Protein AF-A0AAV2IHU5-F1 (afdb_monomer)

pLDDT: mean 71.8, std 13.58, range [30.34, 92.75]

Solvent-accessible surface area (backbone atoms only — not comparable to full-atom values): 35853 Å² total; per-residue (Å²): 136,86,81,76,79,75,80,70,82,70,55,59,44,69,72,64,67,28,34,84,88,22,47,63,43,73,45,102,93,44,61,45,36,54,47,46,91,61,32,28,58,76,35,22,78,41,70,38,83,65,72,84,49,105,61,49,50,63,76,51,52,35,34,32,33,36,74,33,95,89,41,98,88,34,68,42,80,42,71,57,55,65,10,46,96,41,25,48,61,42,66,45,77,90,44,35,66,48,42,52,46,44,91,30,36,34,66,81,34,19,52,37,69,42,70,54,43,78,78,60,68,32,31,78,78,19,46,59,40,67,38,78,67,37,64,46,41,49,44,33,93,62,32,29,65,78,38,18,77,38,46,56,23,49,47,102,86,75,48,79,42,49,58,60,53,43,78,78,56,62,28,32,80,75,18,47,64,42,67,40,88,87,39,64,47,38,52,47,37,96,67,30,24,32,77,32,16,79,37,65,87,54,44,56,55,98,69,52,18,31,86,78,18,50,59,42,65,66,87,92,50,64,49,38,51,44,42,93,60,27,34,66,81,32,17,76,39,65,65,68,59,51,47,78,74,59,66,29,32,82,81,18,42,63,42,71,55,84,92,38,61,47,42,48,49,43,87,35,34,35,70,81,32,17,75,40,73,48,69,50,40,70,88,60,74,32,31,78,78,18,46,65,40,68,42,83,44,35,58,45,31,51,45,33,86,29,35,29,43,67,35,14,71,34,68,38,62,59,45,77,76,57,68,36,38,93,90,30,51,62,41,66,42,79,63,42,62,47,46,49,51,53,93,56,35,35,67,81,34,30,76,39,66,53,82,80,76,82,52,87,32,33,14,81,57,96,93,41,78,41,55,58,73,40,69,49,80,56,99,66,20,59,28,33,17,55,73,32,38,76,49,58,37,57,48,60,73,68,68,54,68,19,67,68,60,97,87,62,93,69,85,90,40,79,54,58,101,65,31,43,68,47,65,66,78,76,79,47,54,66,27,75,75,53,74,60,44,14,37,34,38,61,78,84,66,80,90,77,65,90,90,67,89,84,52,57,55,57,94,55,96,62,62,37,88,59,20,37,36,40,37,40,34,42,43,70,91,62,37,60,75,39,40,36,48,64,59,53,41,53,59,52,51,65,71,56,84,56,53,48,44,37,69,46,63,36,67,38,88,98,35,82,52,28,38,28,33,20,42,31,63,54,93,59,95,83,68,91,62,59,66,65,50,52,50,52,52,51,52,50,42,63,71,68,63,69,52,94,40,69,60,66,63,20,54,75,47,80,46,80,49,67,41,85,71,90,78,82,63,90,72,79,68,70,75,53,55,61,58,48,49,51,48,49,51,47,50,51,48,51,50,51,50,50,49,51,50,51,48,49,52,50,51,50,51,49,51,47,52,53,48,52,50,50,52,52,52,54,57,59,59,69,68,69,76,84,118

Secondary structure (DSSP, 8-state):
-----------TTSS---STTPEEEEETTEEEEEPPTTEESTTS-EE---TTSTT--EEETTEEEEE-TTSTT-EEEEE--TTGGGEEEEE-GGG-EEEEEPTTEESTTS-EEP-TTTT----TTPEEEE-SS-EEEEPPTTEESTTS-EESS--TTS------TTTT----TTPEEEEETTEEEEE-STT-BSTTS-BSS-S--TTTS-TTPEEEE-SSSEEEE--TTEESTTS-EESS-GGGG----TTPEEEEETTEEEEEPPTTEESTTS-EE--TTTT----TTPEEEEETTEEEEEPPTTEESSSS-EEP-GGGG--S-TTPEEEE-SS-EEEEPPTTEESTTS-EES--S--TT-EEETTEEE-TT-EEEETTEEEEEETTEEEE------SPEEE--TT--S-SSPPPTTEEEEE--SSSBSSSPPP-EEEEEESS-----SS------TT-S---TTEEEEEEEE-GGGSPTT-BHHHHHHHHHTT---TTEEEEEEEETTEEEEEEEEEEE-S-TT-SSHHHHHHHHHHHHHHTT--S-TTGGGEEEEEEEE---TTS-SS---TTHHHHHHHHHHHHHHHHHHHHHHHHHHHHHHHHHHHHHHHHHHHHHTTSS--

InterPro domains:
  IPR000152 EGF-type aspartate/asparagine hydroxylation site [PS00010] (24-35)
  IPR000152 EGF-type aspartate/asparagine hydroxylation site [PS00010] (128-139)
  IPR000152 EGF-type aspartate/asparagine hydroxylation site [PS00010] (177-188)
  IPR000152 EGF-type aspartate/asparagine hydroxylation site [PS00010] (215-226)
  IPR000152 EGF-type aspartate/asparagine hydroxylation site [PS00010] (254-265)
  IPR000152 EGF-type aspartate/asparagine hydroxylation site [PS00010] (292-303)
  IPR000152 EGF-type aspartate/asparagine hydroxylation site [PS00010] (330-341)
  IPR000742 EGF-like domain [PF00008] (13-42)
  IPR000742 EGF-like domain [PF00008] (117-146)
  IPR000742 EGF-like domain [PF00008] (166-196)
  IPR000742 EGF-like domain [PF00008] (204-232)
  IPR000742 EGF-like domain [PF00008] (243-273)
  IPR000742 EGF-like domain [PF00008] (281-310)
  IPR000742 EGF-like domain [PF00008] (319-348)
  IPR000742 EGF-like domain [PS00022] (33-44)
  IPR000742 EGF-like domain [PS00022] (99-110)
  IPR000742 EGF-like domain [PS00022] (137-148)
  IPR000742 EGF-like domain [PS00022] (186-197)
  IPR000742 EGF-like domain [PS00022] (224-235)
  IPR000742 EGF-like domain [PS00022] (263-274)

Structure (mmCIF, N/CA/C/O backbone):
data_AF-A0AAV2IHU5-F1
#
_entry.id   AF-A0AAV2IHU5-F1
#
loop_
_atom_site.group_PDB
_atom_site.id
_atom_site.type_symbol
_atom_site.label_atom_id
_atom_site.label_alt_id
_atom_site.label_comp_id
_atom_site.label_asym_id
_atom_site.label_entity_id
_atom_site.label_seq_id
_atom_site.pdbx_PDB_ins_code
_atom_site.Cartn_x
_atom_site.Cartn_y
_atom_site.Cartn_z
_atom_site.occupancy
_atom_site.B_iso_or_equiv
_atom_site.auth_seq_id
_atom_site.auth_comp_id
_atom_site.auth_asym_id
_atom_site.auth_atom_id
_atom_site.pdbx_PDB_model_num
ATOM 1 N N . MET A 1 1 ? 43.128 -29.577 -29.728 1.00 33.88 1 MET A N 1
ATOM 2 C CA . MET A 1 1 ? 43.084 -29.373 -28.267 1.00 33.88 1 MET A CA 1
ATOM 3 C C . MET A 1 1 ? 41.902 -28.456 -28.000 1.00 33.88 1 MET A C 1
ATOM 5 O O . MET A 1 1 ? 42.020 -27.255 -28.179 1.00 33.88 1 MET A O 1
ATOM 9 N N . PHE A 1 2 ? 40.724 -29.045 -27.778 1.00 30.34 2 PHE A N 1
ATOM 10 C CA . PHE A 1 2 ? 39.475 -28.311 -27.569 1.00 30.34 2 PHE A CA 1
ATOM 11 C C . PHE A 1 2 ? 39.447 -27.800 -26.126 1.00 30.34 2 PHE A C 1
ATOM 13 O O . PHE A 1 2 ? 39.397 -28.599 -25.195 1.00 30.34 2 PHE A O 1
ATOM 20 N N . LEU A 1 3 ? 39.514 -26.481 -25.952 1.00 31.38 3 LEU A N 1
ATOM 21 C CA . LEU A 1 3 ? 39.192 -25.818 -24.693 1.00 31.38 3 LEU A CA 1
ATOM 22 C C . LEU A 1 3 ? 37.666 -25.736 -24.600 1.00 31.38 3 LEU A C 1
ATOM 24 O O . LEU A 1 3 ? 37.043 -24.864 -25.198 1.00 31.38 3 LEU A O 1
ATOM 28 N N . PHE A 1 4 ? 37.071 -26.690 -23.886 1.00 32.69 4 PHE A N 1
ATOM 29 C CA . PHE A 1 4 ? 35.727 -26.536 -23.346 1.00 32.69 4 PHE A CA 1
ATOM 30 C C . PHE A 1 4 ? 35.779 -25.418 -22.301 1.00 32.69 4 PHE A C 1
ATOM 32 O O . PHE A 1 4 ? 36.359 -25.595 -21.231 1.00 32.69 4 PHE A O 1
ATOM 39 N N . VAL A 1 5 ? 35.200 -24.260 -22.616 1.00 34.12 5 VAL A N 1
ATOM 40 C CA . VAL A 1 5 ? 34.834 -23.279 -21.593 1.00 34.12 5 VAL A CA 1
ATOM 41 C C . VAL A 1 5 ? 33.613 -23.859 -20.889 1.00 34.12 5 VAL A C 1
ATOM 43 O O . VAL A 1 5 ? 32.507 -23.833 -21.422 1.00 34.12 5 VAL A O 1
ATOM 46 N N . PHE A 1 6 ? 33.836 -24.460 -19.723 1.00 34.81 6 PHE A N 1
ATOM 47 C CA . PHE A 1 6 ? 32.766 -24.724 -18.773 1.00 34.81 6 PHE A CA 1
ATOM 48 C C . PHE A 1 6 ? 32.188 -23.370 -18.365 1.00 34.81 6 PHE A C 1
ATOM 50 O O . PHE A 1 6 ? 32.863 -22.572 -17.717 1.00 34.81 6 PHE A O 1
ATOM 57 N N . GLN A 1 7 ? 30.955 -23.101 -18.781 1.00 40.31 7 GLN A N 1
ATOM 58 C CA . GLN A 1 7 ? 30.126 -22.071 -18.180 1.00 40.31 7 GLN A CA 1
ATOM 59 C C . GLN A 1 7 ? 29.833 -22.574 -16.765 1.00 40.31 7 GLN A C 1
ATOM 61 O O . GLN A 1 7 ? 29.014 -23.465 -16.564 1.00 40.31 7 GLN A O 1
ATOM 66 N N . THR A 1 8 ? 30.634 -22.136 -15.797 1.00 43.31 8 THR A N 1
ATOM 67 C CA . THR A 1 8 ? 30.359 -22.408 -14.392 1.00 43.31 8 THR A CA 1
ATOM 68 C C . THR A 1 8 ? 29.086 -21.648 -14.052 1.00 43.31 8 THR A C 1
ATOM 70 O O . THR A 1 8 ? 29.121 -20.417 -14.016 1.00 43.31 8 THR A O 1
ATOM 73 N N . ASP A 1 9 ? 27.981 -22.362 -13.832 1.00 51.44 9 ASP A N 1
ATOM 74 C CA . ASP A 1 9 ? 26.864 -21.871 -13.027 1.00 51.44 9 ASP A CA 1
ATOM 75 C C . ASP A 1 9 ? 27.456 -21.505 -11.661 1.00 51.44 9 ASP A C 1
ATOM 77 O O . ASP A 1 9 ? 27.651 -22.357 -10.793 1.00 51.44 9 ASP A O 1
ATOM 81 N N . ALA A 1 10 ? 27.898 -20.255 -11.520 1.00 63.47 10 ALA A N 1
ATOM 82 C CA . ALA A 1 10 ? 28.375 -19.739 -10.255 1.00 63.47 10 ALA A CA 1
ATOM 83 C C . ALA A 1 10 ? 27.158 -19.714 -9.338 1.00 63.47 10 ALA A C 1
ATOM 85 O O . ALA A 1 10 ? 26.236 -18.946 -9.590 1.00 63.47 10 ALA A O 1
ATOM 86 N N . ASP A 1 11 ? 27.134 -20.594 -8.338 1.00 73.19 11 ASP A N 1
ATOM 87 C CA . ASP A 1 11 ? 26.062 -20.635 -7.352 1.00 73.19 11 ASP A CA 1
ATOM 88 C C . ASP A 1 11 ? 25.998 -19.272 -6.643 1.00 73.19 11 ASP A C 1
ATOM 90 O O . ASP A 1 11 ? 26.918 -18.945 -5.884 1.00 73.19 11 ASP A O 1
ATOM 94 N N . PRO A 1 12 ? 24.952 -18.459 -6.880 1.00 72.50 12 PRO A N 1
ATOM 95 C CA . PRO A 1 12 ? 24.834 -17.139 -6.283 1.00 72.50 12 PRO A CA 1
ATOM 96 C C . PRO A 1 12 ? 24.686 -17.203 -4.754 1.00 72.50 12 PRO A C 1
ATOM 98 O O . PRO A 1 12 ? 24.865 -16.184 -4.095 1.00 72.50 12 PRO A O 1
ATOM 101 N N . CYS A 1 13 ? 24.446 -18.387 -4.172 1.00 82.62 13 CYS A N 1
ATOM 102 C CA . CYS A 1 13 ? 24.477 -18.618 -2.728 1.00 82.62 13 CYS A CA 1
ATOM 103 C C . CYS A 1 13 ? 25.869 -18.970 -2.165 1.00 82.62 13 CYS A C 1
ATOM 105 O O . CYS A 1 13 ? 25.979 -19.280 -0.975 1.00 82.62 13 CYS A O 1
ATOM 107 N N . SER A 1 14 ? 26.939 -18.922 -2.968 1.00 83.38 14 SER A N 1
ATOM 108 C CA . SER A 1 14 ? 28.298 -19.259 -2.532 1.00 83.38 14 SER A CA 1
ATOM 109 C C . SER A 1 14 ? 29.327 -18.182 -2.925 1.00 83.38 14 SER A C 1
ATOM 111 O O . SER A 1 14 ? 29.823 -18.190 -4.054 1.00 83.38 14 SER A O 1
ATOM 113 N N . PRO A 1 15 ? 29.752 -17.305 -1.990 1.00 84.12 15 PRO A N 1
ATOM 114 C CA . PRO A 1 15 ? 29.400 -17.286 -0.565 1.00 84.12 15 PRO A CA 1
ATOM 115 C C . PRO A 1 15 ? 27.978 -16.763 -0.319 1.00 84.12 15 PRO A C 1
ATOM 117 O O . PRO A 1 15 ? 27.500 -15.943 -1.093 1.00 84.12 15 PRO A O 1
ATOM 120 N N . ASN A 1 16 ? 27.337 -17.205 0.774 1.00 85.81 16 ASN A N 1
ATOM 121 C CA . ASN A 1 16 ? 25.959 -16.823 1.105 1.00 85.81 16 ASN A CA 1
ATOM 122 C C . ASN A 1 16 ? 25.827 -15.282 1.150 1.00 85.81 16 ASN A C 1
ATOM 124 O O . ASN A 1 16 ? 26.427 -14.654 2.031 1.00 85.81 16 ASN A O 1
ATOM 128 N N . PRO A 1 17 ? 25.071 -14.671 0.219 1.00 84.31 17 PRO A N 1
ATOM 129 C CA . PRO A 1 17 ? 24.900 -13.224 0.156 1.00 84.31 17 PRO A CA 1
ATOM 130 C C . PRO A 1 17 ? 23.973 -12.690 1.259 1.00 84.31 17 PRO A C 1
ATOM 132 O O . PRO A 1 17 ? 24.050 -11.507 1.589 1.00 84.31 17 PRO A O 1
ATOM 135 N N . CYS A 1 18 ? 23.143 -13.544 1.867 1.00 84.69 18 CYS A N 1
ATOM 136 C CA . CYS A 1 18 ? 22.164 -13.175 2.882 1.00 84.69 18 CYS A CA 1
ATOM 137 C C . CYS A 1 18 ? 22.820 -12.804 4.222 1.00 84.69 18 CYS A C 1
ATOM 139 O O . CYS A 1 18 ? 23.686 -13.509 4.747 1.00 84.69 18 CYS A O 1
ATOM 141 N N . LYS A 1 19 ? 22.382 -11.690 4.808 1.00 86.12 19 LYS A N 1
ATOM 142 C CA . LYS A 1 19 ? 22.840 -11.166 6.101 1.00 86.12 19 LYS A CA 1
ATOM 143 C C . LYS A 1 19 ? 22.041 -11.754 7.265 1.00 86.12 19 LYS A C 1
ATOM 145 O O . LYS A 1 19 ? 21.018 -12.408 7.078 1.00 86.12 19 LYS A O 1
ATOM 150 N N . HIS A 1 20 ? 22.521 -11.517 8.485 1.00 86.94 20 HIS A N 1
ATOM 151 C CA . HIS A 1 20 ? 21.832 -11.891 9.731 1.00 86.94 20 HIS A CA 1
ATOM 152 C C . HIS A 1 20 ? 21.488 -13.386 9.837 1.00 86.94 20 HIS A C 1
ATOM 154 O O . HIS A 1 20 ? 20.414 -13.746 10.309 1.00 86.94 20 HIS A O 1
ATOM 160 N N . GLU A 1 21 ? 22.403 -14.246 9.370 1.00 85.69 21 GLU A N 1
ATOM 161 C CA . GLU A 1 21 ? 22.248 -15.713 9.373 1.00 85.69 21 GLU A CA 1
ATOM 162 C C . GLU A 1 21 ? 21.003 -16.200 8.607 1.00 85.69 21 GLU A C 1
ATOM 164 O O . GLU A 1 21 ? 20.460 -17.271 8.875 1.00 85.69 21 GLU A O 1
ATOM 169 N N . SER A 1 22 ? 20.550 -15.404 7.636 1.00 82.38 22 SER A N 1
ATOM 170 C CA . SER A 1 22 ? 19.395 -15.714 6.796 1.00 82.38 22 SER A CA 1
ATOM 171 C C . SER A 1 22 ? 19.738 -16.772 5.741 1.00 82.38 22 SER A C 1
ATOM 173 O O . SER A 1 22 ? 20.886 -16.909 5.298 1.00 82.38 22 SER A O 1
ATOM 175 N N . THR A 1 23 ? 18.736 -17.555 5.344 1.00 86.62 23 THR A N 1
ATOM 176 C CA . THR A 1 23 ? 18.930 -18.723 4.471 1.00 86.62 23 THR A CA 1
ATOM 177 C C . THR A 1 23 ? 18.892 -18.317 2.999 1.00 86.62 23 THR A C 1
ATOM 179 O O . THR A 1 23 ? 17.967 -17.623 2.593 1.00 86.62 23 THR A O 1
ATOM 182 N N . CYS A 1 24 ? 19.858 -18.760 2.191 1.00 83.00 24 CYS A N 1
ATOM 183 C CA . CYS A 1 24 ? 19.897 -18.483 0.750 1.00 83.00 24 CYS A CA 1
ATOM 184 C C . CYS A 1 24 ? 19.328 -19.642 -0.068 1.00 83.00 24 CYS A C 1
ATOM 186 O O . CYS A 1 24 ? 19.671 -20.801 0.172 1.00 83.00 24 CYS A O 1
ATOM 188 N N . PHE A 1 25 ? 18.513 -19.316 -1.064 1.00 77.00 25 PHE A N 1
ATOM 189 C CA . PHE A 1 25 ? 17.961 -20.232 -2.051 1.00 77.00 25 PHE A CA 1
ATOM 190 C C . PHE A 1 25 ? 18.392 -19.786 -3.447 1.00 77.00 25 PHE A C 1
ATOM 192 O O . PHE A 1 25 ? 18.123 -18.661 -3.859 1.00 77.00 25 PHE A O 1
ATOM 199 N N . ASN A 1 26 ? 19.054 -20.675 -4.180 1.00 72.62 26 ASN A N 1
ATOM 200 C CA . ASN A 1 26 ? 19.458 -20.433 -5.560 1.00 72.62 26 ASN A CA 1
ATOM 201 C C . ASN A 1 26 ? 18.234 -20.547 -6.484 1.00 72.62 26 ASN A C 1
ATOM 203 O O . ASN A 1 26 ? 17.509 -21.545 -6.449 1.00 72.62 26 ASN A O 1
ATOM 207 N N . ILE A 1 27 ? 18.012 -19.521 -7.299 1.00 62.59 27 ILE A N 1
ATOM 208 C CA . ILE A 1 27 ? 17.019 -19.480 -8.376 1.00 62.59 27 ILE A CA 1
ATOM 209 C C . ILE A 1 27 ? 17.782 -19.272 -9.689 1.00 62.59 27 ILE A C 1
ATOM 211 O O . ILE A 1 27 ? 18.817 -18.627 -9.684 1.00 62.59 27 ILE A O 1
ATOM 215 N N . GLN A 1 28 ? 17.344 -19.845 -10.816 1.00 53.91 28 GLN A N 1
ATOM 216 C CA . GLN A 1 28 ? 18.117 -19.848 -12.076 1.00 53.91 28 GLN A CA 1
ATOM 217 C C . GLN A 1 28 ? 18.643 -18.450 -12.479 1.00 53.91 28 GLN A C 1
ATOM 219 O O . GLN A 1 28 ? 17.940 -17.686 -13.135 1.00 53.91 28 GLN A O 1
ATOM 224 N N . GLY A 1 29 ? 19.900 -18.152 -12.123 1.00 58.22 29 GLY A N 1
ATOM 225 C CA . GLY A 1 29 ? 20.583 -16.884 -12.404 1.00 58.22 29 GLY A CA 1
ATOM 226 C C . GLY A 1 29 ? 20.577 -15.827 -11.286 1.00 58.22 29 GLY A C 1
ATOM 227 O O . GLY A 1 29 ? 21.232 -14.804 -11.466 1.00 58.22 29 GLY A O 1
ATOM 228 N N . ASP A 1 30 ? 19.907 -16.054 -10.151 1.00 59.69 30 ASP A N 1
ATOM 229 C CA . ASP A 1 30 ? 19.819 -15.117 -9.016 1.00 59.69 30 ASP A CA 1
ATOM 230 C C . ASP A 1 30 ? 19.672 -15.866 -7.666 1.00 59.69 30 ASP A C 1
ATOM 232 O O . ASP A 1 30 ? 19.736 -17.095 -7.597 1.00 59.69 30 ASP A O 1
ATOM 236 N N . PHE A 1 31 ? 19.494 -15.156 -6.554 1.00 70.88 31 PHE A N 1
ATOM 237 C CA . PHE A 1 31 ? 19.290 -15.759 -5.237 1.00 70.88 31 PHE A CA 1
ATOM 238 C C . PHE A 1 31 ? 18.117 -15.131 -4.479 1.00 70.88 31 PHE A C 1
ATOM 240 O O . PHE A 1 31 ? 17.839 -13.939 -4.582 1.00 70.88 31 PHE A O 1
ATOM 247 N N . TYR A 1 32 ? 17.453 -15.943 -3.661 1.00 71.44 32 TYR A N 1
ATOM 248 C CA . TYR A 1 32 ? 16.435 -15.520 -2.707 1.00 71.44 32 TYR A CA 1
ATOM 249 C C . TYR A 1 32 ? 16.941 -15.724 -1.281 1.00 71.44 32 TYR A C 1
ATOM 251 O O . TYR A 1 32 ? 17.344 -16.826 -0.914 1.00 71.44 32 TYR A O 1
ATOM 259 N N . CYS A 1 33 ? 16.874 -14.679 -0.461 1.00 76.19 33 CYS A N 1
ATOM 260 C CA . CYS A 1 33 ? 17.147 -14.779 0.964 1.00 76.19 33 CYS A CA 1
ATOM 261 C C . CYS A 1 33 ? 15.847 -14.904 1.761 1.00 76.19 33 CYS A C 1
ATOM 263 O O . CYS A 1 33 ? 15.011 -14.002 1.763 1.00 76.19 33 CYS A O 1
ATOM 265 N N . HIS A 1 34 ? 15.694 -16.004 2.492 1.00 73.75 34 HIS A N 1
ATOM 266 C CA . HIS A 1 34 ? 14.669 -16.127 3.517 1.00 73.75 34 HIS A CA 1
ATOM 267 C C . HIS A 1 34 ? 15.146 -15.425 4.785 1.00 73.75 34 HIS A C 1
ATOM 269 O O . HIS A 1 34 ? 15.960 -15.965 5.541 1.00 73.75 34 HIS A O 1
ATOM 275 N N . CYS A 1 35 ? 14.682 -14.189 4.965 1.00 74.00 35 CYS A N 1
ATOM 276 C CA . CYS A 1 35 ? 15.092 -13.341 6.072 1.00 74.00 35 CYS A CA 1
ATOM 277 C C . CYS A 1 35 ? 14.513 -13.810 7.403 1.00 74.00 35 CYS A C 1
ATOM 279 O O . CYS A 1 35 ? 13.318 -14.086 7.514 1.00 74.00 35 CYS A O 1
ATOM 281 N N . ASN A 1 36 ? 15.372 -13.840 8.421 1.00 76.44 36 ASN A N 1
ATOM 282 C CA . ASN A 1 36 ? 14.959 -14.050 9.804 1.00 76.44 36 ASN A CA 1
ATOM 283 C C . ASN A 1 36 ? 14.046 -12.905 10.292 1.00 76.44 36 ASN A C 1
ATOM 285 O O . ASN A 1 36 ? 14.061 -11.797 9.747 1.00 76.44 36 ASN A O 1
ATOM 289 N N . GLU A 1 37 ? 13.253 -13.177 11.334 1.00 67.81 37 GLU A N 1
ATOM 290 C CA . GLU A 1 37 ? 12.282 -12.233 11.903 1.00 67.81 37 GLU A CA 1
ATOM 291 C C . GLU A 1 37 ? 12.920 -10.855 12.181 1.00 67.81 37 GLU A C 1
ATOM 293 O O . GLU A 1 37 ? 14.021 -10.758 12.730 1.00 67.81 37 GLU A O 1
ATOM 298 N N . GLY A 1 38 ? 12.246 -9.776 11.771 1.00 59.81 38 GLY A N 1
ATOM 299 C CA . GLY A 1 38 ? 12.768 -8.410 11.904 1.00 59.81 38 GLY A CA 1
ATOM 300 C C . GLY A 1 38 ? 13.708 -7.920 10.792 1.00 59.81 38 GLY A C 1
ATOM 301 O O . GLY A 1 38 ? 14.178 -6.789 10.898 1.00 59.81 38 GLY A O 1
ATOM 302 N N . TRP A 1 39 ? 13.947 -8.686 9.719 1.00 70.44 39 TRP A N 1
ATOM 303 C CA . TRP A 1 39 ? 14.792 -8.285 8.577 1.00 70.44 39 TRP A CA 1
ATOM 304 C C . TRP A 1 39 ? 14.091 -8.471 7.219 1.00 70.44 39 TRP A C 1
ATOM 306 O O . TRP A 1 39 ? 13.234 -9.338 7.061 1.00 70.44 39 TRP A O 1
ATOM 316 N N . GLU A 1 40 ? 14.409 -7.614 6.251 1.00 66.31 40 GLU A N 1
ATOM 317 C CA . GLU A 1 40 ? 13.847 -7.565 4.898 1.00 66.31 40 GLU A CA 1
ATOM 318 C C . GLU A 1 40 ? 14.893 -7.114 3.861 1.00 66.31 40 GLU A C 1
ATOM 320 O O . GLU A 1 40 ? 16.038 -6.781 4.184 1.00 66.31 40 GLU A O 1
ATOM 325 N N . GLY A 1 41 ? 14.483 -7.091 2.592 1.00 59.06 41 GLY A N 1
ATOM 326 C CA . GLY A 1 41 ? 15.335 -6.767 1.450 1.00 59.06 41 GLY A CA 1
ATOM 327 C C . GLY A 1 41 ? 15.980 -8.000 0.812 1.00 59.06 41 GLY A C 1
ATOM 328 O O . GLY A 1 41 ? 15.973 -9.089 1.383 1.00 59.06 41 GLY A O 1
ATOM 329 N N . LYS A 1 42 ? 16.546 -7.818 -0.389 1.00 59.88 42 LYS A N 1
ATOM 330 C CA . LYS A 1 42 ? 17.077 -8.908 -1.233 1.00 59.88 42 LYS A CA 1
ATOM 331 C C . LYS A 1 42 ? 18.149 -9.753 -0.534 1.00 59.88 42 LYS A C 1
ATOM 333 O O . LYS A 1 42 ? 18.211 -10.956 -0.749 1.00 59.88 42 LYS A O 1
ATOM 338 N N . ASP A 1 43 ? 18.961 -9.136 0.319 1.00 75.88 43 ASP A N 1
ATOM 339 C CA . ASP A 1 43 ? 20.021 -9.780 1.100 1.00 75.88 43 ASP A CA 1
ATOM 340 C C . ASP A 1 43 ? 19.763 -9.743 2.619 1.00 75.88 43 ASP A C 1
ATOM 342 O O . ASP A 1 43 ? 20.670 -10.023 3.400 1.00 75.88 43 ASP A O 1
ATOM 346 N N . CYS A 1 44 ? 18.551 -9.398 3.066 1.00 76.38 44 CYS A N 1
ATOM 347 C CA . CYS A 1 44 ? 18.199 -9.252 4.487 1.00 76.38 44 CYS A CA 1
ATOM 348 C C . CYS A 1 44 ? 19.036 -8.210 5.250 1.00 76.38 44 CYS A C 1
ATOM 350 O O . CYS A 1 44 ? 19.250 -8.340 6.460 1.00 76.38 44 CYS A O 1
ATOM 352 N N . SER A 1 45 ? 19.562 -7.196 4.558 1.00 75.56 45 SER A N 1
ATOM 353 C CA . SER A 1 45 ? 20.343 -6.112 5.166 1.00 75.56 45 SER A CA 1
ATOM 354 C C . SER A 1 45 ? 19.485 -5.027 5.821 1.00 75.56 45 SER A C 1
ATOM 356 O O . SER A 1 45 ? 19.984 -4.299 6.682 1.00 75.56 45 SER A O 1
ATOM 358 N N . HIS A 1 46 ? 18.206 -4.927 5.456 1.00 58.72 46 HIS A N 1
ATOM 359 C CA . HIS A 1 46 ? 17.296 -3.919 5.988 1.00 58.72 46 HIS A CA 1
ATOM 360 C C . HIS A 1 46 ? 16.527 -4.477 7.177 1.00 58.72 46 HIS A C 1
ATOM 362 O O . HIS A 1 46 ? 16.036 -5.599 7.138 1.00 58.72 46 HIS A O 1
ATOM 368 N N . GLN A 1 47 ? 16.413 -3.705 8.253 1.00 56.78 47 GLN A N 1
ATOM 369 C CA . GLN A 1 47 ? 15.567 -4.094 9.371 1.00 56.78 47 GLN A CA 1
ATOM 370 C C . GLN A 1 47 ? 14.111 -3.955 8.922 1.00 56.78 47 GLN A C 1
ATOM 372 O O . GLN A 1 47 ? 13.682 -2.855 8.578 1.00 56.78 47 GLN A O 1
ATOM 377 N N . ARG A 1 48 ? 13.357 -5.056 8.916 1.00 54.38 48 ARG A N 1
ATOM 378 C CA . ARG A 1 48 ? 11.938 -5.056 8.571 1.00 54.38 48 ARG A CA 1
ATOM 379 C C . ARG A 1 48 ? 11.238 -4.180 9.583 1.00 54.38 48 ARG A C 1
ATOM 381 O O . ARG A 1 48 ? 11.148 -4.552 10.757 1.00 54.38 48 ARG A O 1
ATOM 388 N N . HIS A 1 49 ? 10.769 -3.019 9.135 1.00 54.19 49 HIS A N 1
ATOM 389 C CA . HIS A 1 49 ? 9.960 -2.114 9.939 1.00 54.19 49 HIS A CA 1
ATOM 390 C C . HIS A 1 49 ? 8.610 -2.790 10.203 1.00 54.19 49 HIS A C 1
ATOM 392 O O . HIS A 1 49 ? 7.607 -2.555 9.531 1.00 54.19 49 HIS A O 1
ATOM 398 N N . HIS A 1 50 ? 8.624 -3.703 11.173 1.00 47.56 50 HIS A N 1
ATOM 399 C CA . HIS A 1 50 ? 7.458 -4.409 11.650 1.00 47.56 50 HIS A CA 1
ATOM 400 C C . HIS A 1 50 ? 6.529 -3.368 12.265 1.00 47.56 50 HIS A C 1
ATOM 402 O O . HIS A 1 50 ? 6.781 -2.839 13.349 1.00 47.56 50 HIS A O 1
ATOM 408 N N . CYS A 1 51 ? 5.405 -3.132 11.598 1.00 50.66 51 CYS A N 1
ATOM 409 C CA . CYS A 1 51 ? 4.199 -2.669 12.271 1.00 50.66 51 CYS A CA 1
ATOM 410 C C . CYS A 1 51 ? 3.549 -3.821 13.068 1.00 50.66 51 CYS A C 1
ATOM 412 O O . CYS A 1 51 ? 2.334 -3.870 13.170 1.00 50.66 51 CYS A O 1
ATOM 414 N N . ASP A 1 52 ? 4.341 -4.737 13.642 1.00 44.12 52 ASP A N 1
ATOM 415 C CA . ASP A 1 52 ? 3.845 -5.863 14.452 1.00 44.12 52 ASP A CA 1
ATOM 416 C C . ASP A 1 52 ? 3.785 -5.512 15.944 1.00 44.12 52 ASP A C 1
ATOM 418 O O . ASP A 1 52 ? 3.307 -6.296 16.760 1.00 44.12 52 ASP A O 1
ATOM 422 N N . SER A 1 53 ? 4.235 -4.312 16.325 1.00 39.69 53 SER A N 1
ATOM 423 C CA . SER A 1 53 ? 3.905 -3.743 17.630 1.00 39.69 53 SER A CA 1
ATOM 424 C C . SER A 1 53 ? 2.810 -2.693 17.474 1.00 39.69 53 SER A C 1
ATOM 426 O O . SER A 1 53 ? 2.771 -1.961 16.486 1.00 39.69 53 SER A O 1
ATOM 428 N N . THR A 1 54 ? 1.964 -2.579 18.495 1.00 46.19 54 THR A N 1
ATOM 429 C CA . THR A 1 54 ? 0.850 -1.628 18.653 1.00 46.19 54 THR A CA 1
ATOM 430 C C . THR A 1 54 ? 1.273 -0.145 18.681 1.00 46.19 54 THR A C 1
ATOM 432 O O . THR A 1 54 ? 0.619 0.664 19.332 1.00 46.19 54 THR A O 1
ATOM 435 N N . SER A 1 55 ? 2.405 0.222 18.074 1.00 50.53 55 SER A N 1
ATOM 436 C CA . SER A 1 55 ? 3.045 1.536 18.200 1.00 50.53 55 SER A CA 1
ATOM 437 C C . SER A 1 55 ? 3.445 2.199 16.875 1.00 50.53 55 SER A C 1
ATOM 439 O O . SER A 1 55 ? 3.984 3.303 16.898 1.00 50.53 55 SER A O 1
ATOM 441 N N . CYS A 1 56 ? 3.153 1.574 15.730 1.00 49.94 56 CYS A N 1
ATOM 442 C CA . CYS A 1 56 ? 3.170 2.259 14.438 1.00 49.94 56 CYS A CA 1
ATOM 443 C C . CYS A 1 56 ? 1.747 2.720 14.105 1.00 49.94 56 CYS A C 1
ATOM 445 O O . CYS A 1 56 ? 0.880 1.891 13.840 1.00 49.94 56 CYS A O 1
ATOM 447 N N . G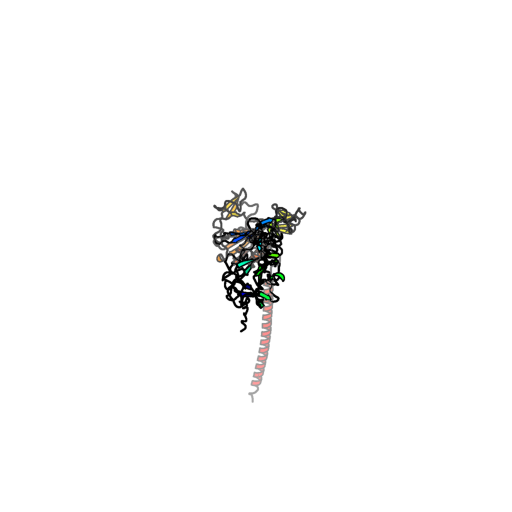LU A 1 57 ? 1.503 4.028 14.134 1.00 59.31 57 GLU A N 1
ATOM 448 C CA . GLU A 1 57 ? 0.215 4.617 13.760 1.00 59.31 57 GLU A CA 1
ATOM 449 C C . GLU A 1 57 ? 0.327 5.166 12.337 1.00 59.31 57 GLU A C 1
ATOM 451 O O . GLU A 1 57 ? 1.159 6.039 12.058 1.00 59.31 57 GLU A O 1
ATOM 456 N N . VAL A 1 58 ? -0.475 4.625 11.421 1.00 62.50 58 VAL A N 1
ATOM 457 C CA . VAL A 1 58 ? -0.598 5.167 10.067 1.00 62.50 58 VAL A CA 1
ATOM 458 C C . VAL A 1 58 ? -1.444 6.427 10.158 1.00 62.50 58 VAL A C 1
ATOM 460 O O . VAL A 1 58 ? -2.612 6.362 10.528 1.00 62.50 58 VAL A O 1
ATOM 463 N N . ILE A 1 59 ? -0.830 7.575 9.874 1.00 67.25 59 ILE A N 1
ATOM 464 C CA . ILE A 1 59 ? -1.483 8.879 10.029 1.00 67.25 59 ILE A CA 1
ATOM 465 C C . ILE A 1 59 ? -2.365 9.163 8.818 1.00 67.25 59 ILE A C 1
ATOM 467 O O . ILE A 1 59 ? -3.498 9.617 8.957 1.00 67.25 59 ILE A O 1
ATOM 471 N N . ASP A 1 60 ? -1.830 8.904 7.627 1.00 68.81 60 ASP A N 1
ATOM 472 C CA . ASP A 1 60 ? -2.540 9.013 6.361 1.00 68.81 60 ASP A CA 1
ATOM 473 C C . ASP A 1 60 ? -1.861 8.160 5.279 1.00 68.81 60 ASP A C 1
ATOM 475 O O . ASP A 1 60 ? -0.893 7.443 5.540 1.00 68.81 60 ASP A O 1
ATOM 479 N N . SER A 1 61 ? -2.344 8.251 4.040 1.00 73.25 61 SER A N 1
ATOM 480 C CA . SER A 1 61 ? -1.825 7.464 2.917 1.00 73.25 61 SER A CA 1
ATOM 481 C C . SER A 1 61 ? -0.378 7.759 2.523 1.00 73.25 61 SER A C 1
ATOM 483 O O . SER A 1 61 ? 0.246 6.963 1.817 1.00 73.25 61 SER A O 1
ATOM 485 N N . CYS A 1 62 ? 0.176 8.882 2.975 1.00 75.69 62 CYS A N 1
ATOM 486 C CA . CYS A 1 62 ? 1.539 9.300 2.676 1.00 75.69 62 CYS A CA 1
ATOM 487 C C . CYS A 1 62 ? 2.485 9.184 3.874 1.00 75.69 62 CYS A C 1
ATOM 489 O O . CYS A 1 62 ? 3.698 9.267 3.678 1.00 75.69 62 CYS A O 1
ATOM 491 N N . THR A 1 63 ? 1.964 9.006 5.090 1.00 73.00 63 THR A N 1
ATOM 492 C CA . THR A 1 63 ? 2.718 9.222 6.327 1.00 73.00 63 THR A CA 1
ATOM 493 C C . THR A 1 63 ? 2.487 8.105 7.333 1.00 73.00 63 THR A C 1
ATOM 495 O O . THR A 1 63 ? 1.371 7.864 7.794 1.00 73.00 63 THR A O 1
ATOM 498 N N . VAL A 1 64 ? 3.582 7.484 7.760 1.00 71.75 64 VAL A N 1
ATOM 499 C CA . VAL A 1 64 ? 3.592 6.467 8.814 1.00 71.75 64 VAL A CA 1
ATOM 500 C C . VAL A 1 64 ? 4.363 7.011 10.010 1.00 71.75 64 VAL A C 1
ATOM 502 O O . VAL A 1 64 ? 5.464 7.546 9.853 1.00 71.75 64 VAL A O 1
ATOM 505 N N . SER A 1 65 ? 3.807 6.889 11.215 1.00 68.62 65 SER A N 1
ATOM 506 C CA . SER A 1 65 ? 4.560 7.137 12.442 1.00 68.62 65 SER A CA 1
ATOM 507 C C . SER A 1 65 ? 5.260 5.859 12.899 1.00 68.62 65 SER A C 1
ATOM 509 O O . SER A 1 65 ? 4.680 4.774 12.891 1.00 68.62 65 SER A O 1
ATOM 511 N N . ILE A 1 66 ? 6.529 5.985 13.281 1.00 65.25 66 ILE A N 1
ATOM 512 C CA . ILE A 1 66 ? 7.336 4.894 13.823 1.00 65.25 66 ILE A CA 1
ATOM 513 C C . ILE A 1 66 ? 7.917 5.285 15.188 1.00 65.25 66 ILE A C 1
ATOM 515 O O . ILE A 1 66 ? 8.287 6.450 15.380 1.00 65.25 66 ILE A O 1
ATOM 519 N N . PRO A 1 67 ? 8.054 4.346 16.138 1.00 61.53 67 PRO A N 1
ATOM 520 C CA . PRO A 1 67 ? 8.677 4.619 17.430 1.00 61.53 67 PRO A CA 1
ATOM 521 C C . PRO A 1 67 ? 10.132 5.062 17.254 1.00 61.53 67 PRO A C 1
ATOM 523 O O . PRO A 1 67 ? 10.891 4.470 16.486 1.00 61.53 67 PRO A O 1
ATOM 526 N N . SER A 1 68 ? 10.538 6.107 17.970 1.00 63.34 68 SER A N 1
ATOM 527 C CA . SER A 1 68 ? 11.895 6.647 17.934 1.00 63.34 68 SER A CA 1
ATOM 528 C C . SER A 1 68 ? 12.571 6.482 19.290 1.00 63.34 68 SER A C 1
ATOM 530 O O . SER A 1 68 ? 12.061 6.929 20.313 1.00 63.34 68 SER A O 1
ATOM 532 N N . ASN A 1 69 ? 13.783 5.922 19.291 1.00 58.69 69 ASN A N 1
ATOM 533 C CA . ASN A 1 69 ? 14.612 5.754 20.493 1.00 58.69 69 ASN A CA 1
ATOM 534 C C . ASN A 1 69 ? 15.148 7.077 21.079 1.00 58.69 69 ASN A C 1
ATOM 536 O O . ASN A 1 69 ? 15.906 7.061 22.046 1.00 58.69 69 ASN A O 1
ATOM 540 N N . ILE A 1 70 ? 14.795 8.225 20.495 1.00 57.81 70 ILE A N 1
ATOM 541 C CA . ILE A 1 70 ? 15.341 9.536 20.868 1.00 57.81 70 ILE A CA 1
ATOM 542 C C . ILE A 1 70 ? 14.637 10.119 22.115 1.00 57.81 70 ILE A C 1
ATOM 544 O O . ILE A 1 70 ? 15.199 10.992 22.775 1.00 57.81 70 ILE A O 1
ATOM 548 N N . SER A 1 71 ? 13.465 9.608 22.516 1.00 43.88 71 SER A N 1
ATOM 549 C CA . SER A 1 71 ? 12.812 9.990 23.779 1.00 43.88 71 SER A CA 1
ATOM 550 C C . SER A 1 71 ? 11.775 8.965 24.255 1.00 43.88 71 SER A C 1
ATOM 552 O O . SER A 1 71 ? 11.173 8.247 23.461 1.00 43.88 71 SER A O 1
ATOM 554 N N . VAL A 1 72 ? 11.534 8.912 25.572 1.00 42.41 72 VAL A N 1
ATOM 555 C CA . VAL A 1 72 ? 10.432 8.139 26.173 1.00 42.41 72 VAL A CA 1
ATOM 556 C C . VAL A 1 72 ? 9.108 8.673 25.606 1.00 42.41 72 VAL A C 1
ATOM 558 O O . VAL A 1 72 ? 8.698 9.779 25.950 1.00 42.41 72 VAL A O 1
ATOM 561 N N . GLY A 1 73 ? 8.483 7.916 24.698 1.00 54.34 73 GLY A N 1
ATOM 562 C CA . GLY A 1 73 ? 7.263 8.310 23.978 1.00 54.34 73 GLY A CA 1
ATOM 563 C C . GLY A 1 73 ? 7.474 9.084 22.665 1.00 54.34 73 GLY A C 1
ATOM 564 O O . GLY A 1 73 ? 6.516 9.648 22.145 1.00 54.34 73 GLY A O 1
ATOM 565 N N . GLY A 1 74 ? 8.696 9.151 22.124 1.00 55.72 74 GLY A N 1
ATOM 566 C CA . GLY A 1 74 ? 8.973 9.828 20.853 1.00 55.72 74 GLY A CA 1
ATOM 567 C C . GLY A 1 74 ? 8.582 8.997 19.628 1.00 55.72 74 GLY A C 1
ATOM 568 O O . GLY A 1 74 ? 8.922 7.820 19.539 1.00 55.72 74 GLY A O 1
ATOM 569 N N . PHE A 1 75 ? 7.930 9.622 18.646 1.00 61.59 75 PHE A N 1
ATOM 570 C CA . PHE A 1 75 ? 7.631 9.043 17.331 1.00 61.59 75 PHE A CA 1
ATOM 571 C C . PHE A 1 75 ? 8.309 9.854 16.214 1.00 61.59 75 PHE A C 1
ATOM 573 O O . PHE A 1 75 ? 8.497 11.066 16.331 1.00 61.59 75 PHE A O 1
ATOM 580 N N . ARG A 1 76 ? 8.713 9.185 15.129 1.00 68.25 76 ARG A N 1
ATOM 581 C CA . ARG A 1 76 ? 9.230 9.784 13.888 1.00 68.25 76 ARG A CA 1
ATOM 582 C C . ARG A 1 76 ? 8.231 9.541 12.766 1.00 68.25 76 ARG A C 1
ATOM 584 O O . ARG A 1 76 ? 7.747 8.428 12.618 1.00 68.25 76 ARG A O 1
ATOM 591 N N . LEU A 1 77 ? 7.988 10.556 11.942 1.00 67.62 77 LEU A N 1
ATOM 592 C CA . LEU A 1 77 ? 7.198 10.415 10.721 1.00 67.62 77 LEU A CA 1
ATOM 593 C C . LEU A 1 77 ? 8.097 10.010 9.556 1.00 67.62 77 LEU A C 1
ATOM 595 O O . LEU A 1 77 ? 9.163 10.599 9.357 1.00 67.62 77 LEU A O 1
ATOM 599 N N . ILE A 1 78 ? 7.671 9.009 8.800 1.00 67.19 78 ILE A N 1
ATOM 600 C CA . ILE A 1 78 ? 8.311 8.573 7.563 1.00 67.19 78 ILE A CA 1
ATOM 601 C C . ILE A 1 78 ? 7.290 8.582 6.427 1.00 67.19 78 ILE A C 1
ATOM 603 O O . ILE A 1 78 ? 6.091 8.426 6.656 1.00 67.19 78 ILE A O 1
ATOM 607 N N . SER A 1 79 ? 7.777 8.772 5.200 1.00 73.06 79 SER A N 1
ATOM 608 C CA . SER A 1 79 ? 6.957 8.579 4.003 1.00 73.06 79 SER A CA 1
ATOM 609 C C . SER A 1 79 ? 6.523 7.117 3.912 1.00 73.06 79 SER A C 1
ATOM 611 O O . SER A 1 79 ? 7.339 6.230 4.170 1.00 73.06 79 SER A O 1
ATOM 613 N N . SER A 1 80 ? 5.281 6.869 3.494 1.00 70.62 80 SER A N 1
ATOM 614 C CA . SER A 1 80 ? 4.793 5.524 3.156 1.00 70.62 80 SER A CA 1
ATOM 615 C C . SER A 1 80 ? 5.558 4.898 1.983 1.00 70.62 80 SER A C 1
ATOM 617 O O . SER A 1 80 ? 5.486 3.694 1.773 1.00 70.62 80 SER A O 1
ATOM 619 N N . GLY A 1 81 ? 6.305 5.699 1.209 1.00 72.62 81 GLY A N 1
ATOM 620 C CA . GLY A 1 81 ? 7.082 5.219 0.062 1.00 72.62 81 GLY A CA 1
ATOM 621 C C . GLY A 1 81 ? 6.231 4.877 -1.164 1.00 72.62 81 GLY A C 1
ATOM 622 O O . GLY A 1 81 ? 6.753 4.342 -2.139 1.00 72.62 81 GLY A O 1
ATOM 623 N N . VAL A 1 82 ? 4.940 5.221 -1.145 1.00 75.81 82 VAL A N 1
ATOM 624 C CA . VAL A 1 82 ? 3.963 4.794 -2.155 1.00 75.81 82 VAL A CA 1
ATOM 625 C C . VAL A 1 82 ? 4.260 5.233 -3.582 1.00 75.81 82 VAL A C 1
ATOM 627 O O . VAL A 1 82 ? 3.952 4.519 -4.525 1.00 75.81 82 VAL A O 1
ATOM 630 N N . CYS A 1 83 ? 4.862 6.404 -3.758 1.00 79.81 83 CYS A N 1
ATOM 631 C CA . CYS A 1 83 ? 5.199 6.931 -5.080 1.00 79.81 83 CYS A CA 1
ATOM 632 C C . CYS A 1 83 ? 6.597 6.497 -5.543 1.00 79.81 83 CYS A C 1
ATOM 634 O O . CYS A 1 83 ? 7.207 7.146 -6.397 1.00 79.81 83 CYS A O 1
ATOM 636 N N . GLY A 1 84 ? 7.141 5.453 -4.912 1.00 76.50 84 GLY A N 1
ATOM 637 C CA . GLY A 1 84 ? 8.503 4.996 -5.115 1.00 76.50 84 GLY A CA 1
ATOM 638 C C . GLY A 1 84 ? 9.536 6.083 -4.819 1.00 76.50 84 GLY A C 1
ATOM 639 O O . GLY A 1 84 ? 9.294 7.055 -4.103 1.00 76.50 84 GLY A O 1
ATOM 640 N N . LYS A 1 85 ? 10.725 5.919 -5.400 1.00 82.06 85 LYS A N 1
ATOM 641 C CA . LYS A 1 85 ? 11.836 6.874 -5.266 1.00 82.06 85 LYS A CA 1
ATOM 642 C C . LYS A 1 85 ? 11.711 8.101 -6.187 1.00 82.06 85 LYS A C 1
ATOM 644 O O . LYS A 1 85 ? 12.492 9.038 -6.047 1.00 82.06 85 LYS A O 1
ATOM 649 N N . HIS A 1 86 ? 10.757 8.093 -7.123 1.00 86.12 86 HIS A N 1
ATOM 650 C CA . HIS A 1 86 ? 10.621 9.094 -8.192 1.00 86.12 86 HIS A CA 1
ATOM 651 C C . HIS A 1 86 ? 9.338 9.926 -8.107 1.00 86.12 86 HIS A C 1
ATOM 653 O O . HIS A 1 86 ? 9.010 10.662 -9.038 1.00 86.12 86 HIS A O 1
ATOM 659 N N . GLY A 1 87 ? 8.596 9.828 -7.010 1.00 86.06 87 GLY A N 1
ATOM 660 C CA . GLY A 1 87 ? 7.384 10.606 -6.827 1.00 86.06 87 GLY A CA 1
ATOM 661 C C . GLY A 1 87 ? 7.223 11.110 -5.406 1.00 86.06 87 GLY A C 1
ATOM 662 O O . GLY A 1 87 ? 7.742 10.543 -4.445 1.00 86.06 87 GLY A O 1
ATOM 663 N N . VAL A 1 88 ? 6.475 12.201 -5.285 1.00 86.38 88 VAL A N 1
ATOM 664 C CA . VAL A 1 88 ? 6.054 12.761 -4.002 1.00 86.38 88 VAL A CA 1
ATOM 665 C C . VAL A 1 88 ? 4.588 12.411 -3.783 1.00 86.38 88 VAL A C 1
ATOM 667 O O . VAL A 1 88 ? 3.748 12.663 -4.649 1.00 86.38 88 VAL A O 1
ATOM 670 N N . CYS A 1 89 ? 4.291 11.823 -2.626 1.00 83.56 89 CYS A N 1
ATOM 671 C CA . CYS A 1 89 ? 2.935 11.440 -2.253 1.00 83.56 89 CYS A CA 1
ATOM 672 C C . CYS A 1 89 ? 2.102 12.649 -1.834 1.00 83.56 89 CYS A C 1
ATOM 674 O O . CYS A 1 89 ? 2.561 13.502 -1.073 1.00 83.56 89 CYS A O 1
ATOM 676 N N . ILE A 1 90 ? 0.862 12.690 -2.316 1.00 83.88 90 ILE A N 1
ATOM 677 C CA . ILE A 1 90 ? -0.153 13.678 -1.964 1.00 83.88 90 ILE A CA 1
ATOM 678 C C . ILE A 1 90 ? -1.357 12.931 -1.388 1.00 83.88 90 ILE A C 1
ATOM 680 O O . ILE A 1 90 ? -2.039 12.194 -2.106 1.00 83.88 90 ILE A O 1
ATOM 684 N N . SER A 1 91 ? -1.600 13.135 -0.094 1.00 78.12 91 SER A N 1
ATOM 685 C CA . SER A 1 91 ? -2.664 12.488 0.680 1.00 78.12 91 SER A CA 1
ATOM 686 C C . SER A 1 91 ? -4.040 13.016 0.265 1.00 78.12 91 SER A C 1
ATOM 688 O O . SER A 1 91 ? -4.196 14.213 0.004 1.00 78.12 91 SER A O 1
ATOM 690 N N . GLN A 1 92 ? -5.036 12.133 0.174 1.00 74.94 92 GLN A N 1
ATOM 691 C CA . GLN A 1 92 ? -6.418 12.459 -0.185 1.00 74.94 92 GLN A CA 1
ATOM 692 C C . GLN A 1 92 ? -7.407 11.866 0.845 1.00 74.94 92 GLN A C 1
ATOM 694 O O . GLN A 1 92 ? -7.039 11.005 1.645 1.00 74.94 92 GLN A O 1
ATOM 699 N N . PRO A 1 93 ? -8.677 12.318 0.868 1.00 68.25 93 PRO A N 1
ATOM 700 C CA . PRO A 1 93 ? -9.684 11.786 1.789 1.00 68.25 93 PRO A CA 1
ATOM 701 C C . PRO A 1 93 ? -9.912 10.272 1.638 1.00 68.25 93 PRO A C 1
ATOM 703 O O . PRO A 1 93 ? -9.718 9.712 0.560 1.00 68.25 93 PRO A O 1
ATOM 706 N N . ASN A 1 94 ? -10.398 9.627 2.705 1.00 63.97 94 ASN A N 1
ATOM 707 C CA . ASN A 1 94 ? -10.764 8.200 2.746 1.00 63.97 94 ASN A CA 1
ATOM 708 C C . ASN A 1 94 ? -9.615 7.226 2.420 1.00 63.97 94 ASN A C 1
ATOM 710 O O . ASN A 1 94 ? -9.850 6.166 1.847 1.00 63.97 94 ASN A O 1
ATOM 714 N N . GLY A 1 95 ? -8.372 7.587 2.745 1.00 65.75 95 GLY A N 1
ATOM 715 C CA . GLY A 1 95 ? -7.213 6.724 2.494 1.00 65.75 95 GLY A CA 1
ATOM 716 C C . GLY A 1 95 ? -6.738 6.718 1.034 1.00 65.75 95 GLY A C 1
ATOM 717 O O . GLY A 1 95 ? -5.807 5.981 0.698 1.00 65.75 95 GLY A O 1
ATOM 718 N N . ALA A 1 96 ? -7.304 7.563 0.167 1.00 73.44 96 ALA A N 1
ATOM 719 C CA . ALA A 1 96 ? -6.815 7.747 -1.196 1.00 73.44 96 ALA A CA 1
ATOM 720 C C . ALA A 1 96 ? -5.508 8.564 -1.237 1.00 73.44 96 ALA A C 1
ATOM 722 O O . ALA A 1 96 ? -5.170 9.300 -0.310 1.00 73.44 96 ALA A O 1
ATOM 723 N N . PHE A 1 97 ? -4.768 8.466 -2.341 1.00 82.75 97 PHE A N 1
ATOM 724 C CA . PHE A 1 97 ? -3.567 9.266 -2.580 1.00 82.75 97 PHE A CA 1
ATOM 725 C C . PHE A 1 97 ? -3.360 9.504 -4.077 1.00 82.75 97 PHE A C 1
ATOM 727 O O . PHE A 1 97 ? -3.940 8.834 -4.930 1.00 82.75 97 PHE A O 1
ATOM 734 N N . SER A 1 98 ? -2.491 10.458 -4.395 1.00 87.06 98 SER A N 1
ATOM 735 C CA . SER A 1 98 ? -1.970 10.667 -5.747 1.00 87.06 98 SER A CA 1
ATOM 736 C C . SER A 1 98 ? -0.470 10.919 -5.701 1.00 87.06 98 SER A C 1
ATOM 738 O O . SER A 1 98 ? 0.042 11.428 -4.704 1.00 87.06 98 SER A O 1
ATOM 740 N N . CYS A 1 99 ? 0.228 10.577 -6.779 1.00 88.25 99 CYS A N 1
ATOM 741 C CA . CYS A 1 99 ? 1.666 10.763 -6.885 1.00 88.25 99 CYS A CA 1
ATOM 742 C C . CYS A 1 99 ? 2.003 11.878 -7.873 1.00 88.25 99 CYS A C 1
ATOM 744 O O . CYS A 1 99 ? 1.595 11.839 -9.033 1.00 88.25 99 CYS A O 1
ATOM 746 N N . ALA A 1 100 ? 2.772 12.863 -7.414 1.00 89.81 100 ALA A N 1
ATOM 747 C CA . ALA A 1 100 ? 3.400 13.844 -8.286 1.00 89.81 100 ALA A CA 1
ATOM 748 C C . ALA A 1 100 ? 4.779 13.325 -8.706 1.00 89.81 100 ALA A C 1
ATOM 750 O O . ALA A 1 100 ? 5.695 13.259 -7.883 1.00 89.81 100 ALA A O 1
ATOM 751 N N . CYS A 1 101 ? 4.911 12.936 -9.973 1.00 89.94 101 CYS A N 1
ATOM 752 C CA . CYS A 1 101 ? 6.141 12.353 -10.499 1.00 89.94 101 CYS A CA 1
ATOM 753 C C . CYS A 1 101 ? 7.189 13.416 -10.823 1.00 89.94 101 CYS A C 1
ATOM 755 O O . CYS A 1 101 ? 6.869 14.503 -11.313 1.00 89.94 101 CYS A O 1
ATOM 757 N N . VAL A 1 102 ? 8.454 13.085 -10.566 1.00 91.31 102 VAL A N 1
ATOM 758 C CA . VAL A 1 102 ? 9.587 13.864 -11.075 1.00 91.31 102 VAL A CA 1
ATOM 759 C C . VAL A 1 102 ? 9.652 13.762 -12.611 1.00 91.31 102 VAL A C 1
ATOM 761 O O . VAL A 1 102 ? 9.167 12.776 -13.174 1.00 91.31 102 VAL A O 1
ATOM 764 N N . PRO A 1 103 ? 10.231 14.758 -13.313 1.00 91.81 103 PRO A N 1
ATOM 765 C CA . PRO A 1 103 ? 10.357 14.720 -14.771 1.00 91.81 103 PRO A CA 1
ATOM 766 C C . PRO A 1 103 ? 11.031 13.433 -15.263 1.00 91.81 103 PRO A C 1
ATOM 768 O O . PRO A 1 103 ? 12.023 13.000 -14.679 1.00 91.81 103 PRO A O 1
ATOM 771 N N . GLY A 1 104 ? 10.495 12.840 -16.332 1.00 90.19 104 GLY A N 1
ATOM 772 C CA . GLY A 1 104 ? 10.949 11.553 -16.876 1.00 90.19 104 GLY A CA 1
ATOM 773 C C . GLY A 1 104 ? 10.212 10.326 -16.347 1.00 90.19 104 GLY A C 1
ATOM 774 O O . GLY A 1 104 ? 10.414 9.248 -16.885 1.00 90.19 104 GLY A O 1
ATOM 775 N N . TYR A 1 105 ? 9.327 10.463 -15.352 1.00 91.25 105 TYR A N 1
ATOM 776 C CA . TYR A 1 105 ? 8.550 9.339 -14.819 1.00 91.25 105 TYR A CA 1
ATOM 777 C C . TYR A 1 105 ? 7.045 9.532 -14.970 1.00 91.25 105 TYR A C 1
ATOM 779 O O . TYR A 1 105 ? 6.520 10.645 -14.911 1.00 91.25 105 TYR A O 1
ATOM 787 N N . MET A 1 106 ? 6.342 8.413 -15.131 1.00 89.56 106 MET A N 1
ATOM 788 C CA . MET A 1 106 ? 4.890 8.344 -15.223 1.00 89.56 106 MET A CA 1
ATOM 789 C C . MET A 1 106 ? 4.325 7.119 -14.485 1.00 89.56 106 MET A C 1
ATOM 791 O O . MET A 1 106 ? 5.034 6.365 -13.813 1.00 89.56 106 MET A O 1
ATOM 795 N N . GLY A 1 107 ? 3.013 6.927 -14.614 1.00 86.06 107 GLY A N 1
ATOM 796 C CA . GLY A 1 107 ? 2.266 5.879 -13.926 1.00 86.06 107 GLY A CA 1
ATOM 797 C C . GLY A 1 107 ? 1.694 6.356 -12.593 1.00 86.06 107 GLY A C 1
ATOM 798 O O . GLY A 1 107 ? 2.105 7.373 -12.038 1.00 86.06 107 GLY A O 1
ATOM 799 N N . THR A 1 108 ? 0.733 5.601 -12.065 1.00 83.56 108 THR A N 1
ATOM 800 C CA . THR A 1 108 ? 0.024 5.914 -10.810 1.00 83.56 108 THR A CA 1
ATOM 801 C C . THR A 1 108 ? 0.953 6.032 -9.603 1.00 83.56 108 THR A C 1
ATOM 803 O O . THR A 1 108 ? 0.663 6.796 -8.688 1.00 83.56 108 THR A O 1
ATOM 806 N N . TYR A 1 109 ? 2.081 5.317 -9.632 1.00 84.88 109 TYR A N 1
ATOM 807 C CA . TYR A 1 109 ? 3.091 5.290 -8.569 1.00 84.88 109 TYR A CA 1
ATOM 808 C C . TYR A 1 109 ? 4.449 5.864 -9.003 1.00 84.88 109 TYR A C 1
ATOM 810 O O . TYR A 1 109 ? 5.445 5.625 -8.334 1.00 84.88 109 TYR A O 1
ATOM 818 N N . CYS A 1 110 ? 4.522 6.579 -10.135 1.00 88.50 110 CYS A N 1
ATOM 819 C CA . CYS A 1 110 ? 5.784 7.107 -10.685 1.00 88.50 110 CYS A CA 1
ATOM 820 C C . CYS A 1 110 ? 6.872 6.036 -10.903 1.00 88.50 110 CYS A C 1
ATOM 822 O O . CYS A 1 110 ? 8.065 6.289 -10.732 1.00 88.50 110 CYS A O 1
ATOM 824 N N . HIS A 1 111 ? 6.448 4.822 -11.250 1.00 84.69 111 HIS A N 1
ATOM 825 C CA . HIS A 1 111 ? 7.305 3.645 -11.385 1.00 84.69 111 HIS A CA 1
ATOM 826 C C . HIS A 1 111 ? 7.752 3.379 -12.826 1.00 84.69 111 HIS A C 1
ATOM 828 O O . HIS A 1 111 ? 8.684 2.609 -13.049 1.00 84.69 111 HIS A O 1
ATOM 834 N N . LEU A 1 112 ? 7.108 4.021 -13.804 1.00 86.62 112 LEU A N 1
ATOM 835 C CA . LEU A 1 112 ? 7.423 3.840 -15.215 1.00 86.62 112 LEU A CA 1
ATOM 836 C C . LEU A 1 112 ? 8.321 4.975 -15.686 1.00 86.62 112 LEU A C 1
ATOM 838 O O . LEU A 1 112 ? 7.945 6.143 -15.572 1.00 86.62 112 LEU A O 1
ATOM 842 N N . ASN A 1 113 ? 9.475 4.629 -16.249 1.00 88.50 113 ASN A N 1
ATOM 843 C CA . ASN A 1 113 ? 10.256 5.571 -17.037 1.00 88.50 113 ASN A CA 1
ATOM 844 C C . ASN A 1 113 ? 9.482 5.932 -18.315 1.00 88.50 113 ASN A C 1
ATOM 846 O O . ASN A 1 113 ? 8.890 5.058 -18.961 1.00 88.50 113 ASN A O 1
ATOM 850 N N . ILE A 1 114 ? 9.446 7.217 -18.654 1.00 91.31 114 ILE A N 1
ATOM 851 C CA . ILE A 1 114 ? 8.857 7.689 -19.907 1.00 91.31 114 ILE A CA 1
ATOM 852 C C . ILE A 1 114 ? 9.776 7.250 -21.045 1.00 91.31 114 ILE A C 1
ATOM 854 O O . ILE A 1 114 ? 10.963 7.524 -20.996 1.00 91.31 114 ILE A O 1
ATOM 858 N N . ASP A 1 115 ? 9.214 6.599 -22.066 1.00 88.81 115 ASP A N 1
ATOM 859 C CA . ASP A 1 115 ? 9.979 6.179 -23.242 1.00 88.81 115 ASP A CA 1
ATOM 860 C C . ASP A 1 115 ? 10.340 7.398 -24.105 1.00 88.81 115 ASP A C 1
ATOM 862 O O . ASP A 1 115 ? 9.555 7.857 -24.945 1.00 88.81 115 ASP A O 1
ATOM 866 N N . ASP A 1 116 ? 11.541 7.925 -23.888 1.00 92.31 116 ASP A N 1
ATOM 867 C CA . ASP A 1 116 ? 12.089 9.069 -24.612 1.00 92.31 116 ASP A CA 1
ATOM 868 C C . ASP A 1 116 ? 12.448 8.703 -26.072 1.00 92.31 116 ASP A C 1
ATOM 870 O O . ASP A 1 116 ? 12.567 9.571 -26.949 1.00 92.31 116 ASP A O 1
ATOM 874 N N . CYS A 1 117 ? 12.542 7.403 -26.371 1.00 91.62 117 CYS A N 1
ATOM 875 C CA . CYS A 1 117 ? 12.791 6.860 -27.701 1.00 91.62 117 CYS A CA 1
ATOM 876 C C . CYS A 1 117 ? 11.523 6.705 -28.556 1.00 91.62 117 CYS A C 1
ATOM 878 O O . CYS A 1 117 ? 11.644 6.533 -29.772 1.00 91.62 117 CYS A O 1
ATOM 880 N N . ALA A 1 118 ? 10.318 6.844 -27.988 1.00 91.06 118 ALA A N 1
ATOM 881 C CA . ALA A 1 118 ? 9.045 6.678 -28.702 1.00 91.06 118 ALA A CA 1
ATOM 882 C C . ALA A 1 118 ? 8.889 7.605 -29.926 1.00 91.06 118 ALA A C 1
ATOM 884 O O . ALA A 1 118 ? 8.204 7.277 -30.897 1.00 91.06 118 ALA A O 1
ATOM 885 N N . SER A 1 119 ? 9.554 8.764 -29.906 1.00 90.12 119 SER A N 1
ATOM 886 C CA . SER A 1 119 ? 9.572 9.724 -31.019 1.00 90.12 119 SER A CA 1
ATOM 887 C C . SER A 1 119 ? 10.556 9.368 -32.145 1.00 90.12 119 SER A C 1
ATOM 889 O O . SER A 1 119 ? 10.599 10.065 -33.157 1.00 90.12 119 SER A O 1
ATOM 891 N N . ASN A 1 120 ? 11.310 8.273 -32.002 1.00 88.69 120 ASN A N 1
ATOM 892 C CA . ASN A 1 120 ? 12.412 7.858 -32.874 1.00 88.69 120 ASN A CA 1
ATOM 893 C C . ASN A 1 120 ? 13.443 8.981 -33.115 1.00 88.69 120 ASN A C 1
ATOM 895 O O . ASN A 1 120 ? 13.669 9.382 -34.260 1.00 88.69 120 ASN A O 1
ATOM 899 N N . PRO A 1 121 ? 14.088 9.509 -32.057 1.00 91.88 121 PRO A N 1
ATOM 900 C CA . PRO A 1 121 ? 14.961 10.675 -32.181 1.00 91.88 121 PRO A CA 1
ATOM 901 C C . PRO A 1 121 ? 16.297 10.385 -32.892 1.00 91.88 121 PRO A C 1
ATOM 903 O O . PRO A 1 121 ? 16.918 11.302 -33.435 1.00 91.88 121 PRO A O 1
ATOM 906 N N . CYS A 1 122 ? 16.749 9.126 -32.911 1.00 92.75 122 CYS A N 1
ATOM 907 C CA . CYS A 1 122 ? 18.011 8.730 -33.535 1.00 92.75 122 CYS A CA 1
ATOM 908 C C . CYS A 1 122 ? 17.860 8.540 -35.048 1.00 92.75 122 CYS A C 1
ATOM 910 O O . CYS A 1 122 ? 17.083 7.708 -35.516 1.00 92.75 122 CYS A O 1
ATOM 912 N N . GLN A 1 123 ? 18.641 9.288 -35.825 1.00 88.69 123 GLN A N 1
ATOM 913 C CA . GLN A 1 123 ? 18.606 9.252 -37.286 1.00 88.69 123 GLN A CA 1
ATOM 914 C C . GLN A 1 123 ? 19.554 8.186 -37.856 1.00 88.69 123 GLN A C 1
ATOM 916 O O . GLN A 1 123 ? 20.352 7.583 -37.140 1.00 88.69 123 GLN A O 1
ATOM 921 N N . ASN A 1 124 ? 19.464 7.948 -39.169 1.00 80.75 124 ASN A N 1
ATOM 922 C CA . ASN A 1 124 ? 20.413 7.136 -39.943 1.00 80.75 124 ASN A CA 1
ATOM 923 C C . ASN A 1 124 ? 20.683 5.732 -39.373 1.00 80.75 124 ASN A C 1
ATOM 925 O O . ASN A 1 124 ? 21.826 5.284 -39.283 1.00 80.75 124 ASN A O 1
ATOM 929 N N . ALA A 1 125 ? 19.606 5.036 -38.996 1.00 80.56 125 ALA A N 1
ATOM 930 C CA . ALA A 1 125 ? 19.653 3.710 -38.375 1.00 80.56 125 ALA A CA 1
ATOM 931 C C . ALA A 1 125 ? 20.443 3.662 -37.048 1.00 80.56 125 ALA A C 1
ATOM 933 O O . ALA A 1 125 ? 20.955 2.610 -36.662 1.00 80.56 125 ALA A O 1
ATOM 934 N N . GLY A 1 126 ? 20.538 4.793 -36.342 1.00 84.56 126 GLY A N 1
ATOM 935 C CA . GLY A 1 126 ? 21.007 4.838 -34.964 1.00 84.56 126 GLY A CA 1
ATOM 936 C C . GLY A 1 126 ? 20.071 4.071 -34.029 1.00 84.56 126 GLY A C 1
ATOM 937 O O . GLY A 1 126 ? 18.852 4.105 -34.176 1.00 84.56 126 GLY A O 1
ATOM 938 N N . THR A 1 127 ? 20.651 3.367 -33.061 1.00 88.56 127 THR A N 1
ATOM 939 C CA . THR A 1 127 ? 19.905 2.675 -32.003 1.00 88.56 127 THR A CA 1
ATOM 940 C C . THR A 1 127 ? 19.653 3.649 -30.859 1.00 88.56 127 THR A C 1
ATOM 942 O O . THR A 1 127 ? 20.605 4.221 -30.332 1.00 88.56 127 THR A O 1
ATOM 945 N N . CYS A 1 128 ? 18.390 3.850 -30.491 1.00 91.50 128 CYS A N 1
ATOM 946 C CA . CYS A 1 128 ? 18.017 4.687 -29.355 1.00 91.50 128 CYS A CA 1
ATOM 947 C C . CYS A 1 128 ? 18.059 3.874 -28.063 1.00 91.50 128 CYS A C 1
ATOM 949 O O . CYS A 1 128 ? 17.520 2.771 -28.019 1.00 91.50 128 CYS A O 1
ATOM 951 N N . ILE A 1 129 ? 18.710 4.416 -27.040 1.00 90.88 129 ILE A N 1
ATOM 952 C CA . ILE A 1 129 ? 18.693 3.909 -25.673 1.00 90.88 129 ILE A CA 1
ATOM 953 C C . ILE A 1 129 ? 17.867 4.881 -24.845 1.00 90.88 129 ILE A C 1
ATOM 955 O O . ILE A 1 129 ? 18.212 6.063 -24.749 1.00 90.88 129 ILE A O 1
ATOM 959 N N . ASP A 1 130 ? 16.794 4.353 -24.271 1.00 88.75 130 ASP A N 1
ATOM 960 C CA . ASP A 1 130 ? 15.929 5.069 -23.344 1.00 88.75 130 ASP A CA 1
ATOM 961 C C . ASP A 1 130 ? 16.685 5.392 -22.049 1.00 88.75 130 ASP A C 1
ATOM 963 O O . ASP A 1 130 ? 17.483 4.589 -21.554 1.00 88.75 130 ASP A O 1
ATOM 967 N N . GLY A 1 131 ? 16.459 6.585 -21.520 1.00 88.25 131 GLY A N 1
ATOM 968 C CA . GLY A 1 131 ? 17.069 7.083 -20.296 1.00 88.25 131 GLY A CA 1
ATOM 969 C C . GLY A 1 131 ? 16.043 7.859 -19.482 1.00 88.25 131 GLY A C 1
ATOM 970 O O . GLY A 1 131 ? 14.864 7.882 -19.803 1.00 88.25 131 GLY A O 1
ATOM 971 N N . VAL A 1 132 ? 16.472 8.492 -18.392 1.00 89.94 132 VAL A N 1
ATOM 972 C CA . VAL A 1 132 ? 15.547 9.254 -17.542 1.00 89.94 132 VAL A CA 1
ATOM 973 C C . VAL A 1 132 ? 15.436 10.675 -18.071 1.00 89.94 132 VAL A C 1
ATOM 975 O O . VAL A 1 132 ? 16.405 11.437 -17.966 1.00 89.94 132 VAL A O 1
ATOM 978 N N . ASN A 1 133 ? 14.270 11.040 -18.615 1.00 90.31 133 ASN A N 1
ATOM 979 C CA . ASN A 1 133 ? 14.012 12.368 -19.192 1.00 90.31 133 ASN A CA 1
ATOM 980 C C . ASN A 1 133 ? 15.077 12.772 -20.235 1.00 90.31 133 ASN A C 1
ATOM 982 O O . ASN A 1 133 ? 15.479 13.938 -20.336 1.00 90.31 133 ASN A O 1
ATOM 986 N N . SER A 1 134 ? 15.643 11.773 -20.903 1.00 91.69 134 SER A N 1
ATOM 987 C CA . SER A 1 134 ? 16.763 11.864 -21.826 1.00 91.69 134 SER A CA 1
ATOM 988 C C . SER A 1 134 ? 16.909 10.547 -22.577 1.00 91.69 134 SER A C 1
ATOM 990 O O . SER A 1 134 ? 16.540 9.490 -22.089 1.00 91.69 134 SER A O 1
ATOM 992 N N . TYR A 1 135 ? 17.521 10.598 -23.751 1.00 92.31 135 TYR A N 1
ATOM 993 C CA . TYR A 1 135 ? 17.848 9.414 -24.536 1.00 92.31 135 TYR A CA 1
ATOM 994 C C . TYR A 1 135 ? 19.286 9.511 -25.038 1.00 92.31 135 TYR A C 1
ATOM 996 O O . TYR A 1 135 ? 19.858 10.602 -25.150 1.00 92.31 135 TYR A O 1
ATOM 1004 N N . GLN A 1 136 ? 19.871 8.367 -25.381 1.00 92.00 136 GLN A N 1
ATOM 1005 C CA . GLN A 1 136 ? 21.196 8.286 -25.984 1.00 92.00 136 GLN A CA 1
ATOM 1006 C C . GLN A 1 136 ? 21.135 7.523 -27.306 1.00 92.00 136 GLN A C 1
ATOM 1008 O O . GLN A 1 136 ? 20.616 6.415 -27.372 1.00 92.00 136 GLN A O 1
ATOM 1013 N N . CYS A 1 137 ? 21.726 8.082 -28.362 1.00 92.38 137 CYS A N 1
ATOM 1014 C CA . CYS A 1 137 ? 21.837 7.396 -29.643 1.00 92.38 137 CYS A CA 1
ATOM 1015 C C . CYS A 1 137 ? 23.186 6.681 -29.786 1.00 92.38 137 CYS A C 1
ATOM 1017 O O . CYS A 1 137 ? 24.249 7.297 -29.682 1.00 92.38 137 CYS A O 1
ATOM 1019 N N . ILE A 1 138 ? 23.146 5.387 -30.098 1.00 88.88 138 ILE A N 1
ATOM 1020 C CA . ILE A 1 138 ? 24.292 4.646 -30.626 1.00 88.88 138 ILE A CA 1
ATOM 1021 C C . ILE A 1 138 ? 24.226 4.706 -32.145 1.00 88.88 138 ILE A C 1
ATOM 1023 O O . ILE A 1 138 ? 23.376 4.078 -32.779 1.00 88.88 138 ILE A O 1
ATOM 1027 N N . CYS A 1 139 ? 25.139 5.467 -32.735 1.00 84.75 139 CYS A N 1
ATOM 1028 C CA . CYS A 1 139 ? 25.156 5.668 -34.173 1.00 84.75 139 CYS A CA 1
ATOM 1029 C C . CYS A 1 139 ? 25.706 4.459 -34.920 1.00 84.75 139 CYS A C 1
ATOM 1031 O O . CYS A 1 139 ? 26.714 3.867 -34.525 1.00 84.75 139 CYS A O 1
ATOM 1033 N N . ALA A 1 140 ? 25.055 4.141 -36.039 1.00 77.12 140 ALA A N 1
ATOM 1034 C CA . ALA A 1 140 ? 25.553 3.167 -36.994 1.00 77.12 140 ALA A CA 1
ATOM 1035 C C . ALA A 1 140 ? 26.926 3.588 -37.553 1.00 77.12 140 ALA A C 1
ATOM 1037 O O . ALA A 1 140 ? 27.337 4.753 -37.481 1.00 77.12 140 ALA A O 1
ATOM 1038 N N . ASP A 1 141 ? 27.650 2.624 -38.120 1.00 74.19 141 ASP A N 1
ATOM 1039 C CA . ASP A 1 141 ? 28.962 2.871 -38.720 1.00 74.19 141 ASP A CA 1
ATOM 1040 C C . ASP A 1 141 ? 28.868 3.977 -39.783 1.00 74.19 141 ASP A C 1
ATOM 1042 O O . ASP A 1 141 ? 27.976 3.965 -40.630 1.00 74.19 141 ASP A O 1
ATOM 1046 N N . GLY A 1 142 ? 29.776 4.954 -39.714 1.00 67.62 142 GLY A N 1
ATOM 1047 C CA . GLY A 1 142 ? 29.762 6.135 -40.586 1.00 67.62 142 GLY A CA 1
ATOM 1048 C C . GLY A 1 142 ? 28.949 7.334 -40.079 1.00 67.62 142 GLY A C 1
ATOM 1049 O O . GLY A 1 142 ? 29.027 8.386 -40.705 1.00 67.62 142 GLY A O 1
ATOM 1050 N N . TRP A 1 143 ? 28.251 7.237 -38.940 1.00 75.25 143 TRP A N 1
ATOM 1051 C CA . TRP A 1 143 ? 27.479 8.341 -38.343 1.00 75.25 143 TRP A CA 1
ATOM 1052 C C . TRP A 1 143 ? 27.935 8.687 -36.920 1.00 75.25 143 TRP A C 1
ATOM 1054 O O . TRP A 1 143 ? 28.410 7.824 -36.175 1.00 75.25 143 TRP A O 1
ATOM 1064 N N . GLU A 1 144 ? 27.806 9.958 -36.556 1.00 77.88 144 GLU A N 1
ATOM 1065 C CA . GLU A 1 144 ? 28.121 10.554 -35.259 1.00 77.88 144 GLU A CA 1
ATOM 1066 C C . GLU A 1 144 ? 27.193 11.740 -34.941 1.00 77.88 144 GLU A C 1
ATOM 1068 O O . GLU A 1 144 ? 26.222 12.023 -35.649 1.00 77.88 144 GLU A O 1
ATOM 1073 N N . GLY A 1 145 ? 27.482 12.425 -33.837 1.00 79.81 145 GLY A N 1
ATOM 1074 C CA . GLY A 1 145 ? 26.610 13.443 -33.267 1.00 79.81 145 GLY A CA 1
ATOM 1075 C C . GLY A 1 145 ? 25.545 12.840 -32.353 1.00 79.81 145 GLY A C 1
ATOM 1076 O O . GLY A 1 145 ? 25.265 11.644 -32.389 1.00 79.81 145 GLY A O 1
ATOM 1077 N N . ALA A 1 146 ? 24.939 13.687 -31.519 1.00 85.94 146 ALA A N 1
ATOM 1078 C CA . ALA A 1 146 ? 23.979 13.253 -30.501 1.00 85.94 146 ALA A CA 1
ATOM 1079 C C . ALA A 1 146 ? 22.732 12.566 -31.087 1.00 85.94 146 ALA A C 1
ATOM 1081 O O . ALA A 1 146 ? 22.158 11.699 -30.440 1.00 85.94 146 ALA A O 1
ATOM 1082 N N . LEU A 1 147 ? 22.342 12.931 -32.315 1.00 88.06 147 LEU A N 1
ATOM 1083 C CA . LEU A 1 147 ? 21.180 12.380 -33.025 1.00 88.06 147 LEU A CA 1
ATOM 1084 C C . LEU A 1 147 ? 21.565 11.487 -34.210 1.00 88.06 147 LEU A C 1
ATOM 1086 O O . LEU A 1 147 ? 20.706 11.145 -35.019 1.00 88.06 147 LEU A O 1
ATOM 1090 N N . CYS A 1 148 ? 22.848 11.144 -34.359 1.00 87.94 148 CYS A N 1
ATOM 1091 C CA . CYS A 1 148 ? 23.369 10.409 -35.517 1.00 87.94 148 CYS A CA 1
ATOM 1092 C C . CYS A 1 148 ? 23.078 11.083 -36.866 1.00 87.94 148 CYS A C 1
ATOM 1094 O O . CYS A 1 148 ? 22.947 10.416 -37.889 1.00 87.94 148 CYS A O 1
ATOM 1096 N N . ASN A 1 149 ? 22.955 12.410 -36.869 1.00 82.69 149 ASN A N 1
ATOM 1097 C CA . ASN A 1 149 ? 22.671 13.224 -38.048 1.00 82.69 149 ASN A CA 1
ATOM 1098 C C . ASN A 1 149 ? 23.940 13.744 -38.741 1.00 82.69 149 ASN A C 1
ATOM 1100 O O . ASN A 1 149 ? 23.845 14.331 -39.816 1.00 82.69 149 ASN A O 1
ATOM 1104 N N . ILE A 1 150 ? 25.112 13.540 -38.138 1.00 74.19 150 ILE A N 1
ATOM 1105 C CA . ILE A 1 150 ? 26.402 13.948 -38.692 1.00 74.19 150 ILE A CA 1
ATOM 1106 C C . ILE A 1 150 ? 27.051 12.702 -39.280 1.00 74.19 150 ILE A C 1
ATOM 1108 O O . ILE A 1 150 ? 27.194 11.693 -38.592 1.00 74.19 150 ILE A O 1
ATOM 1112 N N . SER A 1 151 ? 27.443 12.727 -40.550 1.00 64.00 151 SER A N 1
ATOM 1113 C CA . SER A 1 151 ? 28.302 11.667 -41.067 1.00 64.00 151 SER A CA 1
ATOM 1114 C C . SER A 1 151 ? 29.685 11.820 -40.432 1.00 64.00 151 SER A C 1
ATOM 1116 O O . SER A 1 151 ? 30.267 12.896 -40.501 1.00 64.00 151 SER A O 1
ATOM 1118 N N . LYS A 1 152 ? 30.248 10.740 -39.870 1.00 58.00 152 LYS A N 1
ATOM 1119 C CA . LYS A 1 152 ? 31.651 10.672 -39.386 1.00 58.00 152 LYS A CA 1
ATOM 1120 C C . LYS A 1 152 ? 32.655 11.092 -40.447 1.00 58.00 152 LYS A C 1
ATOM 1122 O O . LYS A 1 152 ? 33.815 11.365 -40.161 1.00 58.00 152 LYS A O 1
ATOM 1127 N N . SER A 1 153 ? 32.201 11.083 -41.689 1.00 56.00 153 SER A N 1
ATOM 1128 C CA . SER A 1 153 ? 32.830 11.771 -42.771 1.00 56.00 153 SER A CA 1
ATOM 1129 C C . SER A 1 153 ? 32.211 13.158 -42.949 1.00 56.00 153 SER A C 1
ATOM 1131 O O . SER A 1 153 ? 31.388 13.260 -43.826 1.00 56.00 153 SER A O 1
ATOM 1133 N N . ALA A 1 154 ? 32.477 14.218 -42.186 1.00 44.88 154 ALA A N 1
ATOM 1134 C CA . ALA A 1 154 ? 31.972 15.566 -42.526 1.00 44.88 154 ALA A CA 1
ATOM 1135 C C . ALA A 1 154 ? 32.953 16.660 -42.091 1.00 44.88 154 ALA A C 1
ATOM 1137 O O . ALA A 1 154 ? 33.355 16.702 -40.932 1.00 44.88 154 ALA A O 1
ATOM 1138 N N . ASP A 1 155 ? 33.357 17.533 -43.015 1.00 50.06 155 ASP A N 1
ATOM 1139 C CA . ASP A 1 155 ? 34.104 18.758 -42.712 1.00 50.06 155 ASP A CA 1
ATOM 1140 C C . ASP A 1 155 ? 33.169 19.927 -42.325 1.00 50.06 155 ASP A C 1
ATOM 1142 O O . ASP A 1 155 ? 31.944 19.804 -42.356 1.00 50.06 155 ASP A O 1
ATOM 1146 N N . VAL A 1 156 ? 33.760 21.060 -41.914 1.00 47.16 156 VAL A N 1
ATOM 1147 C CA . VAL A 1 156 ? 33.099 22.252 -41.321 1.00 47.16 156 VAL A CA 1
ATOM 1148 C C . VAL A 1 156 ? 31.976 22.844 -42.198 1.00 47.16 156 VAL A C 1
ATOM 1150 O O . VAL A 1 156 ? 31.118 23.554 -41.679 1.00 47.16 156 VAL A O 1
ATOM 1153 N N . ASP A 1 157 ? 31.921 22.482 -43.482 1.00 51.62 157 ASP A N 1
ATOM 1154 C CA . ASP A 1 157 ? 30.929 22.946 -44.459 1.00 51.62 157 ASP A CA 1
ATOM 1155 C C . ASP A 1 157 ? 29.886 21.869 -44.845 1.00 51.62 157 ASP A C 1
ATOM 1157 O O . ASP A 1 157 ? 29.086 22.062 -45.763 1.00 51.62 157 ASP A O 1
ATOM 1161 N N . GLY A 1 158 ? 29.841 20.734 -44.133 1.00 45.97 158 GLY A N 1
ATOM 1162 C CA . GLY A 1 158 ? 28.825 19.695 -44.327 1.00 45.97 158 GLY A CA 1
ATOM 1163 C C . GLY A 1 158 ? 29.044 18.834 -45.573 1.00 45.97 158 GLY A C 1
ATOM 1164 O O . GLY A 1 158 ? 28.074 18.370 -46.181 1.00 45.97 158 GLY A O 1
ATOM 1165 N N . HIS A 1 159 ? 30.294 18.621 -45.992 1.00 49.78 159 HIS A N 1
ATOM 1166 C CA . HIS A 1 159 ? 30.638 17.709 -47.081 1.00 49.78 159 HIS A CA 1
ATOM 1167 C C . HIS A 1 159 ? 31.454 16.524 -46.588 1.00 49.78 159 HIS A C 1
ATOM 1169 O O . HIS A 1 159 ? 32.213 16.587 -45.626 1.00 49.78 159 HIS A O 1
ATOM 1175 N N . SER A 1 160 ? 31.221 15.374 -47.220 1.00 45.75 160 SER A N 1
ATOM 1176 C CA . SER A 1 160 ? 31.523 14.112 -46.577 1.00 45.75 160 SER A CA 1
ATOM 1177 C C . SER A 1 160 ? 33.031 13.799 -46.527 1.00 45.75 160 SER A C 1
ATOM 1179 O O . SER A 1 160 ? 33.533 13.209 -47.483 1.00 45.75 160 SER A O 1
ATOM 1181 N N . LYS A 1 161 ? 33.774 14.125 -45.457 1.00 49.22 161 LYS A N 1
ATOM 1182 C CA . LYS A 1 161 ? 35.217 13.824 -45.358 1.00 49.22 161 LYS A CA 1
ATOM 1183 C C . LYS A 1 161 ? 35.529 12.642 -44.452 1.00 49.22 161 LYS A C 1
ATOM 1185 O O . LYS A 1 161 ? 35.642 12.809 -43.247 1.00 49.22 161 LYS A O 1
ATOM 1190 N N . ASN A 1 162 ? 35.675 11.465 -45.056 1.00 51.00 162 ASN A N 1
ATOM 1191 C CA . ASN A 1 162 ? 36.186 10.249 -44.431 1.00 51.00 162 ASN A CA 1
ATOM 1192 C C . ASN A 1 162 ? 37.321 10.541 -43.431 1.00 51.00 162 ASN A C 1
ATOM 1194 O O . ASN A 1 162 ? 38.183 11.375 -43.721 1.00 51.00 162 ASN A O 1
ATOM 1198 N N . LYS A 1 163 ? 37.317 9.882 -42.261 1.00 54.62 163 LYS A N 1
ATOM 1199 C CA . LYS A 1 163 ? 38.454 9.945 -41.334 1.00 54.62 163 LYS A CA 1
ATOM 1200 C C . LYS A 1 163 ? 39.680 9.542 -42.141 1.00 54.62 163 LYS A C 1
ATOM 1202 O O . LYS A 1 163 ? 39.713 8.419 -42.618 1.00 54.62 163 LYS A O 1
ATOM 1207 N N . ASN A 1 164 ? 40.632 10.460 -42.312 1.00 64.19 164 ASN A N 1
ATOM 1208 C CA . ASN A 1 164 ? 41.765 10.216 -43.186 1.00 64.19 164 ASN A CA 1
ATOM 1209 C C . ASN A 1 164 ? 42.682 9.165 -42.551 1.00 64.19 164 ASN A C 1
ATOM 1211 O O . ASN A 1 164 ? 43.602 9.490 -41.799 1.00 64.19 164 ASN A O 1
ATOM 1215 N N . ASP A 1 165 ? 42.423 7.894 -42.842 1.00 68.44 165 ASP A N 1
ATOM 1216 C CA . ASP A 1 165 ? 43.134 6.746 -42.283 1.00 68.44 165 ASP A CA 1
ATOM 1217 C C . ASP A 1 165 ? 44.601 6.711 -42.765 1.00 68.44 165 ASP A C 1
ATOM 1219 O O . ASP A 1 165 ? 45.441 5.992 -42.214 1.00 68.44 165 ASP A O 1
ATOM 1223 N N . CYS A 1 166 ? 44.947 7.567 -43.735 1.00 75.75 166 CYS A N 1
ATOM 1224 C CA . CYS A 1 166 ? 46.310 7.831 -44.172 1.00 75.75 166 CYS A CA 1
ATOM 1225 C C . CYS A 1 166 ? 47.103 8.799 -43.277 1.00 75.75 166 CYS A C 1
ATOM 1227 O O . CYS A 1 166 ? 48.320 8.881 -43.441 1.00 75.75 166 CYS A O 1
ATOM 1229 N N . GLU A 1 167 ? 46.488 9.489 -42.307 1.00 76.44 167 GLU A N 1
ATOM 1230 C CA . GLU A 1 167 ? 47.197 10.423 -41.407 1.00 76.44 167 GLU A CA 1
ATOM 1231 C C . GLU A 1 167 ? 48.291 9.744 -40.572 1.00 76.44 167 GLU A C 1
ATOM 1233 O O . GLU A 1 167 ? 49.324 10.348 -40.281 1.00 76.44 167 GLU A O 1
ATOM 1238 N N . MET A 1 168 ? 48.120 8.461 -40.241 1.00 73.19 168 MET A N 1
ATOM 1239 C CA . MET A 1 168 ? 49.131 7.680 -39.517 1.00 73.19 168 MET A CA 1
ATOM 1240 C C . MET A 1 168 ? 50.211 7.072 -40.428 1.00 73.19 168 MET A C 1
ATOM 1242 O O . MET A 1 168 ? 51.022 6.273 -39.960 1.00 73.19 168 MET A O 1
ATOM 1246 N N . ASN A 1 169 ? 50.243 7.444 -41.714 1.00 76.00 169 ASN A N 1
ATOM 1247 C CA . ASN A 1 169 ? 51.140 6.901 -42.740 1.00 76.00 169 ASN A CA 1
ATOM 1248 C C . ASN A 1 169 ? 51.255 5.363 -42.687 1.00 76.00 169 ASN A C 1
ATOM 1250 O O . ASN A 1 169 ? 52.349 4.816 -42.510 1.00 76.00 169 ASN A O 1
ATOM 1254 N N . PRO A 1 170 ? 50.136 4.632 -42.829 1.00 81.06 170 PRO A N 1
ATOM 1255 C CA . PRO A 1 170 ? 50.137 3.179 -42.697 1.00 81.06 170 PRO A CA 1
ATOM 1256 C C . PRO A 1 170 ? 50.877 2.465 -43.845 1.00 81.06 170 PRO A C 1
ATOM 1258 O O . PRO A 1 170 ? 51.275 1.309 -43.691 1.00 81.06 170 PRO A O 1
ATOM 1261 N N . CYS A 1 171 ? 51.091 3.137 -44.981 1.00 84.50 171 CYS A N 1
ATOM 1262 C CA . CYS A 1 171 ? 51.798 2.606 -46.145 1.00 84.50 171 CYS A CA 1
ATOM 1263 C C . CYS A 1 171 ? 53.315 2.774 -46.009 1.00 84.50 171 CYS A C 1
ATOM 1265 O O . CYS A 1 171 ? 53.837 3.884 -45.938 1.00 84.50 171 CYS A O 1
ATOM 1267 N N . ARG A 1 172 ? 54.043 1.656 -45.991 1.00 82.56 172 ARG A N 1
ATOM 1268 C CA . ARG A 1 172 ? 55.503 1.603 -45.851 1.00 82.56 172 ARG A CA 1
ATOM 1269 C C . ARG A 1 172 ? 56.203 1.578 -47.214 1.00 82.56 172 ARG A C 1
ATOM 1271 O O . ARG A 1 172 ? 55.571 1.464 -48.259 1.00 82.56 172 ARG A O 1
ATOM 1278 N N . ASN A 1 173 ? 57.533 1.698 -47.199 1.00 83.81 173 ASN A N 1
ATOM 1279 C CA . ASN A 1 173 ? 58.410 1.517 -48.366 1.00 83.81 173 ASN A CA 1
ATOM 1280 C C . ASN A 1 173 ? 58.066 2.380 -49.598 1.00 83.81 173 ASN A C 1
ATOM 1282 O O . ASN A 1 173 ? 58.230 1.945 -50.739 1.00 83.81 173 ASN A O 1
ATOM 1286 N N . GLY A 1 174 ? 57.607 3.612 -49.365 1.00 78.31 174 GLY A N 1
ATOM 1287 C CA . GLY A 1 174 ? 57.232 4.543 -50.432 1.00 78.31 174 GLY A CA 1
ATOM 1288 C C . GLY A 1 174 ? 55.885 4.227 -51.088 1.00 78.31 174 GLY A C 1
ATOM 1289 O O . GLY A 1 174 ? 55.654 4.665 -52.211 1.00 78.31 174 GLY A O 1
ATOM 1290 N N . GLY A 1 175 ? 55.023 3.451 -50.423 1.00 84.69 175 GLY A N 1
ATOM 1291 C CA . GLY A 1 175 ? 53.638 3.260 -50.841 1.00 84.69 175 GLY A CA 1
ATOM 1292 C C . GLY A 1 175 ? 52.814 4.541 -50.690 1.00 84.69 175 GLY A C 1
ATOM 1293 O O . GLY A 1 175 ? 52.900 5.226 -49.673 1.00 84.69 175 GLY A O 1
ATOM 1294 N N . GLU A 1 176 ? 52.008 4.844 -51.702 1.00 86.31 176 GLU A N 1
ATOM 1295 C CA . GLU A 1 176 ? 51.063 5.961 -51.708 1.00 86.31 176 GLU A CA 1
ATOM 1296 C C . GLU A 1 176 ? 49.774 5.526 -50.999 1.00 86.31 176 GLU A C 1
ATOM 1298 O O . GLU A 1 176 ? 49.174 4.515 -51.364 1.00 86.31 176 GLU A O 1
ATOM 1303 N N . CYS A 1 177 ? 49.370 6.254 -49.958 1.00 82.88 177 CYS A N 1
ATOM 1304 C CA . CYS A 1 177 ? 48.154 5.948 -49.214 1.00 82.88 177 CYS A CA 1
ATOM 1305 C C . CYS A 1 177 ? 46.941 6.620 -49.855 1.00 82.88 177 CYS A C 1
ATOM 1307 O O . CYS A 1 177 ? 46.956 7.823 -50.107 1.00 82.88 177 CYS A O 1
ATOM 1309 N N . ILE A 1 178 ? 45.898 5.832 -50.093 1.00 80.94 178 ILE A N 1
ATOM 1310 C CA . ILE A 1 178 ? 44.608 6.262 -50.614 1.00 80.94 178 ILE A CA 1
ATOM 1311 C C . ILE A 1 178 ? 43.582 6.060 -49.506 1.00 80.94 178 ILE A C 1
ATOM 1313 O O . ILE A 1 178 ? 43.397 4.950 -49.006 1.00 80.94 178 ILE A O 1
ATOM 1317 N N . ASP A 1 179 ? 42.931 7.148 -49.133 1.00 67.56 179 ASP A N 1
ATOM 1318 C CA . ASP A 1 179 ? 41.922 7.182 -48.087 1.00 67.56 179 ASP A CA 1
ATOM 1319 C C . ASP A 1 179 ? 40.557 6.698 -48.617 1.00 67.56 179 ASP A C 1
ATOM 1321 O O . ASP A 1 179 ? 40.127 7.121 -49.694 1.00 67.56 179 ASP A O 1
ATOM 1325 N N . LEU A 1 180 ? 39.887 5.794 -47.895 1.00 63.59 180 LEU A N 1
ATOM 1326 C CA . LEU A 1 180 ? 38.620 5.151 -48.282 1.00 63.59 180 LEU A CA 1
ATOM 1327 C C . LEU A 1 180 ? 37.641 5.123 -47.098 1.00 63.59 180 LEU A C 1
ATOM 1329 O O . LEU A 1 180 ? 38.061 5.071 -45.956 1.00 63.59 180 LEU A O 1
ATOM 1333 N N . THR A 1 181 ? 36.323 5.099 -47.317 1.00 59.91 181 THR A N 1
ATOM 1334 C CA . THR A 1 181 ? 35.332 5.202 -46.222 1.00 59.91 181 THR A CA 1
ATOM 1335 C C . THR A 1 181 ? 35.552 4.186 -45.080 1.00 59.91 181 THR A C 1
ATOM 1337 O O . THR A 1 181 ? 35.241 3.006 -45.238 1.00 59.91 181 THR A O 1
ATOM 1340 N N . ALA A 1 182 ? 36.029 4.669 -43.923 1.00 51.72 182 ALA A N 1
ATOM 1341 C CA . ALA A 1 182 ? 36.428 3.897 -42.738 1.00 51.72 182 ALA A CA 1
ATOM 1342 C C . ALA A 1 182 ? 37.563 2.864 -42.964 1.00 51.72 182 ALA A C 1
ATOM 1344 O O . ALA A 1 182 ? 37.660 1.884 -42.214 1.00 51.72 182 ALA A O 1
ATOM 1345 N N . GLU A 1 183 ? 38.396 3.047 -43.997 1.00 61.94 183 GLU A N 1
ATOM 1346 C CA . GLU A 1 183 ? 39.587 2.240 -44.279 1.00 61.94 183 GLU A CA 1
ATOM 1347 C C . GLU A 1 183 ? 40.665 2.981 -45.116 1.00 61.94 183 GLU A C 1
ATOM 1349 O O . GLU A 1 183 ? 40.506 4.111 -45.556 1.00 61.94 183 GLU A O 1
ATOM 1354 N N . PHE A 1 184 ? 41.801 2.329 -45.391 1.00 71.62 184 PHE A N 1
ATOM 1355 C CA . PHE A 1 184 ? 42.826 2.856 -46.304 1.00 71.62 184 PHE A CA 1
ATOM 1356 C C . PHE A 1 184 ? 43.311 1.776 -47.274 1.00 71.62 184 PHE A C 1
ATOM 1358 O O . PHE A 1 184 ? 43.334 0.582 -46.949 1.00 71.62 184 PHE A O 1
ATOM 1365 N N . GLN A 1 185 ? 43.766 2.200 -48.451 1.00 76.25 185 GLN A N 1
ATOM 1366 C CA . GLN A 1 185 ? 44.425 1.354 -49.438 1.00 76.25 185 GLN A CA 1
ATOM 1367 C C . GLN A 1 185 ? 45.820 1.894 -49.748 1.00 76.25 185 GLN A C 1
ATOM 1369 O O . GLN A 1 185 ? 45.988 3.056 -50.096 1.00 76.25 185 GLN A O 1
ATOM 1374 N N . CYS A 1 186 ? 46.832 1.032 -49.684 1.00 79.75 186 CYS A N 1
ATOM 1375 C CA . CYS A 1 186 ? 48.178 1.396 -50.102 1.00 79.75 186 CYS A CA 1
ATOM 1376 C C . CYS A 1 186 ? 48.442 0.981 -51.548 1.00 79.75 186 CYS A C 1
ATOM 1378 O O . CYS A 1 186 ? 48.340 -0.196 -51.897 1.00 79.75 186 CYS A O 1
ATOM 1380 N N . LYS A 1 187 ? 48.849 1.939 -52.378 1.00 82.94 187 LYS A N 1
ATOM 1381 C CA . LYS A 1 187 ? 49.409 1.692 -53.704 1.00 82.94 187 LYS A CA 1
ATOM 1382 C C . LYS A 1 187 ? 50.923 1.563 -53.582 1.00 82.94 187 LYS A C 1
ATOM 1384 O O . LYS A 1 187 ? 51.643 2.538 -53.376 1.00 82.94 187 LYS A O 1
ATOM 1389 N N . CYS A 1 188 ? 51.408 0.337 -53.676 1.00 80.50 188 CYS A N 1
ATOM 1390 C CA . CYS A 1 188 ? 52.803 0.029 -53.407 1.00 80.50 188 CYS A CA 1
ATOM 1391 C C . CYS A 1 188 ? 53.727 0.357 -54.589 1.00 80.50 188 CYS A C 1
ATOM 1393 O O . CYS A 1 188 ? 53.390 0.115 -55.747 1.00 80.50 188 CYS A O 1
ATOM 1395 N N . ALA A 1 189 ? 54.915 0.891 -54.292 1.00 82.25 189 ALA A N 1
ATOM 1396 C CA . ALA A 1 189 ? 55.962 1.168 -55.275 1.00 82.25 189 ALA A CA 1
ATOM 1397 C C . ALA A 1 189 ? 56.964 -0.000 -55.379 1.00 82.25 189 ALA A C 1
ATOM 1399 O O . ALA A 1 189 ? 57.053 -0.825 -54.477 1.00 82.25 189 ALA A O 1
ATOM 1400 N N . ASN A 1 190 ? 57.772 -0.062 -56.446 1.00 78.00 190 ASN A N 1
ATOM 1401 C CA . ASN A 1 190 ? 58.966 -0.926 -56.554 1.00 78.00 190 ASN A CA 1
ATOM 1402 C C . ASN A 1 190 ? 58.757 -2.423 -56.216 1.00 78.00 190 ASN A C 1
ATOM 1404 O O . ASN A 1 190 ? 59.605 -3.034 -55.559 1.00 78.00 190 ASN A O 1
ATOM 1408 N N . ASN A 1 191 ? 57.644 -3.015 -56.668 1.00 72.50 191 ASN A N 1
ATOM 1409 C CA . ASN A 1 191 ? 57.251 -4.412 -56.414 1.00 72.50 191 ASN A CA 1
ATOM 1410 C C . ASN A 1 191 ? 57.028 -4.764 -54.928 1.00 72.50 191 ASN A C 1
ATOM 1412 O O . ASN A 1 191 ? 57.041 -5.943 -54.571 1.00 72.50 191 ASN A O 1
ATOM 1416 N N . TRP A 1 192 ? 56.831 -3.770 -54.056 1.00 77.44 192 TRP A N 1
ATOM 1417 C CA . TRP A 1 192 ? 56.273 -4.003 -52.725 1.00 77.44 192 TRP A CA 1
ATOM 1418 C C . TRP A 1 192 ? 54.781 -4.353 -52.841 1.00 77.44 192 TRP A C 1
ATOM 1420 O O . TRP A 1 192 ? 54.111 -3.954 -53.787 1.00 77.44 192 TRP A O 1
ATOM 1430 N N . LYS A 1 193 ? 54.275 -5.139 -51.896 1.00 74.25 193 LYS A N 1
ATOM 1431 C CA . LYS A 1 193 ? 52.975 -5.814 -51.891 1.00 74.25 193 LYS A CA 1
ATOM 1432 C C . LYS A 1 193 ? 52.416 -5.863 -50.461 1.00 74.25 193 LYS A C 1
ATOM 1434 O O . LYS A 1 193 ? 53.122 -5.572 -49.488 1.00 74.25 193 LYS A O 1
ATOM 1439 N N . GLY A 1 194 ? 51.149 -6.256 -50.337 1.00 70.56 194 GLY A N 1
ATOM 1440 C CA . GLY A 1 194 ? 50.421 -6.373 -49.065 1.00 70.56 194 GLY A CA 1
ATOM 1441 C C . GLY A 1 194 ? 49.745 -5.070 -48.612 1.00 70.56 194 GLY A C 1
ATOM 1442 O O . GLY A 1 194 ? 50.018 -3.999 -49.150 1.00 70.56 194 GLY A O 1
ATOM 1443 N N . LYS A 1 195 ? 48.863 -5.154 -47.601 1.00 72.44 195 LYS A N 1
ATOM 1444 C CA . LYS A 1 195 ? 47.976 -4.049 -47.160 1.00 72.44 195 LYS A CA 1
ATOM 1445 C C . LYS A 1 195 ? 48.715 -2.757 -46.792 1.00 72.44 195 LYS A C 1
ATOM 1447 O O . LYS A 1 195 ? 48.168 -1.678 -46.967 1.00 72.44 195 LYS A O 1
ATOM 1452 N N . THR A 1 196 ? 49.945 -2.867 -46.295 1.00 77.81 196 THR A N 1
ATOM 1453 C CA . THR A 1 196 ? 50.785 -1.738 -45.859 1.00 77.81 196 THR A CA 1
ATOM 1454 C C . THR A 1 196 ? 52.071 -1.602 -46.677 1.00 77.81 196 THR A C 1
ATOM 1456 O O . THR A 1 196 ? 52.986 -0.907 -46.250 1.00 77.81 196 THR A O 1
ATOM 1459 N N . CYS A 1 197 ? 52.186 -2.269 -47.833 1.00 80.56 197 CYS A N 1
ATOM 1460 C CA . CYS A 1 197 ? 53.399 -2.276 -48.667 1.00 80.56 197 CYS A CA 1
ATOM 1461 C C . CYS A 1 197 ? 54.672 -2.739 -47.937 1.00 80.56 197 CYS A C 1
ATOM 1463 O O . CYS A 1 197 ? 55.769 -2.233 -48.181 1.00 80.56 197 CYS A O 1
ATOM 1465 N N . SER A 1 198 ? 54.532 -3.696 -47.019 1.00 79.19 198 SER A N 1
ATOM 1466 C CA . SER A 1 198 ? 55.626 -4.145 -46.150 1.00 79.19 198 SER A CA 1
ATOM 1467 C C . SER A 1 198 ? 56.431 -5.323 -46.710 1.00 79.19 198 SER A C 1
ATOM 1469 O O . SER A 1 198 ? 57.505 -5.605 -46.182 1.00 79.19 198 SER A O 1
ATOM 1471 N N . ILE A 1 199 ? 55.965 -5.995 -47.770 1.00 72.62 199 ILE A N 1
ATOM 1472 C CA . ILE A 1 199 ? 56.568 -7.245 -48.278 1.00 72.62 199 ILE A CA 1
ATOM 1473 C C . ILE A 1 199 ? 56.717 -7.258 -49.802 1.00 72.62 199 ILE A C 1
ATOM 1475 O O . ILE A 1 199 ? 56.137 -6.420 -50.473 1.00 72.62 199 ILE A O 1
ATOM 1479 N N . LYS A 1 200 ? 57.510 -8.175 -50.373 1.00 69.44 200 LYS A N 1
ATOM 1480 C CA . LYS A 1 200 ? 57.777 -8.235 -51.832 1.00 69.44 200 LYS A CA 1
ATOM 1481 C C . LYS A 1 200 ? 57.238 -9.480 -52.540 1.00 69.44 200 LYS A C 1
ATOM 1483 O O . LYS A 1 200 ? 57.149 -9.493 -53.763 1.00 69.44 200 LYS A O 1
ATOM 1488 N N . GLU A 1 201 ? 56.890 -10.528 -51.796 1.00 71.19 201 GLU A N 1
ATOM 1489 C CA . GLU A 1 201 ? 56.635 -11.851 -52.384 1.00 71.19 201 GLU A CA 1
ATOM 1490 C C . GLU A 1 201 ? 55.152 -12.106 -52.712 1.00 71.19 201 GLU A C 1
ATOM 1492 O O . GLU A 1 201 ? 54.861 -12.641 -53.780 1.00 71.19 201 GLU A O 1
ATOM 1497 N N . SER A 1 202 ? 54.208 -11.674 -51.864 1.00 70.56 202 SER A N 1
ATOM 1498 C CA . SER A 1 202 ? 52.765 -11.959 -52.005 1.00 70.56 202 SER A CA 1
ATOM 1499 C C . SER A 1 202 ? 51.900 -10.811 -51.471 1.00 70.56 202 SER A C 1
ATOM 1501 O O . SER A 1 202 ? 52.323 -10.085 -50.581 1.00 70.56 202 SER A O 1
ATOM 1503 N N . HIS A 1 203 ? 50.681 -10.635 -51.980 1.00 69.69 203 HIS A N 1
ATOM 1504 C CA . HIS A 1 203 ? 49.686 -9.718 -51.402 1.00 69.69 203 HIS A CA 1
ATOM 1505 C C . HIS A 1 203 ? 48.893 -10.323 -50.223 1.00 69.69 203 HIS A C 1
ATOM 1507 O O . HIS A 1 203 ? 48.129 -9.622 -49.555 1.00 69.69 203 HIS A O 1
ATOM 1513 N N . CYS A 1 204 ? 49.071 -11.616 -49.955 1.00 73.94 204 CYS A N 1
ATOM 1514 C CA . CYS A 1 204 ? 48.266 -12.398 -49.024 1.00 73.94 204 CYS A CA 1
ATOM 1515 C C . CYS A 1 204 ? 49.070 -12.866 -47.802 1.00 73.94 204 CYS A C 1
ATOM 1517 O O . CYS A 1 204 ? 49.690 -13.927 -47.838 1.00 73.94 204 CYS A O 1
ATOM 1519 N N . GLU A 1 205 ? 49.032 -12.095 -46.713 1.00 70.00 205 GLU A N 1
ATOM 1520 C CA . GLU A 1 205 ? 49.525 -12.492 -45.389 1.00 70.00 205 GLU A CA 1
ATOM 1521 C C . GLU A 1 205 ? 48.407 -13.129 -44.541 1.00 70.00 205 GLU A C 1
ATOM 1523 O O . GLU A 1 205 ? 47.221 -13.032 -44.866 1.00 70.00 205 GLU A O 1
ATOM 1528 N N . ALA A 1 206 ? 48.779 -13.726 -43.399 1.00 64.94 206 ALA A N 1
ATOM 1529 C CA . ALA A 1 206 ? 47.868 -14.383 -42.451 1.00 64.94 206 ALA A CA 1
ATOM 1530 C C . ALA A 1 206 ? 46.766 -13.468 -41.868 1.00 64.94 206 ALA A C 1
ATOM 1532 O O . ALA A 1 206 ? 45.818 -13.969 -41.272 1.00 64.94 206 ALA A O 1
ATOM 1533 N N . MET A 1 207 ? 46.875 -12.145 -42.044 1.00 65.44 207 MET A N 1
ATOM 1534 C CA . MET A 1 207 ? 45.904 -11.146 -41.577 1.00 65.44 207 MET A CA 1
ATOM 1535 C C . MET A 1 207 ? 45.406 -10.208 -42.692 1.00 65.44 207 MET A C 1
ATOM 1537 O O . MET A 1 207 ? 44.743 -9.217 -42.393 1.00 65.44 207 MET A O 1
ATOM 1541 N N . THR A 1 208 ? 45.703 -10.491 -43.973 1.00 77.62 208 THR A N 1
ATOM 1542 C CA . THR A 1 208 ? 45.159 -9.688 -45.087 1.00 77.62 208 THR A CA 1
ATOM 1543 C C . THR A 1 208 ? 43.639 -9.823 -45.140 1.00 77.62 208 THR A C 1
ATOM 1545 O O . THR A 1 208 ? 42.942 -8.819 -45.180 1.00 77.62 208 THR A O 1
ATOM 1548 N N . CYS A 1 209 ? 43.115 -11.048 -45.093 1.00 81.94 209 CYS A N 1
ATOM 1549 C CA . CYS A 1 209 ? 41.679 -11.289 -44.985 1.00 81.94 209 CYS A CA 1
ATOM 1550 C C . CYS A 1 209 ? 41.358 -11.698 -43.551 1.00 81.94 209 CYS A C 1
ATOM 1552 O O . CYS A 1 209 ? 41.883 -12.692 -43.050 1.00 81.94 209 CYS A O 1
ATOM 1554 N N . LEU A 1 210 ? 40.511 -10.921 -42.888 1.00 79.62 210 LEU A N 1
ATOM 1555 C CA . LEU A 1 210 ? 40.105 -11.161 -41.513 1.00 79.62 210 LEU A CA 1
ATOM 1556 C C . LEU A 1 210 ? 39.077 -12.300 -41.439 1.00 79.62 210 LEU A C 1
ATOM 1558 O O . LEU A 1 210 ? 38.510 -12.733 -42.446 1.00 79.62 210 LEU A O 1
ATOM 1562 N N . ASN A 1 211 ? 38.859 -12.810 -40.227 1.00 75.94 211 ASN A N 1
ATOM 1563 C CA . ASN A 1 211 ? 37.766 -13.732 -39.897 1.00 75.94 211 ASN A CA 1
ATOM 1564 C C . ASN A 1 211 ? 37.689 -15.005 -40.765 1.00 75.94 211 ASN A C 1
ATOM 1566 O O . ASN A 1 211 ? 36.614 -15.483 -41.137 1.00 75.94 211 ASN A O 1
ATOM 1570 N N . GLY A 1 212 ? 38.856 -15.565 -41.095 1.00 76.44 212 GLY A N 1
ATOM 1571 C CA . GLY A 1 212 ? 38.966 -16.806 -41.866 1.00 76.44 212 GLY A CA 1
ATOM 1572 C C . GLY A 1 212 ? 38.706 -16.645 -43.367 1.00 76.44 212 GLY A C 1
ATOM 1573 O O . GLY A 1 212 ? 38.507 -17.644 -44.059 1.00 76.44 212 GLY A O 1
ATOM 1574 N N . GLY A 1 213 ? 38.699 -15.412 -43.886 1.00 85.25 213 GLY A N 1
ATOM 1575 C CA . GLY A 1 213 ? 38.655 -15.157 -45.324 1.00 85.25 213 GLY A CA 1
ATOM 1576 C C . GLY A 1 213 ? 39.872 -15.743 -46.048 1.00 85.25 213 GLY A C 1
ATOM 1577 O O . GLY A 1 213 ? 40.995 -15.711 -45.550 1.00 85.25 213 GLY A O 1
ATOM 1578 N N . THR A 1 214 ? 39.662 -16.288 -47.248 1.00 87.81 214 THR A N 1
ATOM 1579 C CA . THR A 1 214 ? 40.760 -16.809 -48.076 1.00 87.81 214 THR A CA 1
ATOM 1580 C C . THR A 1 214 ? 41.282 -15.709 -48.987 1.00 87.81 214 THR A C 1
ATOM 1582 O O . THR A 1 214 ? 40.538 -15.191 -49.821 1.00 87.81 214 THR A O 1
ATOM 1585 N N . CYS A 1 215 ? 42.560 -15.369 -48.856 1.00 85.94 215 CYS A N 1
ATOM 1586 C CA . CYS A 1 215 ? 43.193 -14.378 -49.715 1.00 85.94 215 CYS A CA 1
ATOM 1587 C C . CYS A 1 215 ? 43.647 -14.996 -51.041 1.00 85.94 215 CYS A C 1
ATOM 1589 O O . CYS A 1 215 ? 44.281 -16.052 -51.054 1.00 85.94 215 CYS A O 1
ATOM 1591 N N . LYS A 1 216 ? 43.351 -14.318 -52.152 1.00 85.06 216 LYS A N 1
ATOM 1592 C CA . LYS A 1 216 ? 43.854 -14.655 -53.484 1.00 85.06 216 LYS A CA 1
ATOM 1593 C C . LYS A 1 216 ? 44.684 -13.499 -54.033 1.00 85.06 216 LYS A C 1
ATOM 1595 O O . LYS A 1 216 ? 44.156 -12.408 -54.233 1.00 85.06 216 LYS A O 1
ATOM 1600 N N . ASP A 1 217 ? 45.960 -13.761 -54.302 1.00 79.56 217 ASP A N 1
ATOM 1601 C CA . ASP A 1 217 ? 46.852 -12.821 -54.984 1.00 79.56 217 ASP A CA 1
ATOM 1602 C C . ASP A 1 217 ? 46.519 -12.815 -56.486 1.00 79.56 217 ASP A C 1
ATOM 1604 O O . ASP A 1 217 ? 46.422 -13.872 -57.117 1.00 79.56 217 ASP A O 1
ATOM 1608 N N . LEU A 1 218 ? 46.280 -11.630 -57.042 1.00 77.19 218 LEU A N 1
ATOM 1609 C CA . LEU A 1 218 ? 45.929 -11.396 -58.443 1.00 77.19 218 LEU A CA 1
ATOM 1610 C C . LEU A 1 218 ? 47.041 -10.633 -59.186 1.00 77.19 218 LEU A C 1
ATOM 1612 O O . LEU A 1 218 ? 46.787 -10.039 -60.231 1.00 77.19 218 LEU A O 1
ATOM 1616 N N . GLY A 1 219 ? 48.275 -10.656 -58.671 1.00 72.12 219 GLY A N 1
ATOM 1617 C CA . GLY A 1 219 ? 49.447 -10.070 -59.320 1.00 72.12 219 GLY A CA 1
ATOM 1618 C C . GLY A 1 219 ? 49.720 -8.651 -58.838 1.00 72.12 219 GLY A C 1
ATOM 1619 O O . GLY A 1 219 ? 50.653 -8.472 -58.062 1.00 72.12 219 GLY A O 1
ATOM 1620 N N . ASP A 1 220 ? 48.900 -7.690 -59.275 1.00 66.12 220 ASP A N 1
ATOM 1621 C CA . ASP A 1 220 ? 48.983 -6.258 -58.912 1.00 66.12 220 ASP A CA 1
ATOM 1622 C C . ASP A 1 220 ? 47.984 -5.860 -57.805 1.00 66.12 220 ASP A C 1
ATOM 1624 O O . ASP A 1 220 ? 47.964 -4.724 -57.335 1.00 66.12 220 ASP A O 1
ATOM 1628 N N . THR A 1 221 ? 47.112 -6.789 -57.407 1.00 66.44 221 THR A N 1
ATOM 1629 C CA . THR A 1 221 ? 46.076 -6.602 -56.385 1.00 66.44 221 THR A CA 1
ATOM 1630 C C . THR A 1 221 ? 45.768 -7.935 -55.700 1.00 66.44 221 THR A C 1
ATOM 1632 O O . THR A 1 221 ? 46.291 -8.980 -56.087 1.00 66.44 221 THR A O 1
ATOM 1635 N N . PHE A 1 222 ? 44.901 -7.931 -54.694 1.00 76.94 222 PHE A N 1
ATOM 1636 C CA . PHE A 1 222 ? 44.392 -9.138 -54.047 1.00 76.94 222 PHE A CA 1
ATOM 1637 C C . PHE A 1 222 ? 42.873 -9.082 -53.922 1.00 76.94 222 PHE A C 1
ATOM 1639 O O . PHE A 1 222 ? 42.253 -8.024 -53.989 1.00 76.94 222 PHE A O 1
ATOM 1646 N N . SER A 1 223 ? 42.263 -10.247 -53.733 1.00 82.06 223 SER A N 1
ATOM 1647 C CA . SER A 1 223 ? 40.842 -10.371 -53.431 1.00 82.06 223 SER A CA 1
ATOM 1648 C C . SER A 1 223 ? 40.654 -11.310 -52.248 1.00 82.06 223 SER A C 1
ATOM 1650 O O . SER A 1 223 ? 41.204 -12.414 -52.227 1.00 82.06 223 SER A O 1
ATOM 1652 N N . CYS A 1 224 ? 39.872 -10.872 -51.265 1.00 84.94 224 CYS A N 1
ATOM 1653 C CA . CYS A 1 224 ? 39.458 -11.713 -50.156 1.00 84.94 224 CYS A CA 1
ATOM 1654 C C . CYS A 1 224 ? 38.150 -12.427 -50.492 1.00 84.94 224 CYS A C 1
ATOM 1656 O O . CYS A 1 224 ? 37.113 -11.796 -50.696 1.00 84.94 224 CYS A O 1
ATOM 1658 N N . ARG A 1 225 ? 38.179 -13.762 -50.505 1.00 89.00 225 ARG A N 1
ATOM 1659 C CA . ARG A 1 225 ? 36.959 -14.568 -50.513 1.00 89.00 225 ARG A CA 1
ATOM 1660 C C . ARG A 1 225 ? 36.499 -14.774 -49.077 1.00 89.00 225 ARG A C 1
ATOM 1662 O O . ARG A 1 225 ? 37.077 -15.583 -48.350 1.00 89.00 225 ARG A O 1
ATOM 1669 N N . CYS A 1 226 ? 35.470 -14.038 -48.685 1.00 84.00 226 CYS A N 1
ATOM 1670 C CA . CYS A 1 226 ? 34.928 -14.102 -47.336 1.00 84.00 226 CYS A CA 1
ATOM 1671 C C . CYS A 1 226 ? 34.116 -15.375 -47.095 1.00 84.00 226 CYS A C 1
ATOM 1673 O O . CYS A 1 226 ? 33.550 -15.961 -48.019 1.00 84.00 226 CYS A O 1
ATOM 1675 N N . THR A 1 227 ? 34.096 -15.815 -45.840 1.00 84.25 227 THR A N 1
ATOM 1676 C CA . THR A 1 227 ? 33.196 -16.870 -45.366 1.00 84.25 227 THR A CA 1
ATOM 1677 C C . THR A 1 227 ? 31.764 -16.326 -45.302 1.00 84.25 227 THR A C 1
ATOM 1679 O O . THR A 1 227 ? 31.568 -15.115 -45.263 1.00 84.25 227 THR A O 1
ATOM 1682 N N . GLU A 1 228 ? 30.744 -17.193 -45.278 1.00 80.94 228 GLU A N 1
ATOM 1683 C CA . GLU A 1 228 ? 29.324 -16.782 -45.370 1.00 80.94 228 GLU A CA 1
ATOM 1684 C C . GLU A 1 228 ? 28.887 -15.747 -44.315 1.00 80.94 228 GLU A C 1
ATOM 1686 O O . GLU A 1 228 ? 27.899 -15.037 -44.510 1.00 80.94 228 GLU A O 1
ATOM 1691 N N . ARG A 1 229 ? 29.635 -15.633 -43.208 1.00 70.75 229 ARG A N 1
ATOM 1692 C CA . ARG A 1 229 ? 29.364 -14.709 -42.099 1.00 70.75 229 ARG A CA 1
ATOM 1693 C C . ARG A 1 229 ? 30.034 -13.332 -42.231 1.00 70.75 229 ARG A C 1
ATOM 1695 O O . ARG A 1 229 ? 29.822 -12.495 -41.358 1.00 70.75 229 ARG A O 1
ATOM 1702 N N . TRP A 1 230 ? 30.794 -13.072 -43.299 1.00 77.12 230 TRP A N 1
ATOM 1703 C CA . TRP A 1 230 ? 31.599 -11.855 -43.459 1.00 77.12 230 TRP A CA 1
ATOM 1704 C C . TRP A 1 230 ? 31.568 -11.297 -44.892 1.00 77.12 230 TRP A C 1
ATOM 1706 O O . TRP A 1 230 ? 31.442 -12.033 -45.867 1.00 77.12 230 TRP A O 1
ATOM 1716 N N . LYS A 1 231 ? 31.681 -9.975 -45.026 1.00 76.56 231 LYS A N 1
ATOM 1717 C CA . LYS A 1 231 ? 31.706 -9.191 -46.270 1.00 76.56 231 LYS A CA 1
ATOM 1718 C C . LYS A 1 231 ? 32.699 -8.026 -46.148 1.00 76.56 231 LYS A C 1
ATOM 1720 O O . LYS A 1 231 ? 33.282 -7.795 -45.089 1.00 76.56 231 LYS A O 1
ATOM 1725 N N . GLY A 1 232 ? 32.876 -7.286 -47.238 1.00 70.31 232 GLY A N 1
ATOM 1726 C CA . GLY A 1 232 ? 33.857 -6.201 -47.340 1.00 70.31 232 GLY A CA 1
ATOM 1727 C C . GLY A 1 232 ? 35.187 -6.666 -47.933 1.00 70.31 232 GLY A C 1
ATOM 1728 O O . GLY A 1 232 ? 35.450 -7.864 -48.038 1.00 70.31 232 GLY A O 1
ATOM 1729 N N . THR A 1 233 ? 36.017 -5.705 -48.337 1.00 72.75 233 THR A N 1
ATOM 1730 C CA . THR A 1 233 ? 37.270 -5.920 -49.084 1.00 72.75 233 THR A CA 1
ATOM 1731 C C . THR A 1 233 ? 38.259 -6.831 -48.351 1.00 72.75 233 THR A C 1
ATOM 1733 O O . THR A 1 233 ? 39.013 -7.564 -48.989 1.00 72.75 233 THR A O 1
ATOM 1736 N N . PHE A 1 234 ? 38.212 -6.838 -47.017 1.00 75.19 234 PHE A N 1
ATOM 1737 C CA . PHE A 1 234 ? 39.074 -7.630 -46.140 1.00 75.19 234 PHE A CA 1
ATOM 1738 C C . PHE A 1 234 ? 38.294 -8.612 -45.253 1.00 75.19 234 PHE A C 1
ATOM 1740 O O . PHE A 1 234 ? 38.861 -9.145 -44.303 1.00 75.19 234 PHE A O 1
ATOM 1747 N N . CYS A 1 235 ? 37.009 -8.864 -45.527 1.00 78.12 235 CYS A N 1
ATOM 1748 C CA . CYS A 1 235 ? 36.133 -9.697 -44.686 1.00 78.12 235 CYS A CA 1
ATOM 1749 C C . CYS A 1 235 ? 35.973 -9.183 -43.247 1.00 78.12 235 CYS A C 1
ATOM 1751 O O . CYS A 1 235 ? 35.842 -9.957 -42.298 1.00 78.12 235 CYS A O 1
ATOM 1753 N N . GLN A 1 236 ? 35.997 -7.861 -43.094 1.00 66.25 236 GLN A N 1
ATOM 1754 C CA . GLN A 1 236 ? 35.922 -7.174 -41.810 1.00 66.25 236 GLN A CA 1
ATOM 1755 C C . GLN A 1 236 ? 34.490 -6.852 -41.363 1.00 66.25 236 GLN A C 1
ATOM 1757 O O . GLN A 1 236 ? 34.278 -6.522 -40.202 1.00 66.25 236 GLN A O 1
ATOM 1762 N N . ILE A 1 237 ? 33.507 -6.930 -42.265 1.00 66.19 237 ILE A N 1
ATOM 1763 C CA . ILE A 1 237 ? 32.117 -6.559 -41.980 1.00 66.19 237 ILE A CA 1
ATOM 1764 C C . ILE A 1 237 ? 31.296 -7.840 -41.797 1.00 66.19 237 ILE A C 1
ATOM 1766 O O . ILE A 1 237 ? 31.240 -8.632 -42.733 1.00 66.19 237 ILE A O 1
ATOM 1770 N N . PRO A 1 238 ? 30.620 -8.077 -40.666 1.00 67.75 238 PRO A N 1
ATOM 1771 C CA . PRO A 1 238 ? 29.751 -9.243 -40.527 1.00 67.75 238 PRO A CA 1
ATOM 1772 C C . PRO A 1 238 ? 28.543 -9.146 -41.482 1.00 67.75 238 PRO A C 1
ATOM 1774 O O . PRO A 1 238 ? 27.980 -8.067 -41.694 1.00 67.75 238 PRO A O 1
ATOM 1777 N N . THR A 1 239 ? 28.143 -10.259 -42.108 1.00 68.88 239 THR A N 1
ATOM 1778 C CA . THR A 1 239 ? 26.974 -10.307 -43.018 1.00 68.88 239 THR A CA 1
ATOM 1779 C C . THR A 1 239 ? 25.645 -10.355 -42.277 1.00 68.88 239 THR A C 1
ATOM 1781 O O . THR A 1 239 ? 24.662 -9.863 -42.822 1.00 68.88 239 THR A O 1
ATOM 1784 N N . LYS A 1 240 ? 25.630 -10.905 -41.059 1.00 68.44 240 LYS A N 1
ATOM 1785 C CA . LYS A 1 240 ? 24.505 -10.863 -40.119 1.00 68.44 240 LYS A CA 1
ATOM 1786 C C . LYS A 1 240 ? 24.969 -10.233 -38.822 1.00 68.44 240 LYS A C 1
ATOM 1788 O O . LYS A 1 240 ? 25.865 -10.776 -38.171 1.00 68.44 240 LYS A O 1
ATOM 1793 N N . ARG A 1 241 ? 24.360 -9.113 -38.442 1.00 74.31 241 ARG A N 1
ATOM 1794 C CA . ARG A 1 241 ? 24.589 -8.523 -37.124 1.00 74.31 241 ARG A CA 1
ATOM 1795 C C . ARG A 1 241 ? 23.774 -9.282 -36.068 1.00 74.31 241 ARG A C 1
ATOM 1797 O O . ARG A 1 241 ? 22.611 -9.590 -36.326 1.00 74.31 241 ARG A O 1
ATOM 1804 N N . PRO A 1 242 ? 24.336 -9.576 -34.885 1.00 81.25 242 PRO A N 1
ATOM 1805 C CA . PRO A 1 242 ? 23.639 -10.314 -33.828 1.00 81.25 242 PRO A CA 1
ATOM 1806 C C . PRO A 1 242 ? 22.266 -9.745 -33.422 1.00 81.25 242 PRO A C 1
ATOM 1808 O O . PRO A 1 242 ? 21.371 -10.509 -33.073 1.00 81.25 242 PRO A O 1
ATOM 1811 N N . CYS A 1 243 ? 22.053 -8.429 -33.527 1.00 85.50 243 CYS A N 1
ATOM 1812 C CA . CYS A 1 243 ? 20.758 -7.811 -33.223 1.00 85.50 243 CYS A CA 1
ATOM 1813 C C . CYS A 1 243 ? 19.668 -7.988 -34.298 1.00 85.50 243 CYS A C 1
ATOM 1815 O O . CYS A 1 243 ? 18.505 -7.713 -34.014 1.00 85.50 243 CYS A O 1
ATOM 1817 N N . GLU A 1 244 ? 19.991 -8.469 -35.505 1.00 83.25 244 GLU A N 1
ATOM 1818 C CA . GLU A 1 244 ? 18.995 -8.694 -36.573 1.00 83.25 244 GLU A CA 1
ATOM 1819 C C . GLU A 1 244 ? 17.983 -9.793 -36.225 1.00 83.25 244 GLU A C 1
ATOM 1821 O O . GLU A 1 244 ? 16.881 -9.810 -36.766 1.00 83.25 244 GLU A O 1
ATOM 1826 N N . SER A 1 245 ? 18.335 -10.712 -35.322 1.00 84.75 245 SER A N 1
ATOM 1827 C CA . SER A 1 245 ? 17.422 -11.748 -34.831 1.00 84.75 245 SER A CA 1
ATOM 1828 C C . SER A 1 245 ? 16.543 -11.291 -33.665 1.00 84.75 245 SER A C 1
ATOM 1830 O O . SER A 1 245 ? 15.857 -12.129 -33.089 1.00 84.75 245 SER A O 1
ATOM 1832 N N . SER A 1 246 ? 16.597 -10.008 -33.287 1.00 86.44 246 SER A N 1
ATOM 1833 C CA . SER A 1 246 ? 15.871 -9.436 -32.143 1.00 86.44 246 SER A CA 1
ATOM 1834 C C . SER A 1 246 ? 15.993 -10.289 -30.865 1.00 86.44 246 SER A C 1
ATOM 1836 O O . SER A 1 246 ? 14.986 -10.747 -30.331 1.00 86.44 246 SER A O 1
ATOM 1838 N N . PRO A 1 247 ? 17.222 -10.550 -30.373 1.00 90.12 247 PRO A N 1
ATOM 1839 C CA . PRO A 1 247 ? 17.436 -11.479 -29.262 1.00 90.12 247 PRO A CA 1
ATOM 1840 C C . PRO A 1 247 ? 16.959 -10.949 -27.897 1.00 90.12 247 PRO A C 1
ATOM 1842 O O . PRO A 1 247 ? 16.784 -11.741 -26.972 1.00 90.12 247 PRO A O 1
ATOM 1845 N N . CYS A 1 248 ? 16.762 -9.635 -27.760 1.00 92.38 248 CYS A N 1
ATOM 1846 C CA . CYS A 1 248 ? 16.300 -9.004 -26.525 1.00 92.38 248 CYS A CA 1
ATOM 1847 C C . CYS A 1 248 ? 14.771 -9.059 -26.431 1.00 92.38 248 CYS A C 1
ATOM 1849 O O . CYS A 1 248 ? 14.066 -8.556 -27.304 1.00 92.38 248 CYS A O 1
ATOM 1851 N N . GLN A 1 249 ? 14.270 -9.681 -25.369 1.00 92.31 249 GLN A N 1
ATOM 1852 C CA . GLN A 1 249 ? 12.850 -9.808 -25.046 1.00 92.31 249 GLN A CA 1
ATOM 1853 C C . GLN A 1 249 ? 12.351 -8.577 -24.273 1.00 92.31 249 GLN A C 1
ATOM 1855 O O . GLN A 1 249 ? 13.137 -7.690 -23.941 1.00 92.31 249 GLN A O 1
ATOM 1860 N N . ASN A 1 250 ? 11.038 -8.505 -24.019 1.00 87.81 250 ASN A N 1
ATOM 1861 C CA . ASN A 1 250 ? 10.389 -7.455 -23.215 1.00 87.81 250 ASN A CA 1
ATOM 1862 C C . ASN A 1 250 ? 10.780 -6.020 -23.616 1.00 87.81 250 ASN A C 1
ATOM 1864 O O . ASN A 1 250 ? 10.946 -5.136 -22.782 1.00 87.81 250 ASN A O 1
ATOM 1868 N N . SER A 1 251 ? 10.919 -5.790 -24.926 1.00 86.31 251 SER A N 1
ATOM 1869 C CA . SER A 1 251 ? 11.327 -4.501 -25.506 1.00 86.31 251 SER A CA 1
ATOM 1870 C C . SER A 1 251 ? 12.710 -4.005 -25.055 1.00 86.31 251 SER A C 1
ATOM 1872 O O . SER A 1 251 ? 12.976 -2.807 -25.082 1.00 86.31 251 SER A O 1
ATOM 1874 N N . GLY A 1 252 ? 13.607 -4.913 -24.654 1.00 88.38 252 GLY A N 1
ATOM 1875 C CA . GLY A 1 252 ? 15.003 -4.583 -24.377 1.00 88.38 252 GLY A CA 1
ATOM 1876 C C . GLY A 1 252 ? 15.730 -4.058 -25.620 1.00 88.38 252 GLY A C 1
ATOM 1877 O O . GLY A 1 252 ? 15.511 -4.525 -26.741 1.00 88.38 252 GLY A O 1
ATOM 1878 N N . THR A 1 253 ? 16.635 -3.101 -25.423 1.00 90.25 253 THR A N 1
ATOM 1879 C CA . THR A 1 253 ? 17.412 -2.506 -26.516 1.00 90.25 253 THR A CA 1
ATOM 1880 C C . THR A 1 253 ? 18.610 -3.387 -26.845 1.00 90.25 253 THR A C 1
ATOM 1882 O O . THR A 1 253 ? 19.467 -3.632 -25.995 1.00 90.25 253 THR A O 1
ATOM 1885 N N . CYS A 1 254 ? 18.694 -3.860 -28.089 1.00 90.00 254 CYS A N 1
ATOM 1886 C CA . CYS A 1 254 ? 19.826 -4.662 -28.545 1.00 90.00 254 CYS A CA 1
ATOM 1887 C C . CYS A 1 254 ? 20.962 -3.781 -29.061 1.00 90.00 254 CYS A C 1
ATOM 1889 O O . CYS A 1 254 ? 20.774 -2.997 -29.990 1.00 90.00 254 CYS A O 1
ATOM 1891 N N . VAL A 1 255 ? 22.163 -3.974 -28.517 1.00 88.12 255 VAL A N 1
ATOM 1892 C CA . VAL A 1 255 ? 23.386 -3.305 -28.969 1.00 88.12 255 VAL A CA 1
ATOM 1893 C C . VAL A 1 255 ? 24.364 -4.345 -29.509 1.00 88.12 255 VAL A C 1
ATOM 1895 O O . VAL A 1 255 ? 24.713 -5.309 -28.827 1.00 88.12 255 VAL A O 1
ATOM 1898 N N . ASN A 1 256 ? 24.820 -4.159 -30.751 1.00 81.38 256 ASN A N 1
ATOM 1899 C CA . ASN A 1 256 ? 25.831 -5.037 -31.344 1.00 81.38 256 ASN A CA 1
ATOM 1900 C C . ASN A 1 256 ? 27.197 -4.789 -30.682 1.00 81.38 256 ASN A C 1
ATOM 1902 O O . ASN A 1 256 ? 27.637 -3.646 -30.584 1.00 81.38 256 ASN A O 1
ATOM 1906 N N . SER A 1 257 ? 27.888 -5.860 -30.291 1.00 75.31 257 SER A N 1
ATOM 1907 C CA . SER A 1 257 ? 29.218 -5.832 -29.674 1.00 75.31 257 SER A CA 1
ATOM 1908 C C . SER A 1 257 ? 30.138 -6.823 -30.401 1.00 75.31 257 SER A C 1
ATOM 1910 O O . SER A 1 257 ? 30.348 -7.960 -29.973 1.00 75.31 257 SER A O 1
ATOM 1912 N N . GLY A 1 258 ? 30.628 -6.409 -31.576 1.00 69.88 258 GLY A N 1
ATOM 1913 C CA . GLY A 1 258 ? 31.409 -7.263 -32.478 1.00 69.88 258 GLY A CA 1
ATOM 1914 C C . GLY A 1 258 ? 30.588 -8.441 -33.017 1.00 69.88 258 GLY A C 1
ATOM 1915 O O . GLY A 1 258 ? 29.577 -8.236 -33.688 1.00 69.88 258 GLY A O 1
ATOM 1916 N N . ASP A 1 259 ? 31.022 -9.663 -32.695 1.00 70.44 259 ASP A N 1
ATOM 1917 C CA . ASP A 1 259 ? 30.350 -10.923 -33.064 1.00 70.44 259 ASP A CA 1
ATOM 1918 C C . ASP A 1 259 ? 29.228 -11.330 -32.092 1.00 70.44 259 ASP A C 1
ATOM 1920 O O . ASP A 1 259 ? 28.541 -12.328 -32.325 1.00 70.44 259 ASP A O 1
ATOM 1924 N N . SER A 1 260 ? 29.044 -10.577 -31.002 1.00 77.38 260 SER A N 1
ATOM 1925 C CA . SER A 1 260 ? 28.024 -10.800 -29.972 1.00 77.38 260 SER A CA 1
ATOM 1926 C C . SER A 1 260 ? 27.041 -9.626 -29.903 1.00 77.38 260 SER A C 1
ATOM 1928 O O . SER A 1 260 ? 27.222 -8.591 -30.545 1.00 77.38 260 SER A O 1
ATOM 1930 N N . PHE A 1 261 ? 25.986 -9.773 -29.110 1.00 86.06 261 PHE A N 1
ATOM 1931 C CA . PHE A 1 261 ? 25.102 -8.681 -28.711 1.00 86.06 261 PHE A CA 1
ATOM 1932 C C . PHE A 1 261 ? 25.143 -8.490 -27.195 1.00 86.06 261 PHE A C 1
ATOM 1934 O O . PHE A 1 261 ? 25.520 -9.401 -26.456 1.00 86.06 261 PHE A O 1
ATOM 1941 N N . THR A 1 262 ? 24.708 -7.315 -26.758 1.00 89.56 262 THR A N 1
ATOM 1942 C CA . THR A 1 262 ? 24.356 -7.017 -25.372 1.00 89.56 262 THR A CA 1
ATOM 1943 C C . THR A 1 262 ? 22.937 -6.467 -25.366 1.00 89.56 262 THR A C 1
ATOM 1945 O O . THR A 1 262 ? 22.620 -5.579 -26.161 1.00 89.56 262 THR A O 1
ATOM 1948 N N . CYS A 1 263 ? 22.085 -6.986 -24.487 1.00 92.12 263 CYS A N 1
ATOM 1949 C CA . CYS A 1 263 ? 20.764 -6.419 -24.255 1.00 92.12 263 CYS A CA 1
ATOM 1950 C C . CYS A 1 263 ? 20.822 -5.420 -23.103 1.00 92.12 263 CYS A C 1
ATOM 1952 O O . CYS A 1 263 ? 21.318 -5.738 -22.024 1.00 92.12 263 CYS A O 1
ATOM 1954 N N . ILE A 1 264 ? 20.305 -4.219 -23.340 1.00 90.06 264 ILE A N 1
ATOM 1955 C CA . ILE A 1 264 ? 20.013 -3.240 -22.298 1.00 90.06 264 ILE A CA 1
ATOM 1956 C C . ILE A 1 264 ? 18.543 -3.433 -21.943 1.00 90.06 264 ILE A C 1
ATOM 1958 O O . ILE A 1 264 ? 17.658 -3.154 -22.758 1.00 90.06 264 ILE A O 1
ATOM 1962 N N . CYS A 1 265 ? 18.297 -3.994 -20.764 1.00 89.31 265 CYS A N 1
ATOM 1963 C CA . CYS A 1 265 ? 16.948 -4.298 -20.315 1.00 89.31 265 CYS A CA 1
ATOM 1964 C C . CYS A 1 265 ? 16.223 -3.037 -19.880 1.00 89.31 265 CYS A C 1
ATOM 1966 O O . CYS A 1 265 ? 16.822 -2.131 -19.303 1.00 89.31 265 CYS A O 1
ATOM 1968 N N . LYS A 1 266 ? 14.926 -2.999 -20.182 1.00 84.38 266 LYS A N 1
ATOM 1969 C CA . LYS A 1 266 ? 14.034 -1.990 -19.630 1.00 84.38 266 LYS A CA 1
ATOM 1970 C C . LYS A 1 266 ? 13.881 -2.235 -18.126 1.00 84.38 266 LYS A C 1
ATOM 1972 O O . LYS A 1 266 ? 14.003 -3.378 -17.679 1.00 84.38 266 LYS A O 1
ATOM 1977 N N . ASP A 1 267 ? 13.606 -1.177 -17.369 1.00 83.19 267 ASP A N 1
ATOM 1978 C CA . ASP A 1 267 ? 13.332 -1.288 -15.937 1.00 83.19 267 ASP A CA 1
ATOM 1979 C C . ASP A 1 267 ? 12.253 -2.356 -15.660 1.00 83.19 267 ASP A C 1
ATOM 1981 O O . ASP A 1 267 ? 11.265 -2.453 -16.390 1.00 83.19 267 ASP A O 1
ATOM 1985 N N . GLY A 1 268 ? 12.457 -3.169 -14.619 1.00 80.62 268 GLY A N 1
ATOM 1986 C CA . GLY A 1 268 ? 11.589 -4.305 -14.276 1.00 80.62 268 GLY A CA 1
ATOM 1987 C C . GLY A 1 268 ? 11.969 -5.639 -14.933 1.00 80.62 268 GLY A C 1
ATOM 1988 O O . GLY A 1 268 ? 11.377 -6.663 -14.602 1.00 80.62 268 GLY A O 1
ATOM 1989 N N . PHE A 1 269 ? 12.976 -5.668 -15.814 1.00 86.88 269 PHE A N 1
ATOM 1990 C CA . PHE A 1 269 ? 13.454 -6.898 -16.451 1.00 86.88 269 PHE A CA 1
ATOM 1991 C C . PHE A 1 269 ? 14.956 -7.102 -16.276 1.00 86.88 269 PHE A C 1
ATOM 1993 O O . PHE A 1 269 ? 15.745 -6.158 -16.273 1.00 86.88 269 PHE A O 1
ATOM 2000 N N . GLU A 1 270 ? 15.363 -8.363 -16.197 1.00 87.38 270 GLU A N 1
ATOM 2001 C CA . GLU A 1 270 ? 16.753 -8.765 -16.039 1.00 87.38 270 GLU A CA 1
ATOM 2002 C C . GLU A 1 270 ? 17.119 -9.994 -16.888 1.00 87.38 270 GLU A C 1
ATOM 2004 O O . GLU A 1 270 ? 16.331 -10.544 -17.670 1.00 87.38 270 GLU A O 1
ATOM 2009 N N . GLY A 1 271 ? 18.376 -10.410 -16.753 1.00 87.44 271 GLY A N 1
ATOM 2010 C CA . GLY A 1 271 ? 18.961 -11.513 -17.500 1.00 87.44 271 GLY A CA 1
ATOM 2011 C C . GLY A 1 271 ? 19.580 -11.092 -18.841 1.00 87.44 271 GLY A C 1
ATOM 2012 O O . GLY A 1 271 ? 19.395 -9.974 -19.319 1.00 87.44 271 GLY A O 1
ATOM 2013 N N . PRO A 1 272 ? 20.325 -12.002 -19.490 1.00 87.88 272 PRO A N 1
ATOM 2014 C CA . PRO A 1 272 ? 21.137 -11.694 -20.675 1.00 87.88 272 PRO A CA 1
ATOM 2015 C C . PRO A 1 272 ? 20.316 -11.307 -21.914 1.00 87.88 272 PRO A C 1
ATOM 2017 O O . PRO A 1 272 ? 20.837 -10.680 -22.835 1.00 87.88 272 PRO A O 1
ATOM 2020 N N . THR A 1 273 ? 19.040 -11.688 -21.942 1.00 91.88 273 THR A N 1
ATOM 2021 C CA . THR A 1 273 ? 18.088 -11.394 -23.019 1.00 91.88 273 THR A CA 1
ATOM 2022 C C . THR A 1 273 ? 16.871 -10.618 -22.523 1.00 91.88 273 THR A C 1
ATOM 2024 O O . THR A 1 273 ? 15.898 -10.509 -23.261 1.00 91.88 273 THR A O 1
ATOM 2027 N N . CYS A 1 274 ? 16.895 -10.094 -21.291 1.00 92.25 274 CYS A N 1
ATOM 2028 C CA . CYS A 1 274 ? 15.772 -9.370 -20.679 1.00 92.25 274 CYS A CA 1
ATOM 2029 C C . CYS A 1 274 ? 14.472 -10.184 -20.584 1.00 92.25 274 CYS A C 1
ATOM 2031 O O . CYS A 1 274 ? 13.382 -9.621 -20.584 1.00 92.25 274 CYS A O 1
ATOM 2033 N N . GLY A 1 275 ? 14.577 -11.517 -20.561 1.00 89.75 275 GLY A N 1
ATOM 2034 C CA . GLY A 1 275 ? 13.430 -12.426 -20.499 1.00 89.75 275 GLY A CA 1
ATOM 2035 C C . GLY A 1 275 ? 12.916 -12.689 -19.083 1.00 89.75 275 GLY A C 1
ATOM 2036 O O . GLY A 1 275 ? 11.857 -13.289 -18.931 1.00 89.75 275 GLY A O 1
ATOM 2037 N N . ILE A 1 276 ? 13.656 -12.267 -18.055 1.00 86.69 276 ILE A N 1
ATOM 2038 C CA . ILE A 1 276 ? 13.310 -12.506 -16.654 1.00 86.69 276 ILE A CA 1
ATOM 2039 C C . ILE A 1 276 ? 12.631 -11.244 -16.123 1.00 86.69 276 ILE A C 1
ATOM 2041 O O . ILE A 1 276 ? 13.210 -10.165 -16.194 1.00 86.69 276 ILE A O 1
ATOM 2045 N N . ASN A 1 277 ? 11.400 -11.370 -15.633 1.00 83.44 277 ASN A N 1
ATOM 2046 C CA . ASN A 1 277 ? 10.719 -10.293 -14.919 1.00 83.44 277 ASN A CA 1
ATOM 2047 C C . ASN A 1 277 ? 11.245 -10.246 -13.471 1.00 83.44 277 ASN A C 1
ATOM 2049 O O . ASN A 1 277 ? 11.366 -11.288 -12.820 1.00 83.44 277 ASN A O 1
ATOM 2053 N N . ILE A 1 278 ? 11.582 -9.048 -12.994 1.00 84.38 278 ILE A N 1
ATOM 2054 C CA . ILE A 1 278 ? 11.992 -8.814 -11.611 1.00 84.38 278 ILE A CA 1
ATOM 2055 C C . ILE A 1 278 ? 10.745 -8.844 -10.728 1.00 84.38 278 ILE A C 1
ATOM 2057 O O . ILE A 1 278 ? 9.985 -7.886 -10.706 1.00 84.38 278 ILE A O 1
ATOM 2061 N N . ASN A 1 279 ? 10.594 -9.902 -9.929 1.00 80.19 279 ASN A N 1
ATOM 2062 C CA . ASN A 1 279 ? 9.468 -10.030 -9.007 1.00 80.19 279 ASN A CA 1
ATOM 2063 C C . ASN A 1 279 ? 9.508 -8.938 -7.920 1.00 80.19 279 ASN A C 1
ATOM 2065 O O . ASN A 1 279 ? 10.236 -9.041 -6.924 1.00 80.19 279 ASN A O 1
ATOM 2069 N N . ASN A 1 280 ? 8.679 -7.914 -8.094 1.00 81.94 280 ASN A N 1
ATOM 2070 C CA . ASN A 1 280 ? 8.557 -6.766 -7.209 1.00 81.94 280 ASN A CA 1
ATOM 2071 C C . ASN A 1 280 ? 7.793 -7.091 -5.912 1.00 81.94 280 ASN A C 1
ATOM 2073 O O . ASN A 1 280 ? 7.812 -6.290 -4.977 1.00 81.94 280 ASN A O 1
ATOM 2077 N N . CYS A 1 281 ? 7.183 -8.276 -5.806 1.00 83.81 281 CYS A N 1
ATOM 2078 C CA . CYS A 1 281 ? 6.520 -8.761 -4.597 1.00 83.81 281 CYS A CA 1
ATOM 2079 C C . CYS A 1 281 ? 7.454 -9.423 -3.576 1.00 83.81 281 CYS A C 1
ATOM 2081 O O . CYS A 1 281 ? 6.976 -9.872 -2.536 1.00 83.81 281 CYS A O 1
ATOM 2083 N N . ASN A 1 282 ? 8.764 -9.507 -3.814 1.00 80.44 282 ASN A N 1
ATOM 2084 C CA . ASN A 1 282 ? 9.710 -10.130 -2.883 1.00 80.44 282 ASN A CA 1
ATOM 2085 C C . ASN A 1 282 ? 10.385 -9.070 -1.974 1.00 80.44 282 ASN A C 1
ATOM 2087 O O . ASN A 1 282 ? 10.957 -8.125 -2.520 1.00 80.44 282 ASN A O 1
ATOM 2091 N N . PRO A 1 283 ? 10.370 -9.183 -0.621 1.00 62.91 283 PRO A N 1
ATOM 2092 C CA . PRO A 1 283 ? 9.933 -10.310 0.213 1.00 62.91 283 PRO A CA 1
ATOM 2093 C C . PRO A 1 283 ? 8.577 -10.087 0.909 1.00 62.91 283 PRO A C 1
ATOM 2095 O O . PRO A 1 283 ? 8.483 -10.254 2.118 1.00 62.91 283 PRO A O 1
ATOM 2098 N N . PHE A 1 284 ? 7.521 -9.782 0.155 1.00 74.50 284 PHE A N 1
ATOM 2099 C CA . PHE A 1 284 ? 6.143 -9.512 0.601 1.00 74.50 284 PHE A CA 1
ATOM 2100 C C . PHE A 1 284 ? 5.917 -8.084 1.125 1.00 74.50 284 PHE A C 1
ATOM 2102 O O . PHE A 1 284 ? 5.957 -7.846 2.332 1.00 74.50 284 PHE A O 1
ATOM 2109 N N . PRO A 1 285 ? 5.639 -7.122 0.227 1.00 77.62 285 PRO A N 1
ATOM 2110 C CA . PRO A 1 285 ? 5.447 -5.728 0.612 1.00 77.62 285 PRO A CA 1
ATOM 2111 C C . PRO A 1 285 ? 4.047 -5.397 1.165 1.00 77.62 285 PRO A C 1
ATOM 2113 O O . PRO A 1 285 ? 3.870 -4.316 1.716 1.00 77.62 285 PRO A O 1
ATOM 2116 N N . CYS A 1 286 ? 3.058 -6.288 1.034 1.00 80.81 286 CYS A N 1
ATOM 2117 C CA . CYS A 1 286 ? 1.668 -6.030 1.431 1.00 80.81 286 CYS A CA 1
ATOM 2118 C C . CYS A 1 286 ? 1.370 -6.475 2.870 1.00 80.81 286 CYS A C 1
ATOM 2120 O O . CYS A 1 286 ? 1.713 -7.589 3.267 1.00 80.81 286 CYS A O 1
ATOM 2122 N N . TYR A 1 287 ? 0.684 -5.623 3.634 1.00 80.62 287 TYR A N 1
ATOM 2123 C CA . TYR A 1 287 ? 0.341 -5.833 5.045 1.00 80.62 287 TYR A CA 1
ATOM 2124 C C . TYR A 1 287 ? -1.130 -6.217 5.231 1.00 80.62 287 TYR A C 1
ATOM 2126 O O . TYR A 1 287 ? -1.907 -6.241 4.281 1.00 80.62 287 TYR A O 1
ATOM 2134 N N . ASN A 1 288 ? -1.508 -6.544 6.473 1.00 76.06 288 ASN A N 1
ATOM 2135 C CA . ASN A 1 288 ? -2.893 -6.793 6.899 1.00 76.06 288 ASN A CA 1
ATOM 2136 C C . ASN A 1 288 ? -3.658 -7.816 6.038 1.00 76.06 288 ASN A C 1
ATOM 2138 O O . ASN A 1 288 ? -4.857 -7.692 5.812 1.00 76.06 288 ASN A O 1
ATOM 2142 N N . GLY A 1 289 ? -2.956 -8.845 5.554 1.00 80.00 289 GLY A N 1
ATOM 2143 C CA . GLY A 1 289 ? -3.547 -9.880 4.703 1.00 80.00 289 GLY A CA 1
ATOM 2144 C C . GLY A 1 289 ? -3.778 -9.452 3.251 1.00 80.00 289 GLY A C 1
ATOM 2145 O O . GLY A 1 289 ? -4.482 -10.154 2.530 1.00 80.00 289 GLY A O 1
ATOM 2146 N N . GLY A 1 290 ? -3.196 -8.330 2.816 1.00 85.62 290 GLY A N 1
ATOM 2147 C CA . GLY A 1 290 ? -3.206 -7.909 1.420 1.00 85.62 290 GLY A CA 1
ATOM 2148 C C . GLY A 1 290 ? -2.437 -8.874 0.512 1.00 85.62 290 GLY A C 1
ATOM 2149 O O . GLY A 1 290 ? -1.396 -9.417 0.888 1.00 85.62 290 GLY A O 1
ATOM 2150 N N . THR A 1 291 ? -2.946 -9.075 -0.702 1.00 89.06 291 THR A N 1
ATOM 2151 C CA . THR A 1 291 ? -2.323 -9.925 -1.723 1.00 89.06 291 THR A CA 1
ATOM 2152 C C . THR A 1 291 ? -1.426 -9.077 -2.614 1.00 89.06 291 THR A C 1
ATOM 2154 O O . THR A 1 291 ? -1.882 -8.105 -3.210 1.00 89.06 291 THR A O 1
ATOM 2157 N N . CYS A 1 292 ? -0.148 -9.444 -2.724 1.00 88.19 292 CYS A N 1
ATOM 2158 C CA . CYS A 1 292 ? 0.768 -8.758 -3.630 1.00 88.19 292 CYS A CA 1
ATOM 2159 C C . CYS A 1 292 ? 0.577 -9.231 -5.068 1.00 88.19 292 CYS A C 1
ATOM 2161 O O . CYS A 1 292 ? 0.623 -10.431 -5.346 1.00 88.19 292 CYS A O 1
ATOM 2163 N N . ILE A 1 293 ? 0.400 -8.273 -5.969 1.00 87.69 293 ILE A N 1
ATOM 2164 C CA . ILE A 1 293 ? 0.305 -8.469 -7.407 1.00 87.69 293 ILE A CA 1
ATOM 2165 C C . ILE A 1 293 ? 1.544 -7.832 -8.032 1.00 87.69 293 ILE A C 1
ATOM 2167 O O . ILE A 1 293 ? 1.766 -6.626 -7.910 1.00 87.69 293 ILE A O 1
ATOM 2171 N N . ASP A 1 294 ? 2.353 -8.663 -8.679 1.00 82.94 294 ASP A N 1
ATOM 2172 C CA . ASP A 1 294 ? 3.548 -8.240 -9.402 1.00 82.94 294 ASP A CA 1
ATOM 2173 C C . ASP A 1 294 ? 3.154 -7.407 -10.631 1.00 82.94 294 ASP A C 1
ATOM 2175 O O . ASP A 1 294 ? 2.209 -7.754 -11.347 1.00 82.94 294 ASP A O 1
ATOM 2179 N N . GLY A 1 295 ? 3.835 -6.286 -10.845 1.00 77.06 295 GLY A N 1
ATOM 2180 C CA . GLY A 1 295 ? 3.558 -5.333 -11.918 1.00 77.06 295 GLY A CA 1
ATOM 2181 C C . GLY A 1 295 ? 4.820 -4.960 -12.693 1.00 77.06 295 GLY A C 1
ATOM 2182 O O . GLY A 1 295 ? 5.916 -5.433 -12.410 1.00 77.06 295 GLY A O 1
ATOM 2183 N N . ASP A 1 296 ? 4.681 -4.089 -13.692 1.00 74.88 296 ASP A N 1
ATOM 2184 C CA . ASP A 1 296 ? 5.820 -3.653 -14.503 1.00 74.88 296 ASP A CA 1
ATOM 2185 C C . ASP A 1 296 ? 6.712 -2.699 -13.696 1.00 74.88 296 ASP A C 1
ATOM 2187 O O . ASP A 1 296 ? 6.398 -1.516 -13.570 1.00 74.88 296 ASP A O 1
ATOM 2191 N N . ASN A 1 297 ? 7.831 -3.197 -13.153 1.00 76.81 297 ASN A N 1
ATOM 2192 C CA . ASN A 1 297 ? 8.775 -2.417 -12.336 1.00 76.81 297 ASN A CA 1
ATOM 2193 C C . ASN A 1 297 ? 8.149 -1.831 -11.048 1.00 76.81 297 ASN A C 1
ATOM 2195 O O . ASN A 1 297 ? 8.622 -0.832 -10.495 1.00 76.81 297 ASN A O 1
ATOM 2199 N N . TRP A 1 298 ? 7.051 -2.429 -10.584 1.00 81.00 298 TRP A N 1
ATOM 2200 C CA . TRP A 1 298 ? 6.297 -2.024 -9.402 1.00 81.00 298 TRP A CA 1
ATOM 2201 C C . TRP A 1 298 ? 5.430 -3.178 -8.894 1.00 81.00 298 TRP A C 1
ATOM 2203 O O . TRP A 1 298 ? 5.274 -4.180 -9.576 1.00 81.00 298 TRP A O 1
ATOM 2213 N N . TYR A 1 299 ? 4.824 -3.037 -7.718 1.00 83.06 299 TYR A N 1
ATOM 2214 C CA . TYR A 1 299 ? 3.844 -3.994 -7.202 1.00 83.06 299 TYR A CA 1
ATOM 2215 C C . TYR A 1 299 ? 2.558 -3.281 -6.780 1.00 83.06 299 TYR A C 1
ATOM 2217 O O . TYR A 1 299 ? 2.565 -2.113 -6.391 1.00 83.06 299 TYR A O 1
ATOM 2225 N N . VAL A 1 300 ? 1.438 -3.992 -6.825 1.00 83.69 300 VAL A N 1
ATOM 2226 C CA . VAL A 1 300 ? 0.150 -3.503 -6.328 1.00 83.69 300 VAL A CA 1
ATOM 2227 C C . VAL A 1 300 ? -0.329 -4.435 -5.230 1.00 83.69 300 VAL A C 1
ATOM 2229 O O . VAL A 1 300 ? -0.372 -5.646 -5.421 1.00 83.69 300 VAL A O 1
ATOM 2232 N N . CYS A 1 301 ? -0.701 -3.878 -4.082 1.00 84.75 301 CYS A N 1
ATOM 2233 C CA . CYS A 1 301 ? -1.357 -4.651 -3.040 1.00 84.75 301 CYS A CA 1
ATOM 2234 C C . CYS A 1 301 ? -2.873 -4.591 -3.210 1.00 84.75 301 CYS A C 1
ATOM 2236 O O . CYS A 1 301 ? -3.468 -3.515 -3.173 1.00 84.75 301 CYS A O 1
ATOM 2238 N N . ASP A 1 302 ? -3.488 -5.758 -3.379 1.00 88.69 302 ASP A N 1
ATOM 2239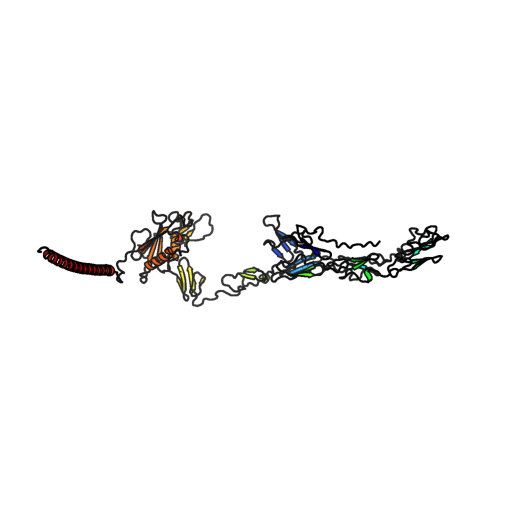 C CA . ASP A 1 302 ? -4.930 -5.936 -3.258 1.00 88.69 302 ASP A CA 1
ATOM 2240 C C . ASP A 1 302 ? -5.276 -6.108 -1.778 1.00 88.69 302 ASP A C 1
ATOM 2242 O O . ASP A 1 302 ? -4.921 -7.114 -1.154 1.00 88.69 302 ASP A O 1
ATOM 2246 N N . CYS A 1 303 ? -5.875 -5.079 -1.184 1.00 85.19 303 CYS A N 1
ATOM 2247 C CA . CYS A 1 303 ? -6.074 -5.018 0.256 1.00 85.19 303 CYS A CA 1
ATOM 2248 C C . CYS A 1 303 ? -7.254 -5.860 0.721 1.00 85.19 303 CYS A C 1
ATOM 2250 O O . CYS A 1 303 ? -8.309 -5.897 0.093 1.00 85.19 303 CYS A O 1
ATOM 2252 N N . ALA A 1 304 ? -7.077 -6.494 1.881 1.00 87.56 304 ALA A N 1
ATOM 2253 C CA . ALA A 1 304 ? -8.179 -7.123 2.589 1.00 87.56 304 ALA A CA 1
ATOM 2254 C C . ALA A 1 304 ? -9.241 -6.079 2.981 1.00 87.56 304 ALA A C 1
ATOM 2256 O O . ALA A 1 304 ? -8.952 -4.889 3.125 1.00 87.56 304 ALA A O 1
ATOM 2257 N N . GLU A 1 305 ? -10.479 -6.538 3.166 1.00 86.19 305 GLU A N 1
ATOM 2258 C CA . GLU A 1 305 ? -11.610 -5.678 3.514 1.00 86.19 305 GLU A CA 1
ATOM 2259 C C . GLU A 1 305 ? -11.323 -4.860 4.788 1.00 86.19 305 GLU A C 1
ATOM 2261 O O . GLU A 1 305 ? -10.774 -5.381 5.761 1.00 86.19 305 GLU A O 1
ATOM 2266 N N . GLY A 1 306 ? -11.673 -3.570 4.772 1.00 81.81 306 GLY A N 1
ATOM 2267 C CA . GLY A 1 306 ? -11.376 -2.632 5.863 1.00 81.81 306 GLY A CA 1
ATOM 2268 C C . GLY A 1 306 ? -9.998 -1.978 5.792 1.00 81.81 306 GLY A C 1
ATOM 2269 O O . GLY A 1 306 ? -9.744 -1.028 6.524 1.00 81.81 306 GLY A O 1
ATOM 2270 N N . PHE A 1 307 ? -9.123 -2.414 4.884 1.00 81.44 307 PHE A N 1
ATOM 2271 C CA . PHE A 1 307 ? -7.818 -1.796 4.679 1.00 81.44 307 PHE A CA 1
ATOM 2272 C C . PHE A 1 307 ? -7.728 -1.079 3.339 1.00 81.44 307 PHE A C 1
ATOM 2274 O O . PHE A 1 307 ? -8.364 -1.434 2.349 1.00 81.44 307 PHE A O 1
ATOM 2281 N N . SER A 1 308 ? -6.907 -0.040 3.312 1.00 77.69 308 SER A N 1
ATOM 2282 C CA . SER A 1 308 ? -6.622 0.751 2.126 1.00 77.69 308 SER A CA 1
ATOM 2283 C C . SER A 1 308 ? -5.158 1.174 2.099 1.00 77.69 308 SER A C 1
ATOM 2285 O O . SER A 1 308 ? -4.356 0.850 2.984 1.00 77.69 308 SER A O 1
ATOM 2287 N N . GLY A 1 309 ? -4.807 1.906 1.050 1.00 69.75 309 GLY A N 1
ATOM 2288 C CA . GLY A 1 309 ? -3.442 2.314 0.798 1.00 69.75 309 GLY A CA 1
ATOM 2289 C C . GLY A 1 309 ? -2.671 1.296 -0.039 1.00 69.75 309 GLY A C 1
ATOM 2290 O O . GLY A 1 309 ? -3.185 0.253 -0.425 1.00 69.75 309 GLY A O 1
ATOM 2291 N N . PRO A 1 310 ? -1.426 1.628 -0.368 1.00 69.69 310 PRO A N 1
ATOM 2292 C CA . PRO A 1 310 ? -0.621 0.904 -1.353 1.00 69.69 310 PRO A CA 1
ATOM 2293 C C . PRO A 1 310 ? 0.009 -0.386 -0.852 1.00 69.69 310 PRO A C 1
ATOM 2295 O O . PRO A 1 310 ? 0.333 -1.248 -1.656 1.00 69.69 310 PRO A O 1
ATOM 2298 N N . ASP A 1 311 ? 0.206 -0.484 0.456 1.00 72.88 311 ASP A N 1
ATOM 2299 C CA . ASP A 1 311 ? 0.747 -1.625 1.178 1.00 72.88 311 ASP A CA 1
ATOM 2300 C C . ASP A 1 311 ? -0.257 -2.124 2.229 1.00 72.88 311 ASP A C 1
ATOM 2302 O O . ASP A 1 311 ? 0.087 -2.923 3.092 1.00 72.88 311 ASP A O 1
ATOM 2306 N N . CYS A 1 312 ? -1.514 -1.672 2.143 1.00 79.94 312 CYS A N 1
ATOM 2307 C CA . CYS A 1 312 ? -2.642 -2.094 2.974 1.00 79.94 312 CYS A CA 1
ATOM 2308 C C . CYS A 1 312 ? -2.495 -1.831 4.476 1.00 79.94 312 CYS A C 1
ATOM 2310 O O . CYS A 1 312 ? -3.149 -2.485 5.287 1.00 79.94 312 CYS A O 1
ATOM 2312 N N . ARG A 1 313 ? -1.660 -0.866 4.881 1.00 74.00 313 ARG A N 1
ATOM 2313 C CA . ARG A 1 313 ? -1.497 -0.516 6.302 1.00 74.00 313 ARG A CA 1
ATOM 2314 C C . ARG A 1 313 ? -2.571 0.426 6.847 1.00 74.00 313 ARG A C 1
ATOM 2316 O O . ARG A 1 313 ? -2.698 0.541 8.063 1.00 74.00 313 ARG A O 1
ATOM 2323 N N . ILE A 1 314 ? -3.316 1.115 5.984 1.00 73.31 314 ILE A N 1
ATOM 2324 C CA . ILE A 1 314 ? -4.293 2.123 6.407 1.00 73.31 314 ILE A CA 1
ATOM 2325 C C . ILE A 1 314 ? -5.599 1.420 6.760 1.00 73.31 314 ILE A C 1
ATOM 2327 O O . ILE A 1 314 ? -6.224 0.831 5.881 1.00 73.31 314 ILE A O 1
ATOM 2331 N N . ASN A 1 315 ? -6.043 1.524 8.012 1.00 74.44 315 ASN A N 1
ATOM 2332 C CA . ASN A 1 315 ? -7.416 1.164 8.357 1.00 74.44 315 ASN A CA 1
ATOM 2333 C C . ASN A 1 315 ? -8.372 2.200 7.756 1.00 74.44 315 ASN A C 1
ATOM 2335 O O . ASN A 1 315 ? -8.180 3.405 7.943 1.00 74.44 315 ASN A O 1
ATOM 2339 N N . ILE A 1 316 ? -9.369 1.750 7.002 1.00 78.75 316 ILE A N 1
ATOM 2340 C CA . ILE A 1 316 ? -10.385 2.638 6.446 1.00 78.75 316 ILE A CA 1
ATOM 2341 C C . ILE A 1 316 ? -11.191 3.194 7.613 1.00 78.75 316 ILE A C 1
ATOM 2343 O O . ILE A 1 316 ? -11.784 2.443 8.366 1.00 78.75 316 ILE A O 1
ATOM 2347 N N . ASN A 1 317 ? -11.234 4.519 7.744 1.00 76.00 317 ASN A N 1
ATOM 2348 C CA . ASN A 1 317 ? -12.039 5.144 8.783 1.00 76.00 317 ASN A CA 1
ATOM 2349 C C . ASN A 1 317 ? -13.518 5.144 8.372 1.00 76.00 317 ASN A C 1
ATOM 2351 O O . ASN A 1 317 ? -13.980 6.078 7.704 1.00 76.00 317 ASN A O 1
ATOM 2355 N N . GLU A 1 318 ? -14.285 4.133 8.778 1.00 85.19 318 GLU A N 1
ATOM 2356 C CA . GLU A 1 318 ? -15.710 4.062 8.436 1.00 85.19 318 GLU A CA 1
ATOM 2357 C C . GLU A 1 318 ? -16.533 5.177 9.110 1.00 85.19 318 GLU A C 1
ATOM 2359 O O . GLU A 1 318 ? -17.593 5.580 8.611 1.00 85.19 318 GLU A O 1
ATOM 2364 N N . CYS A 1 319 ? -16.009 5.768 10.189 1.00 82.56 319 CYS A N 1
ATOM 2365 C CA . CYS A 1 319 ? -16.607 6.923 10.852 1.00 82.56 319 CYS A CA 1
ATOM 2366 C C . CYS A 1 319 ? -16.497 8.232 10.052 1.00 82.56 319 CYS A C 1
ATOM 2368 O O . CYS A 1 319 ? -17.234 9.173 10.356 1.00 82.56 319 CYS A O 1
ATOM 2370 N N . ALA A 1 320 ? -15.650 8.317 9.015 1.00 79.31 320 ALA A N 1
ATOM 2371 C CA . ALA A 1 320 ? -15.467 9.534 8.212 1.00 79.31 320 ALA A CA 1
ATOM 2372 C C . ALA A 1 320 ? -16.761 10.004 7.518 1.00 79.31 320 ALA A C 1
ATOM 2374 O O . ALA A 1 320 ? -16.965 11.199 7.295 1.00 79.31 320 ALA A O 1
ATOM 2375 N N . SER A 1 321 ? -17.668 9.069 7.226 1.00 80.94 321 SER A N 1
ATOM 2376 C CA . SER A 1 321 ? -18.988 9.354 6.651 1.00 80.94 321 SER A CA 1
ATOM 2377 C C . SER A 1 321 ? -20.006 9.904 7.664 1.00 80.94 321 SER A C 1
ATOM 2379 O O . SER A 1 321 ? -21.113 10.274 7.277 1.00 80.94 321 SER A O 1
ATOM 2381 N N . ASN A 1 322 ? -19.632 10.001 8.946 1.00 81.94 322 ASN A N 1
ATOM 2382 C CA . ASN A 1 322 ? -20.515 10.282 10.080 1.00 81.94 322 ASN A CA 1
ATOM 2383 C C . ASN A 1 322 ? -21.755 9.366 10.108 1.00 81.94 322 ASN A C 1
ATOM 2385 O O . ASN A 1 322 ? -22.886 9.860 10.111 1.00 81.94 322 ASN A O 1
ATOM 2389 N N . PRO A 1 323 ? -21.571 8.033 10.133 1.00 86.31 323 PRO A N 1
ATOM 2390 C CA . PRO A 1 323 ? -22.687 7.097 10.032 1.00 86.31 323 PRO A CA 1
ATOM 2391 C C . PRO A 1 323 ? -23.568 7.082 11.294 1.00 86.31 323 PRO A C 1
ATOM 2393 O O . PRO A 1 323 ? -24.749 6.747 11.227 1.00 86.31 323 PRO A O 1
ATOM 2396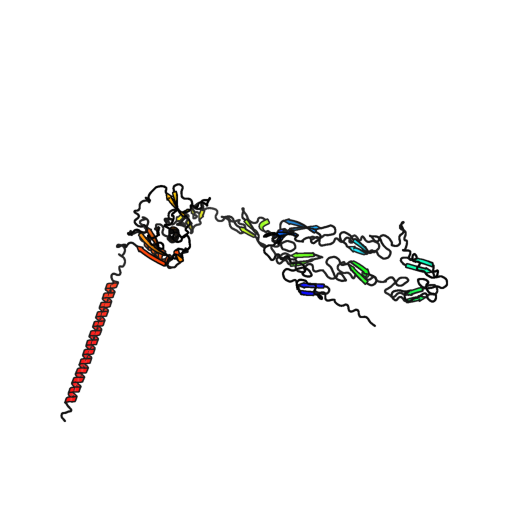 N N . CYS A 1 324 ? -23.017 7.465 12.450 1.00 86.56 324 CYS A N 1
ATOM 2397 C CA . CYS A 1 324 ? -23.758 7.554 13.703 1.00 86.56 324 CYS A CA 1
ATOM 2398 C C . CYS A 1 324 ? -24.603 8.833 13.767 1.00 86.56 324 CYS A C 1
ATOM 2400 O O . CYS A 1 324 ? -24.128 9.935 13.493 1.00 86.56 324 CYS A O 1
ATOM 2402 N N . THR A 1 325 ? -25.856 8.706 14.198 1.00 83.25 325 THR A N 1
ATOM 2403 C CA . THR A 1 325 ? -26.813 9.821 14.214 1.00 83.25 325 THR A CA 1
ATOM 2404 C C . THR A 1 325 ? -26.788 10.625 15.529 1.00 83.25 325 THR A C 1
ATOM 2406 O O . THR A 1 325 ? -26.265 10.180 16.550 1.00 83.25 325 THR A O 1
ATOM 2409 N N . TYR A 1 326 ? -27.359 11.839 15.516 1.00 69.44 326 TYR A N 1
ATOM 2410 C CA . TYR A 1 326 ? -27.731 12.637 16.705 1.00 69.44 326 TYR A CA 1
ATOM 2411 C C . TYR A 1 326 ? -26.646 12.866 17.779 1.00 69.44 326 TYR A C 1
ATOM 2413 O O . TYR A 1 326 ? -26.926 12.773 18.973 1.00 69.44 326 TYR A O 1
ATOM 2421 N N . GLY A 1 327 ? -25.419 13.206 17.377 1.00 65.69 327 GLY A N 1
ATOM 2422 C CA . GLY A 1 327 ? -24.344 13.532 18.329 1.00 65.69 327 GLY A CA 1
ATOM 2423 C C . GLY A 1 327 ? -23.783 12.320 19.081 1.00 65.69 327 GLY A C 1
ATOM 2424 O O . GLY A 1 327 ? -23.178 12.483 20.138 1.00 65.69 327 GLY A O 1
ATOM 2425 N N . SER A 1 328 ? -24.002 11.117 18.549 1.00 81.06 328 SER A N 1
ATOM 2426 C CA . SER A 1 328 ? -23.392 9.875 19.030 1.00 81.06 328 SER A CA 1
ATOM 2427 C C . SER A 1 328 ? -21.899 9.821 18.691 1.00 81.06 328 SER A C 1
ATOM 2429 O O . SER A 1 328 ? -21.462 10.389 17.688 1.00 81.06 328 SER A O 1
ATOM 2431 N N . THR A 1 329 ? -21.118 9.097 19.494 1.00 82.06 329 THR A N 1
ATOM 2432 C CA . THR A 1 329 ? -19.681 8.914 19.239 1.00 82.06 329 THR A CA 1
ATOM 2433 C C . THR A 1 329 ? -19.467 7.694 18.353 1.00 82.06 329 THR A C 1
ATOM 2435 O O . THR A 1 329 ? -19.811 6.582 18.750 1.00 82.06 329 THR A O 1
ATOM 2438 N N . CYS A 1 330 ? -18.882 7.888 17.174 1.00 84.44 330 CYS A N 1
ATOM 2439 C CA . CYS A 1 330 ? -18.460 6.788 16.312 1.00 84.44 330 CYS A CA 1
ATOM 2440 C C . CYS A 1 330 ? -17.080 6.277 16.739 1.00 84.44 330 CYS A C 1
ATOM 2442 O O . CYS A 1 330 ? -16.179 7.075 16.998 1.00 84.44 330 CYS A O 1
ATOM 2444 N N . ILE A 1 331 ? -16.930 4.958 16.832 1.00 84.38 331 ILE A N 1
ATOM 2445 C CA . ILE A 1 331 ? -15.651 4.285 17.043 1.00 84.38 331 ILE A CA 1
ATOM 2446 C C . ILE A 1 331 ? -15.359 3.436 15.814 1.00 84.38 331 ILE A C 1
ATOM 2448 O O . ILE A 1 331 ? -16.142 2.546 15.476 1.00 84.38 331 ILE A O 1
ATOM 2452 N N . ASP A 1 332 ? -14.223 3.734 15.200 1.00 80.62 332 ASP A N 1
ATOM 2453 C CA . ASP A 1 332 ? -13.664 3.023 14.059 1.00 80.62 332 ASP A CA 1
ATOM 2454 C C . ASP A 1 332 ? -13.260 1.585 14.422 1.00 80.62 332 ASP A C 1
ATOM 2456 O O . ASP A 1 332 ? -12.914 1.294 15.575 1.00 80.62 332 ASP A O 1
ATOM 2460 N N . GLY A 1 333 ? -13.317 0.684 13.450 1.00 81.75 333 GLY A N 1
ATOM 2461 C CA . GLY A 1 333 ? -12.951 -0.725 13.576 1.00 81.75 333 GLY A CA 1
ATOM 2462 C C . GLY A 1 333 ? -12.375 -1.238 12.258 1.00 81.75 333 GLY A C 1
ATOM 2463 O O . GLY A 1 333 ? -12.039 -0.450 11.392 1.00 81.75 333 GLY A O 1
ATOM 2464 N N . ILE A 1 334 ? -12.197 -2.553 12.108 1.00 84.25 334 ILE A N 1
ATOM 2465 C CA . ILE A 1 334 ? -11.699 -3.126 10.845 1.00 84.25 334 ILE A CA 1
ATOM 2466 C C . ILE A 1 334 ? -12.913 -3.515 10.007 1.00 84.25 334 ILE A C 1
ATOM 2468 O O . ILE A 1 334 ? -13.711 -4.347 10.457 1.00 84.25 334 ILE A O 1
ATOM 2472 N N . ALA A 1 335 ? -13.058 -2.908 8.825 1.00 83.94 335 ALA A N 1
ATOM 2473 C CA . ALA A 1 335 ? -14.191 -3.112 7.911 1.00 83.94 335 ALA A CA 1
ATOM 2474 C C . ALA A 1 335 ? -15.562 -2.844 8.562 1.00 83.94 335 ALA A C 1
ATOM 2476 O O . ALA A 1 335 ? -16.592 -3.373 8.135 1.00 83.94 335 ALA A O 1
ATOM 2477 N N . SER A 1 336 ? -15.586 -2.109 9.674 1.00 88.62 336 SER A N 1
ATOM 2478 C CA . SER A 1 336 ? -16.761 -1.969 10.523 1.00 88.62 336 SER A CA 1
ATOM 2479 C C . SER A 1 336 ? -16.573 -0.838 11.518 1.00 88.62 336 SER A C 1
ATOM 2481 O O . SER A 1 336 ? -15.487 -0.609 12.026 1.00 88.62 336 SER A O 1
ATOM 2483 N N . PHE A 1 337 ? -17.671 -0.199 11.902 1.00 87.94 337 PHE A N 1
ATOM 2484 C CA . PHE A 1 337 ? -17.686 0.800 12.964 1.00 87.94 337 PHE A CA 1
ATOM 2485 C C . PHE A 1 337 ? -18.716 0.428 14.026 1.00 87.94 337 PHE A C 1
ATOM 2487 O O . PHE A 1 337 ? -19.645 -0.350 13.788 1.00 87.94 337 PHE A O 1
ATOM 2494 N N . ARG A 1 338 ? -18.590 1.030 15.211 1.00 90.00 338 ARG A N 1
ATOM 2495 C CA . ARG A 1 338 ? -19.619 0.963 16.254 1.00 90.00 338 ARG A CA 1
ATOM 2496 C C . ARG A 1 338 ? -19.983 2.349 16.762 1.00 90.00 338 ARG A C 1
ATOM 2498 O O . ARG A 1 338 ? -19.114 3.174 17.037 1.00 90.00 338 ARG A O 1
ATOM 2505 N N . CYS A 1 339 ? -21.273 2.581 16.961 1.00 89.31 339 CYS A N 1
ATOM 2506 C CA . CYS A 1 339 ? -21.766 3.810 17.566 1.00 89.31 339 CYS A CA 1
ATOM 2507 C C . CYS A 1 339 ? -21.952 3.629 19.076 1.00 89.31 339 CYS A C 1
ATOM 2509 O O . CYS A 1 339 ? -22.609 2.693 19.531 1.00 89.31 339 CYS A O 1
ATOM 2511 N N . ILE A 1 340 ? -21.400 4.546 19.870 1.00 84.38 340 ILE A N 1
ATOM 2512 C CA . ILE A 1 340 ? -21.768 4.699 21.278 1.00 84.38 340 ILE A CA 1
ATOM 2513 C C . ILE A 1 340 ? -22.967 5.638 21.339 1.00 84.38 340 ILE A C 1
ATOM 2515 O O . ILE A 1 340 ? -22.839 6.845 21.115 1.00 84.38 340 ILE A O 1
ATOM 2519 N N . CYS A 1 341 ? -24.129 5.070 21.658 1.00 79.62 341 CYS A N 1
ATOM 2520 C CA . CYS A 1 341 ? -25.366 5.830 21.726 1.00 79.62 341 CYS A CA 1
ATOM 2521 C C . CYS A 1 341 ? -25.449 6.681 22.998 1.00 79.62 341 CYS A C 1
ATOM 2523 O O . CYS A 1 341 ? -25.131 6.196 24.090 1.00 79.62 341 CYS A O 1
ATOM 2525 N N . PRO A 1 342 ? -25.914 7.938 22.889 1.00 72.81 342 PRO A N 1
ATOM 2526 C CA . PRO A 1 342 ? -26.223 8.748 24.053 1.00 72.81 342 PRO A CA 1
ATOM 2527 C C . PRO A 1 342 ? -27.406 8.142 24.835 1.00 72.81 342 PRO A C 1
ATOM 2529 O O . PRO A 1 342 ? -28.209 7.389 24.270 1.00 72.81 342 PRO A O 1
ATOM 2532 N N . PRO A 1 343 ? -27.554 8.475 26.132 1.00 66.44 343 PRO A N 1
ATOM 2533 C CA . PRO A 1 343 ? -28.661 7.988 26.950 1.00 66.44 343 PRO A CA 1
ATOM 2534 C C . PRO A 1 343 ? -30.022 8.223 26.286 1.00 66.44 343 PRO A C 1
ATOM 2536 O O . PRO A 1 343 ? -30.308 9.319 25.806 1.00 66.44 343 PRO A O 1
ATOM 2539 N N . GLY A 1 344 ? -30.869 7.191 26.284 1.00 66.88 344 GLY A N 1
ATOM 2540 C CA . GLY A 1 344 ? -32.190 7.251 25.657 1.00 66.88 344 GLY A CA 1
ATOM 2541 C C . GLY A 1 344 ? -32.202 6.929 24.161 1.00 66.88 344 GLY A C 1
ATOM 2542 O O . GLY A 1 344 ? -33.235 7.126 23.533 1.00 66.88 344 GLY A O 1
ATOM 2543 N N . ARG A 1 345 ? -31.107 6.427 23.571 1.00 78.69 345 ARG A N 1
ATOM 2544 C CA . ARG A 1 345 ? -31.079 5.941 22.180 1.00 78.69 345 ARG A CA 1
ATOM 2545 C C . ARG A 1 345 ? -30.477 4.544 22.046 1.00 78.69 345 ARG A C 1
ATOM 2547 O O . ARG A 1 345 ? -29.688 4.122 22.888 1.00 78.69 345 ARG A O 1
ATOM 2554 N N . THR A 1 346 ? -30.874 3.829 21.000 1.00 80.56 346 THR A N 1
ATOM 2555 C CA . THR A 1 346 ? -30.383 2.488 20.649 1.00 80.56 346 THR A CA 1
ATOM 2556 C C . THR A 1 346 ? -30.395 2.287 19.129 1.00 80.56 346 THR A C 1
ATOM 2558 O O . THR A 1 346 ? -30.671 3.232 18.391 1.00 80.56 346 THR A O 1
ATOM 2561 N N . GLY A 1 347 ? -30.057 1.087 18.664 1.00 83.25 347 GLY A N 1
ATOM 2562 C CA . GLY A 1 347 ? -29.846 0.777 17.249 1.00 83.25 347 GLY A CA 1
ATOM 2563 C C . GLY A 1 347 ? -28.371 0.834 16.845 1.00 83.25 347 GLY A C 1
ATOM 2564 O O . GLY A 1 347 ? -27.530 1.374 17.568 1.00 83.25 347 GLY A O 1
ATOM 2565 N N . SER A 1 348 ? -28.047 0.252 15.689 1.00 88.00 348 SER A N 1
ATOM 2566 C CA . SER A 1 348 ? -26.674 0.193 15.162 1.00 88.00 348 SER A CA 1
ATOM 2567 C C . SER A 1 348 ? -26.102 1.567 14.809 1.00 88.00 348 SER A C 1
ATOM 2569 O O . SER A 1 348 ? -24.891 1.755 14.888 1.00 88.00 348 SER A O 1
ATOM 2571 N N . LEU A 1 349 ? -26.962 2.529 14.463 1.00 89.19 349 LEU A N 1
ATOM 2572 C CA . LEU A 1 349 ? -26.611 3.911 14.123 1.00 89.19 349 LEU A CA 1
ATOM 2573 C C . LEU A 1 349 ? -27.129 4.915 15.171 1.00 89.19 349 LEU A C 1
ATOM 2575 O O . LEU A 1 349 ? -27.097 6.131 14.942 1.00 89.19 349 LEU A O 1
ATOM 2579 N N . CYS A 1 350 ? -27.607 4.423 16.320 1.00 84.31 350 CYS A N 1
ATOM 2580 C CA . CYS A 1 350 ? -28.276 5.195 17.372 1.00 84.31 350 CYS A CA 1
ATOM 2581 C C . CYS A 1 350 ? -29.527 5.952 16.894 1.00 84.31 350 CYS A C 1
ATOM 2583 O O . CYS A 1 350 ? -29.900 6.997 17.433 1.00 84.31 350 CYS A O 1
ATOM 2585 N N . GLU A 1 351 ? -30.170 5.431 15.858 1.00 85.25 351 GLU A N 1
ATOM 2586 C CA . GLU A 1 351 ? -31.334 5.991 15.193 1.00 85.25 351 GLU A CA 1
ATOM 2587 C C . GLU A 1 351 ? -32.619 5.809 16.010 1.00 85.25 351 GLU A C 1
ATOM 2589 O O . GLU A 1 351 ? -33.529 6.635 15.914 1.00 85.25 351 GLU A O 1
ATOM 2594 N N . GLU A 1 352 ? -32.678 4.808 16.887 1.00 77.94 352 GLU A N 1
ATOM 2595 C CA . GLU A 1 352 ? -33.856 4.498 17.694 1.00 77.94 352 GLU A CA 1
ATOM 2596 C C . GLU A 1 352 ? -33.829 5.241 19.032 1.00 77.94 352 GLU A C 1
ATOM 2598 O O . GLU A 1 352 ? -32.773 5.484 19.614 1.00 77.94 352 GLU A O 1
ATOM 2603 N N . VAL A 1 353 ? -35.002 5.597 19.555 1.00 66.62 353 VAL A N 1
ATOM 2604 C CA . VAL A 1 353 ? -35.144 6.234 20.871 1.00 66.62 353 VAL A CA 1
ATOM 2605 C C . VAL A 1 353 ? -35.628 5.192 21.873 1.00 66.62 353 VAL A C 1
ATOM 2607 O O . VAL A 1 353 ? -36.708 4.625 21.715 1.00 66.62 353 VAL A O 1
ATOM 2610 N N . ILE A 1 354 ? -34.854 4.962 22.933 1.00 61.44 354 ILE A N 1
ATOM 2611 C CA . ILE A 1 354 ? -35.287 4.164 24.080 1.00 61.44 354 ILE A CA 1
ATOM 2612 C C . ILE A 1 354 ? -36.296 5.004 24.863 1.00 61.44 354 ILE A C 1
ATOM 2614 O O . ILE A 1 354 ? 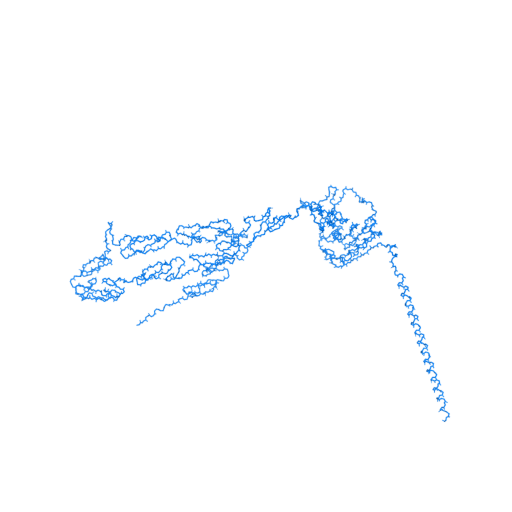-35.925 5.943 25.565 1.00 61.44 354 ILE A O 1
ATOM 2618 N N . GLY A 1 355 ? -37.572 4.643 24.741 1.00 59.25 355 GLY A N 1
ATOM 2619 C CA . GLY A 1 355 ? -38.658 5.221 25.526 1.00 59.25 355 GLY A CA 1
ATOM 2620 C C . GLY A 1 355 ? -38.985 6.663 25.142 1.00 59.25 355 GLY A C 1
ATOM 2621 O O . GLY A 1 355 ? -38.583 7.604 25.822 1.00 59.25 355 GLY A O 1
ATOM 2622 N N . GLN A 1 356 ? -39.800 6.842 24.102 1.00 45.25 356 GLN A N 1
ATOM 2623 C CA . GLN A 1 356 ? -40.558 8.078 23.923 1.00 45.25 356 GLN A CA 1
ATOM 2624 C C . GLN A 1 356 ? -42.041 7.859 24.239 1.00 45.25 356 GLN A C 1
ATOM 2626 O O . GLN A 1 356 ? -42.717 7.057 23.601 1.00 45.25 356 GLN A O 1
ATOM 2631 N N . LEU A 1 357 ? -42.491 8.675 25.202 1.00 46.25 357 LEU A N 1
ATOM 2632 C CA . LEU A 1 357 ? -43.833 8.908 25.751 1.00 46.25 357 LEU A CA 1
ATOM 2633 C C . LEU A 1 357 ? -44.318 7.930 26.844 1.00 46.25 357 LEU A C 1
ATOM 2635 O O . LEU A 1 357 ? -44.141 6.718 26.729 1.00 46.25 357 LEU A O 1
ATOM 2639 N N . PRO A 1 358 ? -44.921 8.460 27.933 1.00 51.94 358 PRO A N 1
ATOM 2640 C CA . PRO A 1 358 ? -45.392 7.660 29.055 1.00 51.94 358 PRO A CA 1
ATOM 2641 C C . PRO A 1 358 ? -46.496 6.723 28.570 1.00 51.94 358 PRO A C 1
ATOM 2643 O O . PRO A 1 358 ? -47.555 7.167 28.124 1.00 51.94 358 PRO A O 1
ATOM 2646 N N . SER A 1 359 ? -46.270 5.413 28.678 1.00 52.41 359 SER A N 1
ATOM 2647 C CA . SER A 1 359 ? -47.405 4.497 28.688 1.00 52.41 359 SER A CA 1
ATOM 2648 C C . SER A 1 359 ? -48.238 4.816 29.941 1.00 52.41 359 SER A C 1
ATOM 2650 O O . SER A 1 359 ? -47.659 5.211 30.955 1.00 52.41 359 SER A O 1
ATOM 2652 N N . PRO A 1 360 ? -49.568 4.624 29.944 1.00 61.00 360 PRO A N 1
ATOM 2653 C CA . PRO A 1 360 ? -50.386 4.817 31.149 1.00 61.00 360 PRO A CA 1
ATOM 2654 C C . PRO A 1 360 ? -49.942 3.948 32.341 1.00 61.00 360 PRO A C 1
ATOM 2656 O O . PRO A 1 360 ? -50.408 4.158 33.454 1.00 61.00 360 PRO A O 1
ATOM 2659 N N . LYS A 1 361 ? -49.046 2.979 32.110 1.00 66.50 361 LYS A N 1
ATOM 2660 C CA . LYS A 1 361 ? -48.480 2.076 33.112 1.00 66.50 361 LYS A CA 1
ATOM 2661 C C . LYS A 1 361 ? -47.037 2.414 33.508 1.00 66.50 361 LYS A C 1
ATOM 2663 O O . LYS A 1 361 ? -46.445 1.702 34.310 1.00 66.50 361 LYS A O 1
ATOM 2668 N N . SER A 1 362 ? -46.450 3.462 32.933 1.00 72.19 362 SER A N 1
ATOM 2669 C CA . SER A 1 362 ? -45.092 3.912 33.249 1.00 72.19 362 SER A CA 1
ATOM 2670 C C . SER A 1 362 ? -45.102 4.836 34.465 1.00 72.19 362 SER A C 1
ATOM 2672 O O . SER A 1 362 ? -46.019 5.638 34.625 1.00 72.19 362 SER A O 1
ATOM 2674 N N . CYS A 1 363 ? -44.068 4.753 35.298 1.00 79.50 363 CYS A N 1
ATOM 2675 C CA . CYS A 1 363 ? -43.963 5.530 36.529 1.00 79.50 363 CYS A CA 1
ATOM 2676 C C . CYS A 1 363 ? -42.890 6.616 36.414 1.00 79.50 363 CYS A C 1
ATOM 2678 O O . CYS A 1 363 ? -41.800 6.353 35.910 1.00 79.50 363 CYS A O 1
ATOM 2680 N N . GLU A 1 364 ? -43.155 7.817 36.926 1.00 78.94 364 GLU A N 1
ATOM 2681 C CA . GLU A 1 364 ? -42.153 8.883 37.047 1.00 78.94 364 GLU A CA 1
ATOM 2682 C C . GLU A 1 364 ? -41.671 8.997 38.500 1.00 78.94 364 GLU A C 1
ATOM 2684 O O . GLU A 1 364 ? -42.472 9.152 39.424 1.00 78.94 364 GLU A O 1
ATOM 2689 N N . HIS A 1 365 ? -40.355 8.930 38.717 1.00 77.00 365 HIS A N 1
ATOM 2690 C CA . HIS A 1 365 ? -39.746 9.100 40.035 1.00 77.00 365 HIS A CA 1
ATOM 2691 C C . HIS A 1 365 ? -38.384 9.797 39.917 1.00 77.00 365 HIS A C 1
ATOM 2693 O O . HIS A 1 365 ? -37.521 9.367 39.154 1.00 77.00 365 HIS A O 1
ATOM 2699 N N . GLY A 1 366 ? -38.179 10.903 40.643 1.00 68.19 366 GLY A N 1
ATOM 2700 C CA . GLY A 1 366 ? -36.895 11.621 40.655 1.00 68.19 366 GLY A CA 1
ATOM 2701 C C . GLY A 1 366 ? -36.429 12.133 39.281 1.00 68.19 366 GLY A C 1
ATOM 2702 O O . GLY A 1 366 ? -35.233 12.106 38.998 1.00 68.19 366 GLY A O 1
ATOM 2703 N N . ARG A 1 367 ? -37.357 12.580 38.416 1.00 67.12 367 ARG A N 1
ATOM 2704 C CA . ARG A 1 367 ? -37.112 12.984 37.008 1.00 67.12 367 ARG A CA 1
ATOM 2705 C C . ARG A 1 367 ? -36.618 11.857 36.087 1.00 67.12 367 ARG A C 1
ATOM 2707 O O . ARG A 1 367 ? -36.082 12.131 35.014 1.00 67.12 367 ARG A O 1
ATOM 2714 N N . ARG A 1 368 ? -36.781 10.596 36.490 1.00 67.94 368 ARG A N 1
ATOM 2715 C CA . ARG A 1 368 ? -36.560 9.411 35.652 1.00 67.94 368 ARG A CA 1
ATOM 2716 C C . ARG A 1 368 ? -37.892 8.707 35.412 1.00 67.94 368 ARG A C 1
ATOM 2718 O O . ARG A 1 368 ? -38.765 8.726 36.278 1.00 67.94 368 ARG A O 1
ATOM 2725 N N . ILE A 1 369 ? -38.035 8.093 34.241 1.00 73.44 369 ILE A N 1
ATOM 2726 C CA . ILE A 1 369 ? -39.220 7.318 33.861 1.00 73.44 369 ILE A CA 1
ATOM 2727 C C . ILE A 1 369 ? -38.853 5.836 33.912 1.00 73.44 369 ILE A C 1
ATOM 2729 O O . ILE A 1 369 ? -37.856 5.417 33.327 1.00 73.44 369 ILE A O 1
ATOM 2733 N N . PHE A 1 370 ? -39.672 5.061 34.611 1.00 74.75 370 PHE A N 1
ATOM 2734 C CA . PHE A 1 370 ? -39.529 3.628 34.825 1.00 74.75 370 PHE A CA 1
ATOM 2735 C C . PHE A 1 370 ? -40.654 2.890 34.086 1.00 74.75 370 PHE A C 1
ATOM 2737 O O . PHE A 1 370 ? -41.812 3.319 34.114 1.00 74.75 370 PHE A O 1
ATOM 2744 N N . SER A 1 371 ? -40.332 1.796 33.389 1.00 73.38 371 SER A N 1
ATOM 2745 C CA . SER A 1 371 ? -41.343 0.957 32.730 1.00 73.38 371 SER A CA 1
ATOM 2746 C C . SER A 1 371 ? -42.092 0.085 33.744 1.00 73.38 371 SER A C 1
ATOM 2748 O O . SER A 1 371 ? -41.576 -0.208 34.821 1.00 73.38 371 SER A O 1
ATOM 2750 N N . ASP A 1 372 ? -43.309 -0.335 33.404 1.00 78.44 372 ASP A N 1
ATOM 2751 C CA . ASP A 1 372 ? -44.136 -1.201 34.256 1.00 78.44 372 ASP A CA 1
ATOM 2752 C C . ASP A 1 372 ? -43.395 -2.497 34.640 1.00 78.44 372 ASP A C 1
ATOM 2754 O O . ASP A 1 372 ? -42.691 -3.084 33.814 1.00 78.44 372 ASP A O 1
ATOM 2758 N N . GLY A 1 373 ? -43.504 -2.913 35.902 1.00 71.81 373 GLY A N 1
ATOM 2759 C CA . GLY A 1 373 ? -42.816 -4.078 36.466 1.00 71.81 373 GLY A CA 1
ATOM 2760 C C . GLY A 1 373 ? -41.336 -3.870 36.808 1.00 71.81 373 GLY A C 1
ATOM 2761 O O . GLY A 1 373 ? -40.712 -4.776 37.362 1.00 71.81 373 GLY A O 1
ATOM 2762 N N . THR A 1 374 ? -40.749 -2.705 36.510 1.00 74.62 374 THR A N 1
ATOM 2763 C CA . THR A 1 374 ? -39.347 -2.441 36.873 1.00 74.62 374 THR A CA 1
ATOM 2764 C C . THR A 1 374 ? -39.180 -2.205 38.367 1.00 74.62 374 THR A C 1
ATOM 2766 O O . THR A 1 374 ? -39.967 -1.495 38.992 1.00 74.62 374 THR A O 1
ATOM 2769 N N . THR A 1 375 ? -38.119 -2.778 38.933 1.00 75.62 375 THR A N 1
ATOM 2770 C CA . THR A 1 375 ? -37.706 -2.575 40.325 1.00 75.62 375 THR A CA 1
ATOM 2771 C C . THR A 1 375 ? -36.385 -1.816 40.374 1.00 75.62 375 THR A C 1
ATOM 2773 O O . THR A 1 375 ? -35.464 -2.160 39.633 1.00 75.62 375 THR A O 1
ATOM 2776 N N . TRP A 1 376 ? -36.260 -0.818 41.246 1.00 77.31 376 TRP A N 1
ATOM 2777 C CA . TRP A 1 376 ? -35.018 -0.069 41.462 1.00 77.31 376 TRP A CA 1
ATOM 2778 C C . TRP A 1 376 ? -34.831 0.277 42.939 1.00 77.31 376 TRP A C 1
ATOM 2780 O O . TRP A 1 376 ? -35.762 0.192 43.734 1.00 77.31 376 TRP A O 1
ATOM 2790 N N . GLU A 1 377 ? -33.621 0.686 43.300 1.00 69.12 377 GLU A N 1
ATOM 2791 C CA . GLU A 1 377 ? -33.294 1.171 44.639 1.00 69.12 377 GLU A CA 1
ATOM 2792 C C . GLU A 1 377 ? -33.244 2.704 44.628 1.00 69.12 377 GLU A C 1
ATOM 2794 O O . GLU A 1 377 ? -32.640 3.308 43.735 1.00 69.12 377 GLU A O 1
ATOM 2799 N N . HIS A 1 378 ? -33.906 3.344 45.591 1.00 70.88 378 HIS A N 1
ATOM 2800 C CA . HIS A 1 378 ? -33.827 4.788 45.806 1.00 70.88 378 HIS A CA 1
ATOM 2801 C C . HIS A 1 378 ? -33.543 5.064 47.283 1.00 70.88 378 HIS A C 1
ATOM 2803 O O . HIS A 1 378 ? -34.329 4.687 48.149 1.00 70.88 378 HIS A O 1
ATOM 2809 N N . ASP A 1 379 ? -32.424 5.736 47.561 1.00 70.44 379 ASP A N 1
ATOM 2810 C CA . ASP A 1 379 ? -31.826 5.843 48.897 1.00 70.44 379 ASP A CA 1
ATOM 2811 C C . ASP A 1 379 ? -31.568 4.455 49.518 1.00 70.44 379 ASP A C 1
ATOM 2813 O O . ASP A 1 379 ? -30.557 3.838 49.200 1.00 70.44 379 ASP A O 1
ATOM 2817 N N . CYS A 1 380 ? -32.478 3.959 50.365 1.00 65.69 380 CYS A N 1
ATOM 2818 C CA . CYS A 1 380 ? -32.455 2.602 50.931 1.00 65.69 380 CYS A CA 1
ATOM 2819 C C . CYS A 1 380 ? -33.750 1.813 50.658 1.00 65.69 380 CYS A C 1
ATOM 2821 O O . CYS A 1 380 ? -33.943 0.713 51.178 1.00 65.69 380 CYS A O 1
ATOM 2823 N N . HIS A 1 381 ? -34.684 2.396 49.904 1.00 69.94 381 HIS A N 1
ATOM 2824 C CA . HIS A 1 381 ? -35.981 1.795 49.626 1.00 69.94 381 HIS A CA 1
ATOM 2825 C C . HIS A 1 381 ? -35.910 0.947 48.366 1.00 69.94 381 HIS A C 1
ATOM 2827 O O . HIS A 1 381 ? -35.479 1.417 47.310 1.00 69.94 381 HIS A O 1
ATOM 2833 N N . ALA A 1 382 ? -36.409 -0.285 48.455 1.00 69.81 382 ALA A N 1
ATOM 2834 C CA . ALA A 1 382 ? -36.750 -1.064 47.277 1.00 69.81 382 ALA A CA 1
ATOM 2835 C C . ALA A 1 382 ? -38.043 -0.498 46.675 1.00 69.81 382 ALA A C 1
ATOM 2837 O O . ALA A 1 382 ? -39.101 -0.530 47.307 1.00 69.81 382 ALA A O 1
ATOM 2838 N N . CYS A 1 383 ? -37.945 0.040 45.464 1.00 81.00 383 CYS A N 1
ATOM 2839 C CA . CYS A 1 383 ? -39.047 0.605 44.705 1.00 81.00 383 CYS A CA 1
ATOM 2840 C C . CYS A 1 383 ? -39.422 -0.305 43.536 1.00 81.00 383 CYS A C 1
ATOM 2842 O O . CYS A 1 383 ? -38.563 -0.938 42.921 1.00 81.00 383 CYS A O 1
ATOM 2844 N N . LYS A 1 384 ? -40.708 -0.340 43.194 1.00 82.06 384 LYS A N 1
ATOM 2845 C CA . LYS A 1 384 ? -41.225 -0.962 41.978 1.00 82.06 384 LYS A CA 1
ATOM 2846 C C . LYS A 1 384 ? -42.214 -0.039 41.275 1.00 82.06 384 LYS A C 1
ATOM 2848 O O . LYS A 1 384 ? -42.962 0.689 41.926 1.00 82.06 384 LYS A O 1
ATOM 2853 N N . CYS A 1 385 ? -42.227 -0.089 39.950 1.00 82.38 385 CYS A N 1
ATOM 2854 C CA . CYS A 1 385 ? -43.292 0.486 39.146 1.00 82.38 385 CYS A CA 1
ATOM 2855 C C . CYS A 1 385 ? -44.360 -0.586 38.950 1.00 82.38 385 CYS A C 1
ATOM 2857 O O . CYS A 1 385 ? -44.084 -1.622 38.350 1.00 82.38 385 CYS A O 1
ATOM 2859 N N . ASP A 1 386 ? -45.548 -0.356 39.495 1.00 81.50 386 ASP A N 1
ATOM 2860 C CA . ASP A 1 386 ? -46.676 -1.279 39.417 1.00 81.50 386 ASP A CA 1
ATOM 2861 C C . ASP A 1 386 ? -47.859 -0.538 38.792 1.00 81.50 386 ASP A C 1
ATOM 2863 O O . ASP A 1 386 ? -48.495 0.307 39.425 1.00 81.50 386 ASP A O 1
ATOM 2867 N N . ASN A 1 387 ? -48.099 -0.794 37.507 1.00 80.69 387 ASN A N 1
ATOM 2868 C CA . ASN A 1 387 ? -49.207 -0.254 36.727 1.00 80.69 387 ASN A CA 1
ATOM 2869 C C . ASN A 1 387 ? -49.332 1.284 36.806 1.00 80.69 387 ASN A C 1
ATOM 2871 O O . ASN A 1 387 ? -50.416 1.827 37.019 1.00 80.69 387 ASN A O 1
ATOM 2875 N N . GLY A 1 388 ? -48.210 1.991 36.641 1.00 75.44 388 GLY A N 1
ATOM 2876 C CA . GLY A 1 388 ? -48.143 3.458 36.661 1.00 75.44 388 GLY A CA 1
ATOM 2877 C C . GLY A 1 388 ? -47.986 4.076 38.053 1.00 75.44 388 GLY A C 1
ATOM 2878 O O . GLY A 1 388 ? -47.815 5.290 38.163 1.00 75.44 388 GLY A O 1
ATOM 2879 N N . GLN A 1 389 ? -47.984 3.266 39.117 1.00 79.94 389 GLN A N 1
ATOM 2880 C CA . GLN A 1 389 ? -47.739 3.723 40.480 1.00 79.94 389 GLN A CA 1
ATOM 2881 C C . GLN A 1 389 ? -46.348 3.306 40.972 1.00 79.94 389 GLN A C 1
ATOM 2883 O O . GLN A 1 389 ? -45.970 2.137 40.921 1.00 79.94 389 GLN A O 1
ATOM 2888 N N . VAL A 1 390 ? -45.587 4.273 41.492 1.00 81.00 390 VAL A N 1
ATOM 2889 C CA . VAL A 1 390 ? -44.344 3.997 42.222 1.00 81.00 390 VAL A CA 1
ATOM 2890 C C . VAL A 1 390 ? -44.705 3.478 43.610 1.00 81.00 390 VAL A C 1
ATOM 2892 O O . VAL A 1 390 ? -45.321 4.199 44.397 1.00 81.00 390 VAL A O 1
ATOM 2895 N N . ILE A 1 391 ? -44.300 2.251 43.920 1.00 78.50 391 ILE A N 1
ATOM 2896 C CA . ILE A 1 391 ? -44.464 1.636 45.238 1.00 78.50 391 ILE A CA 1
ATOM 2897 C C . ILE A 1 391 ? -43.068 1.390 45.802 1.00 78.50 391 ILE A C 1
ATOM 2899 O O . ILE A 1 391 ? -42.327 0.571 45.266 1.00 78.50 391 ILE A O 1
ATOM 2903 N N . CYS A 1 392 ? -42.703 2.109 46.861 1.00 74.62 392 CYS A N 1
ATOM 2904 C CA . CYS A 1 392 ? -41.428 1.954 47.559 1.00 74.62 392 CYS A CA 1
ATOM 2905 C C . CYS A 1 392 ? -41.665 1.455 48.985 1.00 74.62 392 CYS A C 1
ATOM 2907 O O . CYS A 1 392 ? -42.596 1.920 49.648 1.00 74.62 392 CYS A O 1
ATOM 2909 N N . ALA A 1 393 ? -40.803 0.558 49.469 1.00 67.44 393 ALA A N 1
ATOM 2910 C CA . ALA A 1 393 ? -40.791 0.155 50.873 1.00 67.44 393 ALA A CA 1
ATOM 2911 C C . ALA A 1 393 ? -40.561 1.383 51.773 1.00 67.44 393 ALA A C 1
ATOM 2913 O O . ALA A 1 393 ? -39.663 2.171 51.496 1.00 67.44 393 ALA A O 1
ATOM 2914 N N . LYS A 1 394 ? -41.332 1.568 52.855 1.00 62.03 394 LYS A N 1
ATOM 2915 C CA . LYS A 1 394 ? -41.177 2.726 53.764 1.00 62.03 394 LYS A CA 1
ATOM 2916 C C . LYS A 1 394 ? -40.215 2.419 54.915 1.00 62.03 394 LYS A C 1
ATOM 2918 O O . LYS A 1 394 ? -40.523 2.639 56.084 1.00 62.03 394 LYS A O 1
ATOM 2923 N N . LEU A 1 395 ? -39.030 1.922 54.573 1.00 62.41 395 LEU A N 1
ATOM 2924 C CA . LEU A 1 395 ? -37.983 1.626 55.548 1.00 62.41 395 LEU A CA 1
ATOM 2925 C C . LEU A 1 395 ? -37.389 2.930 56.108 1.00 62.41 395 LEU A C 1
ATOM 2927 O O . LEU A 1 395 ? -37.176 3.894 55.376 1.00 62.41 395 LEU A O 1
ATOM 2931 N N . TRP A 1 396 ? -37.067 3.006 57.395 1.00 63.03 396 TRP A N 1
ATOM 2932 C CA . TRP A 1 396 ? -36.299 4.156 57.881 1.00 63.03 396 TRP A CA 1
ATOM 2933 C C . TRP A 1 396 ? -34.823 4.017 57.474 1.00 63.03 396 TRP A C 1
ATOM 2935 O O . TRP A 1 396 ? -34.123 3.142 57.977 1.00 63.03 396 TRP A O 1
ATOM 2945 N N . CYS A 1 397 ? -34.343 4.886 56.576 1.00 59.78 397 CYS A N 1
ATOM 2946 C CA . CYS A 1 397 ? -32.988 4.811 56.006 1.00 59.78 397 CYS A CA 1
ATOM 2947 C C . CYS A 1 397 ? -31.856 5.285 56.926 1.00 59.78 397 CYS A C 1
ATOM 2949 O O . CYS A 1 397 ? -30.704 5.301 56.499 1.00 59.78 397 CYS A O 1
ATOM 2951 N N . GLY A 1 398 ? -32.151 5.666 58.167 1.00 61.47 398 GLY A N 1
ATOM 2952 C CA . GLY A 1 398 ? -31.176 6.340 59.019 1.00 61.47 398 GLY A CA 1
ATOM 2953 C C . GLY A 1 398 ? -31.026 7.834 58.705 1.00 61.47 398 GLY A C 1
ATOM 2954 O O . GLY A 1 398 ? -31.601 8.338 57.732 1.00 61.47 398 GLY A O 1
ATOM 2955 N N . PRO A 1 399 ? -30.282 8.580 59.540 1.00 61.84 399 PRO A N 1
ATOM 2956 C CA . PRO A 1 399 ? -29.861 9.935 59.205 1.00 61.84 399 PRO A CA 1
ATOM 2957 C C . PRO A 1 399 ? -28.954 9.912 57.965 1.00 61.84 399 PRO A C 1
ATOM 2959 O O . PRO A 1 399 ? -28.150 9.000 57.783 1.00 61.84 399 PRO A O 1
ATOM 2962 N N . LYS A 1 400 ? -29.058 10.926 57.097 1.00 63.91 400 LYS A N 1
ATOM 2963 C CA . LYS A 1 400 ? -28.194 11.004 55.910 1.00 63.91 400 LYS A CA 1
ATOM 2964 C C . LYS A 1 400 ? -26.730 11.126 56.328 1.00 63.91 400 LYS A C 1
ATOM 2966 O O . LYS A 1 400 ? -26.380 11.985 57.137 1.00 63.91 400 LYS A O 1
ATOM 2971 N N . ASN A 1 401 ? -25.877 10.298 55.732 1.00 64.19 401 ASN A N 1
ATOM 2972 C CA . ASN A 1 401 ? -24.436 10.409 55.905 1.00 64.19 401 ASN A CA 1
ATOM 2973 C C . ASN A 1 401 ? -23.913 11.660 55.190 1.00 64.19 401 ASN A C 1
ATOM 2975 O O . ASN A 1 401 ? -24.339 11.999 54.086 1.00 64.19 401 ASN A O 1
ATOM 2979 N N . CYS A 1 402 ? -22.954 12.326 55.813 1.00 66.25 402 CYS A N 1
ATOM 2980 C CA . CYS A 1 402 ? -22.241 13.471 55.273 1.00 66.25 402 CYS A CA 1
ATOM 2981 C C . CYS A 1 402 ? -20.735 13.263 55.424 1.00 66.25 402 CYS A C 1
ATOM 2983 O O . CYS A 1 402 ? -20.273 12.492 56.263 1.00 66.25 402 CYS A O 1
ATOM 2985 N N . LEU A 1 403 ? -19.942 13.947 54.603 1.00 62.84 403 LEU A N 1
ATOM 2986 C CA . LEU A 1 403 ? -18.486 13.829 54.631 1.00 62.84 403 LEU A CA 1
ATOM 2987 C C . LEU A 1 403 ? -17.859 15.208 54.834 1.00 62.84 403 LEU A C 1
ATOM 2989 O O . LEU A 1 403 ? -18.161 16.143 54.092 1.00 62.84 403 LEU A O 1
ATOM 2993 N N . ARG A 1 404 ? -16.972 15.341 55.830 1.00 57.41 404 ARG A N 1
ATOM 2994 C CA . ARG A 1 404 ? -16.257 16.595 56.113 1.00 57.41 404 ARG A CA 1
ATOM 2995 C C . ARG A 1 404 ? -14.748 16.348 56.128 1.00 57.41 404 ARG A C 1
ATOM 2997 O O . ARG A 1 404 ? -14.214 15.826 57.100 1.00 57.41 404 ARG A O 1
ATOM 3004 N N . HIS A 1 405 ? -14.056 16.751 55.059 1.00 55.16 405 HIS A N 1
ATOM 3005 C CA . HIS A 1 405 ? -12.598 16.636 54.923 1.00 55.16 405 HIS A CA 1
ATOM 3006 C C . HIS A 1 405 ? -11.971 17.988 54.520 1.00 55.16 405 HIS A C 1
ATOM 3008 O O . HIS A 1 405 ? -12.525 18.657 53.649 1.00 55.16 405 HIS A O 1
ATOM 3014 N N . PRO A 1 406 ? -10.822 18.402 55.094 1.00 52.19 406 PRO A N 1
ATOM 3015 C CA . PRO A 1 406 ? -10.223 19.719 54.831 1.00 52.19 406 PRO A CA 1
ATOM 3016 C C . PRO A 1 406 ? -9.699 19.930 53.396 1.00 52.19 406 PRO A C 1
ATOM 3018 O O . PRO A 1 406 ? -9.600 21.071 52.964 1.00 52.19 406 PRO A O 1
ATOM 3021 N N . ASN A 1 407 ? -9.409 18.860 52.644 1.00 54.53 407 ASN A N 1
ATOM 3022 C CA . ASN A 1 407 ? -8.871 18.929 51.269 1.00 54.53 407 ASN A CA 1
ATOM 3023 C C . ASN A 1 407 ? -9.892 18.643 50.147 1.00 54.53 407 ASN A C 1
ATOM 3025 O O . ASN A 1 407 ? -9.492 18.436 49.006 1.00 54.53 407 ASN A O 1
ATOM 3029 N N . ILE A 1 408 ? -11.195 18.586 50.439 1.00 54.81 408 ILE A N 1
ATOM 3030 C CA . ILE A 1 408 ? -12.217 18.307 49.417 1.00 54.81 408 ILE A CA 1
ATOM 3031 C C . ILE A 1 408 ? -13.009 19.589 49.143 1.00 54.81 408 ILE A C 1
ATOM 3033 O O . ILE A 1 408 ? -13.741 20.073 50.001 1.00 54.81 408 ILE A O 1
ATOM 3037 N N . THR A 1 409 ? -12.844 20.146 47.941 1.00 48.41 409 THR A N 1
ATOM 3038 C CA . THR A 1 409 ? -13.448 21.419 47.502 1.00 48.41 409 THR A CA 1
ATOM 3039 C C . THR A 1 409 ? -14.794 21.256 46.783 1.00 48.41 409 THR A C 1
ATOM 3041 O O . THR A 1 409 ? -15.394 22.254 46.391 1.00 48.41 409 THR A O 1
ATOM 3044 N N . THR A 1 410 ? -15.305 20.028 46.633 1.00 47.22 410 THR A N 1
ATOM 3045 C CA . THR A 1 410 ? -16.620 19.733 46.030 1.00 47.22 410 THR A CA 1
ATOM 3046 C C . THR A 1 410 ? -17.433 18.767 46.908 1.00 47.22 410 THR A C 1
ATOM 3048 O O . THR A 1 410 ? -16.872 17.812 47.444 1.00 47.22 410 THR A O 1
ATOM 3051 N N . PRO A 1 411 ? -18.744 18.986 47.127 1.00 45.56 411 PRO A N 1
ATOM 3052 C CA . PRO A 1 411 ? -19.490 18.222 48.121 1.00 45.56 411 PRO A CA 1
ATOM 3053 C C . PRO A 1 411 ? -19.986 16.897 47.539 1.00 45.56 411 PRO A C 1
ATOM 3055 O O . PRO A 1 411 ? -20.834 16.897 46.653 1.00 45.56 411 PRO A O 1
ATOM 3058 N N . VAL A 1 412 ? -19.505 15.769 48.066 1.00 52.66 412 VAL A N 1
ATOM 3059 C CA . VAL A 1 412 ? -19.984 14.435 47.653 1.00 52.66 412 VAL A CA 1
ATOM 3060 C C . VAL A 1 412 ? -21.257 14.021 48.420 1.00 52.66 412 VAL A C 1
ATOM 3062 O O . VAL A 1 412 ? -22.053 13.265 47.884 1.00 52.66 412 VAL A O 1
ATOM 3065 N N . PHE A 1 413 ? -21.532 14.587 49.608 1.00 58.84 413 PHE A N 1
ATOM 3066 C CA . PHE A 1 413 ? -22.805 14.419 50.337 1.00 58.84 413 PHE A CA 1
ATOM 3067 C C . PHE A 1 413 ? -23.112 15.657 51.208 1.00 58.84 413 PHE A C 1
ATOM 3069 O O . PHE A 1 413 ? -22.411 15.910 52.190 1.00 58.84 413 PHE A O 1
ATOM 3076 N N . GLN A 1 414 ? -24.132 16.450 50.847 1.00 63.56 414 GLN A N 1
ATOM 3077 C CA . GLN A 1 414 ? -24.585 17.633 51.603 1.00 63.56 414 GLN A CA 1
ATOM 3078 C C . GLN A 1 414 ? -25.854 17.331 52.410 1.00 63.56 414 GLN A C 1
ATOM 3080 O O . GLN A 1 414 ? -26.808 16.759 51.884 1.00 63.56 414 GLN A O 1
ATOM 3085 N N . CYS A 1 415 ? -25.866 17.760 53.674 1.00 67.38 415 CYS A N 1
ATOM 3086 C CA . CYS A 1 415 ? -27.060 17.747 54.518 1.00 67.38 415 CYS A CA 1
ATOM 3087 C C . CYS A 1 415 ? -28.116 18.739 54.019 1.00 67.38 415 CYS A C 1
ATOM 3089 O O . CYS A 1 415 ? -27.794 19.672 53.275 1.00 67.38 415 CYS A O 1
ATOM 3091 N N . ALA A 1 416 ? -29.373 18.565 54.435 1.00 71.94 416 ALA A N 1
ATOM 3092 C CA . ALA A 1 416 ? -30.423 19.518 54.095 1.00 71.94 416 ALA A CA 1
ATOM 3093 C C . ALA A 1 416 ? -30.107 20.925 54.662 1.00 71.94 416 ALA A C 1
ATOM 3095 O O . ALA A 1 416 ? -29.357 21.041 55.632 1.00 71.94 416 ALA A O 1
ATOM 3096 N N . PRO A 1 417 ? -30.707 22.011 54.131 1.00 68.44 417 PRO A N 1
ATOM 3097 C CA . PRO A 1 417 ? -30.410 23.392 54.547 1.00 68.44 417 PRO A CA 1
ATOM 3098 C C . PRO A 1 417 ? -30.567 23.693 56.052 1.00 68.44 417 PRO A C 1
ATOM 3100 O O . PRO A 1 417 ? -30.067 24.709 56.529 1.00 68.44 417 PRO A O 1
ATOM 3103 N N . HIS A 1 418 ? -31.266 22.833 56.800 1.00 69.50 418 HIS A N 1
ATOM 3104 C CA . HIS A 1 418 ? -31.520 22.964 58.242 1.00 69.50 418 HIS A CA 1
ATOM 3105 C C . HIS A 1 418 ? -30.795 21.912 59.097 1.00 69.50 418 HIS A C 1
ATOM 3107 O O . HIS A 1 418 ? -31.044 21.795 60.299 1.00 69.50 418 HIS A O 1
ATOM 3113 N N . GLU A 1 419 ? -29.888 21.156 58.487 1.00 74.00 419 GLU A N 1
ATOM 3114 C CA . GLU A 1 419 ? -29.125 20.091 59.119 1.00 74.00 419 GLU A CA 1
ATOM 3115 C C . GLU A 1 419 ? -27.633 20.430 59.110 1.00 74.00 419 GLU A C 1
ATOM 3117 O O . GLU A 1 419 ? -27.079 20.962 58.149 1.00 74.00 419 GLU A O 1
ATOM 3122 N N . THR A 1 420 ? -26.959 20.098 60.200 1.00 70.62 420 THR A N 1
ATOM 3123 C CA . THR A 1 420 ? -25.514 20.217 60.353 1.00 70.62 420 THR A CA 1
ATOM 3124 C C . THR A 1 420 ? -24.880 18.837 60.330 1.00 70.62 420 THR A C 1
ATOM 3126 O O . THR A 1 420 ? -25.358 17.925 60.999 1.00 70.62 420 THR A O 1
ATOM 3129 N N . CYS A 1 421 ? -23.783 18.699 59.587 1.00 70.12 421 CYS A N 1
ATOM 3130 C CA . CYS A 1 421 ? -22.987 17.478 59.563 1.00 70.12 421 CYS A CA 1
ATOM 3131 C C . CYS A 1 421 ? -22.208 17.317 60.877 1.00 70.12 421 CYS A C 1
ATOM 3133 O O . CYS A 1 421 ? -21.260 18.069 61.133 1.00 70.12 421 CYS A O 1
ATOM 3135 N N . VAL A 1 422 ? -22.597 16.343 61.698 1.00 68.56 422 VAL A N 1
ATOM 3136 C CA . VAL A 1 422 ? -21.941 16.010 62.968 1.00 68.56 422 VAL A CA 1
ATOM 3137 C C . VAL A 1 422 ? -21.028 14.808 62.745 1.00 68.56 422 VAL A C 1
ATOM 3139 O O . VAL A 1 422 ? -21.497 13.694 62.538 1.00 68.56 422 VAL A O 1
ATOM 3142 N N . VAL A 1 423 ? -19.711 15.035 62.746 1.00 63.09 423 VAL A N 1
ATOM 3143 C CA . VAL A 1 423 ? -18.705 13.981 62.532 1.00 63.09 423 VAL A CA 1
ATOM 3144 C C . VAL A 1 423 ? -18.632 13.091 63.774 1.00 63.09 423 VAL A C 1
ATOM 3146 O O . VAL A 1 423 ? -18.264 13.566 64.847 1.00 63.09 423 VAL A O 1
ATOM 3149 N N . GLN A 1 424 ? -18.965 11.807 63.628 1.00 61.34 424 GLN A N 1
ATOM 3150 C CA . GLN A 1 424 ? -18.931 10.828 64.718 1.00 61.34 424 GLN A CA 1
ATOM 3151 C C . GLN A 1 424 ? -17.499 10.296 64.859 1.00 61.34 424 GLN A C 1
ATOM 3153 O O . GLN A 1 424 ? -17.120 9.290 64.259 1.00 61.34 424 GLN A O 1
ATOM 3158 N N . THR A 1 425 ? -16.644 11.006 65.594 1.00 53.94 425 THR A N 1
ATOM 3159 C CA . THR A 1 425 ? -15.250 10.589 65.770 1.00 53.94 425 THR A CA 1
ATOM 3160 C C . THR A 1 425 ? -15.140 9.511 66.861 1.00 53.94 425 THR A C 1
ATOM 3162 O O . THR A 1 425 ? -15.554 9.685 68.002 1.00 53.94 425 THR A O 1
ATOM 3165 N N . HIS A 1 426 ? -14.559 8.368 66.489 1.00 54.81 426 HIS A N 1
ATOM 3166 C CA . HIS A 1 426 ? -14.104 7.250 67.335 1.00 54.81 426 HIS A CA 1
ATOM 3167 C C . HIS A 1 426 ? -15.113 6.262 67.947 1.00 54.81 426 HIS A C 1
ATOM 3169 O O . HIS A 1 426 ? -14.717 5.116 68.144 1.00 54.81 426 HIS A O 1
ATOM 3175 N N . MET A 1 427 ? -16.376 6.601 68.214 1.00 56.06 427 MET A N 1
ATOM 3176 C CA . MET A 1 427 ? -17.265 5.664 68.938 1.00 56.06 427 MET A CA 1
ATOM 3177 C C . MET A 1 427 ? -17.962 4.596 68.076 1.00 56.06 427 MET A C 1
ATOM 3179 O O . MET A 1 427 ? -18.394 3.580 68.608 1.00 56.06 427 MET A O 1
ATOM 3183 N N . THR A 1 428 ? -18.050 4.780 66.758 1.00 63.75 428 THR A N 1
ATOM 3184 C CA . THR A 1 428 ? -18.770 3.871 65.840 1.00 63.75 428 THR A CA 1
ATOM 3185 C C . THR A 1 428 ? -17.854 3.189 64.817 1.00 63.75 428 THR A C 1
ATOM 3187 O O . THR A 1 428 ? -18.337 2.582 63.862 1.00 63.75 428 THR A O 1
ATOM 3190 N N . CYS A 1 429 ? -16.532 3.277 65.000 1.00 70.25 429 CYS A N 1
ATOM 3191 C CA . CYS A 1 429 ? -15.530 2.691 64.108 1.00 70.25 429 CYS A CA 1
ATOM 3192 C C . CYS A 1 429 ? -15.125 1.293 64.595 1.00 70.25 429 CYS A C 1
ATOM 3194 O O . CYS A 1 429 ? -14.550 1.156 65.675 1.00 70.25 429 CYS A O 1
ATOM 3196 N N . LEU A 1 430 ? -15.401 0.261 63.795 1.00 73.62 430 LEU A N 1
ATOM 3197 C CA . LEU A 1 430 ? -15.062 -1.128 64.124 1.00 73.62 430 LEU A CA 1
ATOM 3198 C C . LEU A 1 430 ? -13.631 -1.481 63.699 1.00 73.62 430 LEU A C 1
ATOM 3200 O O . LEU A 1 430 ? -12.920 -2.151 64.453 1.00 73.62 430 LEU A O 1
ATOM 3204 N N . THR A 1 431 ? -13.192 -0.986 62.535 1.00 72.19 431 THR A N 1
ATOM 3205 C CA . THR A 1 431 ? -11.846 -1.207 61.977 1.00 72.19 431 THR A CA 1
ATOM 3206 C C . THR A 1 431 ? -11.181 0.112 61.549 1.00 72.19 431 THR A C 1
ATOM 3208 O O . THR A 1 431 ? -11.440 0.628 60.462 1.00 72.19 431 THR A O 1
ATOM 3211 N N . PRO A 1 432 ? -10.301 0.702 62.376 1.00 63.31 432 PRO A N 1
ATOM 3212 C CA . PRO A 1 432 ? -9.554 1.905 62.001 1.00 63.31 432 PRO A CA 1
ATOM 3213 C C . PRO A 1 432 ? -8.593 1.659 60.817 1.00 63.31 432 PRO A C 1
ATOM 3215 O O . PRO A 1 432 ? -8.074 0.550 60.704 1.00 63.31 432 PRO A O 1
ATOM 3218 N N . PRO A 1 433 ? -8.277 2.671 59.981 1.00 59.94 433 PRO A N 1
ATOM 3219 C CA . PRO A 1 433 ? -8.762 4.050 60.033 1.00 59.94 433 PRO A CA 1
ATOM 3220 C C . PRO A 1 433 ? -10.126 4.206 59.339 1.00 59.94 433 PRO A C 1
ATOM 3222 O O . PRO A 1 433 ? -10.264 3.931 58.150 1.00 59.94 433 PRO A O 1
ATOM 3225 N N . CYS A 1 434 ? -11.130 4.699 60.065 1.00 62.34 434 CYS A N 1
ATOM 3226 C CA . CYS A 1 434 ? -12.390 5.128 59.459 1.00 62.34 434 CYS A CA 1
ATOM 3227 C C . CYS A 1 434 ? -12.240 6.556 58.912 1.00 62.34 434 CYS A C 1
ATOM 3229 O O . CYS A 1 434 ? -11.681 7.426 59.582 1.00 62.34 434 CYS A O 1
ATOM 3231 N N . LEU A 1 435 ? -12.741 6.807 57.700 1.00 58.53 435 LEU A N 1
ATOM 3232 C CA . LEU A 1 435 ? -12.839 8.159 57.138 1.00 58.53 435 LEU A CA 1
ATOM 3233 C C . LEU A 1 435 ? -13.776 9.031 58.008 1.00 58.53 435 LEU A C 1
ATOM 3235 O O . LEU A 1 435 ? -14.695 8.483 58.621 1.00 58.53 435 LEU A O 1
ATOM 3239 N N . PRO A 1 436 ? -13.589 10.368 58.070 1.00 58.72 436 PRO A N 1
ATOM 3240 C CA . PRO A 1 436 ? -14.427 11.270 58.864 1.00 58.72 436 PRO A CA 1
ATOM 3241 C C . PRO A 1 436 ? -15.803 11.470 58.206 1.00 58.72 436 PRO A C 1
ATOM 3243 O O . PRO A 1 436 ? -16.105 12.516 57.624 1.00 58.72 436 PRO A O 1
ATOM 3246 N N . PHE A 1 437 ? -16.636 10.437 58.279 1.00 58.66 437 PHE A N 1
ATOM 3247 C CA . PHE A 1 437 ? -18.059 10.520 57.988 1.00 58.66 437 PHE A CA 1
ATOM 3248 C C . PHE A 1 437 ? -18.797 11.081 59.210 1.00 58.66 437 PHE A C 1
ATOM 3250 O O . PHE A 1 437 ? -18.456 10.800 60.361 1.00 58.66 437 PHE A O 1
ATOM 3257 N N . GLY A 1 438 ? -19.787 11.923 58.951 1.00 63.31 438 GLY A N 1
ATOM 3258 C CA . GLY A 1 438 ? -20.722 12.427 59.941 1.00 63.31 438 GLY A CA 1
ATOM 3259 C C . GLY A 1 438 ? -22.156 12.096 59.569 1.00 63.31 438 GLY A C 1
ATOM 3260 O O . GLY A 1 438 ? -22.432 11.608 58.476 1.00 63.31 438 GLY A O 1
ATOM 3261 N N . GLU A 1 439 ? -23.066 12.417 60.471 1.00 66.38 439 GLU A N 1
ATOM 3262 C CA . GLU A 1 439 ? -24.504 12.308 60.255 1.00 66.38 439 GLU A CA 1
ATOM 3263 C C . GLU A 1 439 ? -25.112 13.705 60.157 1.00 66.38 439 GLU A C 1
ATOM 3265 O O . GLU A 1 439 ? -24.731 14.625 60.890 1.00 66.38 439 GLU A O 1
ATOM 3270 N N . CYS A 1 440 ? -26.071 13.876 59.257 1.00 69.31 440 CYS A N 1
ATOM 3271 C CA . CYS A 1 440 ? -26.862 15.091 59.170 1.00 69.31 440 CYS A CA 1
ATOM 3272 C C . CYS A 1 440 ? -27.842 15.159 60.346 1.00 69.31 440 CYS A C 1
ATOM 3274 O O . CYS A 1 440 ? -28.757 14.345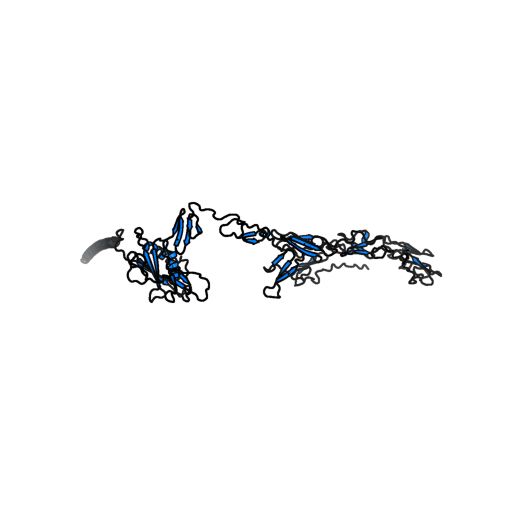 60.448 1.00 69.31 440 CYS A O 1
ATOM 3276 N N . GLN A 1 441 ? -27.649 16.132 61.240 1.00 68.69 441 GLN A N 1
ATOM 3277 C CA . GLN A 1 441 ? -28.506 16.359 62.407 1.00 68.69 441 GLN A CA 1
ATOM 3278 C C . GLN A 1 441 ? -29.142 17.747 62.350 1.00 68.69 441 GLN A C 1
ATOM 3280 O O . GLN A 1 441 ? -28.465 18.730 62.054 1.00 68.69 441 GLN A O 1
ATOM 3285 N N . ALA A 1 442 ? -30.433 17.859 62.666 1.00 65.25 442 ALA A N 1
ATOM 3286 C CA . ALA A 1 442 ? -31.124 19.146 62.703 1.00 65.25 442 ALA A CA 1
ATOM 3287 C C . ALA A 1 442 ? -30.536 20.071 63.787 1.00 65.25 442 ALA A C 1
ATOM 3289 O O . ALA A 1 442 ? -30.330 19.670 64.936 1.00 65.25 442 ALA A O 1
ATOM 3290 N N . ALA A 1 443 ? -30.283 21.335 63.438 1.00 54.12 443 ALA A N 1
ATOM 3291 C CA . ALA A 1 443 ? -29.706 22.317 64.351 1.00 54.12 443 ALA A CA 1
ATOM 3292 C C . ALA A 1 443 ? -30.725 22.738 65.433 1.00 54.12 443 ALA A C 1
ATOM 3294 O O . ALA A 1 443 ? -31.460 23.707 65.259 1.00 54.12 443 ALA A O 1
ATOM 3295 N N . ARG A 1 444 ? -30.705 22.029 66.573 1.00 49.22 444 ARG A N 1
ATOM 3296 C CA . ARG A 1 444 ? -31.549 22.167 67.785 1.00 49.22 444 ARG A CA 1
ATOM 3297 C C . ARG A 1 444 ? -32.892 21.426 67.748 1.00 49.22 444 ARG A C 1
ATOM 3299 O O . ARG A 1 444 ? -33.936 22.026 67.507 1.00 49.22 444 ARG A O 1
ATOM 3306 N N . LYS A 1 445 ? -32.867 20.160 68.170 1.00 38.44 445 LYS A N 1
ATOM 3307 C CA . LYS A 1 445 ? -33.824 19.571 69.127 1.00 38.44 445 LYS A CA 1
ATOM 3308 C C . LYS A 1 445 ? -33.337 18.180 69.536 1.00 38.44 445 LYS A C 1
ATOM 3310 O O . LYS A 1 445 ? -32.928 17.407 68.676 1.00 38.44 445 LYS A O 1
ATOM 3315 N N . GLU A 1 446 ? -33.407 17.867 70.831 1.00 41.97 446 GLU A N 1
ATOM 3316 C CA . GLU A 1 446 ? -33.534 16.477 71.282 1.00 41.97 446 GLU A CA 1
ATOM 3317 C C . GLU A 1 446 ? -34.600 15.797 70.421 1.00 41.97 446 GLU A C 1
ATOM 3319 O O . GLU A 1 446 ? -35.639 16.404 70.138 1.00 41.97 446 GLU A O 1
ATOM 3324 N N . ILE A 1 447 ? -34.315 14.575 69.975 1.00 39.25 447 ILE A N 1
ATOM 3325 C CA . ILE A 1 447 ? -35.201 13.753 69.153 1.00 39.25 447 ILE A CA 1
ATOM 3326 C C . ILE A 1 447 ? -36.566 13.667 69.849 1.00 39.25 447 ILE A C 1
ATOM 3328 O O . ILE A 1 447 ? -36.802 12.840 70.717 1.00 39.25 447 ILE A O 1
ATOM 3332 N N . THR A 1 448 ? -37.483 14.542 69.459 1.00 38.94 448 THR A N 1
ATOM 3333 C CA . THR A 1 448 ? -38.916 14.384 69.680 1.00 38.94 448 THR A CA 1
ATOM 3334 C C . THR A 1 448 ? -39.457 13.938 68.336 1.00 38.94 448 THR A C 1
ATOM 3336 O O . THR A 1 448 ? -39.925 14.735 67.526 1.00 38.94 448 THR A O 1
ATOM 3339 N N . ASN A 1 449 ? -39.253 12.647 68.060 1.00 38.22 449 ASN A N 1
ATOM 3340 C CA . ASN A 1 449 ? -39.792 11.980 66.882 1.00 38.22 449 ASN A CA 1
ATOM 3341 C C . ASN A 1 449 ? -41.322 11.848 67.019 1.00 38.22 449 ASN A C 1
ATOM 3343 O O . ASN A 1 449 ? -41.848 11.829 68.136 1.00 38.22 449 ASN A O 1
ATOM 3347 N N . PRO A 1 450 ? -42.053 11.777 65.899 1.00 36.28 450 PRO A N 1
ATOM 3348 C CA . PRO A 1 450 ? -43.503 11.870 65.880 1.00 36.28 450 PRO A CA 1
ATOM 3349 C C . PRO A 1 450 ? -44.141 10.637 66.537 1.00 36.28 450 PRO A C 1
ATOM 3351 O O . PRO A 1 450 ? -44.142 9.552 65.973 1.00 36.28 450 PRO A O 1
ATOM 3354 N N . GLY A 1 451 ? -44.719 10.816 67.725 1.00 42.41 451 GLY A N 1
ATOM 3355 C CA . GLY A 1 451 ? -45.873 10.033 68.180 1.00 42.41 451 GLY A CA 1
ATOM 3356 C C . GLY A 1 451 ? -45.685 8.561 68.578 1.00 42.41 451 GLY A C 1
ATOM 3357 O O . GLY A 1 451 ? -46.692 7.862 68.615 1.00 42.41 451 GLY A O 1
ATOM 3358 N N . LEU A 1 452 ? -44.483 8.080 68.916 1.00 47.72 452 LEU A N 1
ATOM 3359 C CA . LEU A 1 452 ? -44.293 6.746 69.515 1.00 47.72 452 LEU A CA 1
ATOM 3360 C C . LEU A 1 452 ? -43.298 6.795 70.688 1.00 47.72 452 LEU A C 1
ATOM 3362 O O . LEU A 1 452 ? -42.217 7.365 70.557 1.00 47.72 452 LEU A O 1
ATOM 3366 N N . GLU A 1 453 ? -43.650 6.197 71.831 1.00 47.47 453 GLU A N 1
ATOM 3367 C CA . GLU A 1 453 ? -42.712 5.914 72.929 1.00 47.47 453 GLU A CA 1
ATOM 3368 C C . GLU A 1 453 ? -41.679 4.877 72.453 1.00 47.47 453 GLU A C 1
ATOM 3370 O O . GLU A 1 453 ? -42.015 3.725 72.182 1.00 47.47 453 GLU A O 1
ATOM 3375 N N . TRP A 1 454 ? -40.414 5.284 72.321 1.00 54.94 454 TRP A N 1
ATOM 3376 C CA . TRP A 1 454 ? -39.328 4.415 71.857 1.00 54.94 454 TRP A CA 1
ATOM 3377 C C . TRP A 1 454 ? -38.876 3.488 72.990 1.00 54.94 454 TRP A C 1
ATOM 3379 O O . TRP A 1 454 ? -37.967 3.815 73.748 1.00 54.94 454 TRP A O 1
ATOM 3389 N N . THR A 1 455 ? -39.501 2.319 73.106 1.00 58.12 455 THR A N 1
ATOM 3390 C CA . THR A 1 455 ? -39.082 1.243 74.028 1.00 58.12 455 THR A CA 1
ATOM 3391 C C . THR A 1 455 ? -38.085 0.264 73.391 1.00 58.12 455 THR A C 1
ATOM 3393 O O . THR A 1 455 ? -37.676 -0.701 74.029 1.00 58.12 455 THR A O 1
ATOM 3396 N N . CYS A 1 456 ? -37.687 0.500 72.133 1.00 69.19 456 CYS A N 1
ATOM 3397 C CA . CYS A 1 456 ? -36.876 -0.407 71.316 1.00 69.19 456 CYS A CA 1
ATOM 3398 C C . CYS A 1 456 ? -35.584 0.260 70.815 1.00 69.19 456 CYS A C 1
ATOM 3400 O O . CYS A 1 456 ? -35.397 0.489 69.619 1.00 69.19 456 CYS A O 1
ATOM 3402 N N . ILE A 1 457 ? -34.700 0.622 71.747 1.00 72.56 457 ILE A N 1
ATOM 3403 C CA . ILE A 1 457 ? -33.419 1.286 71.458 1.00 72.56 457 ILE A CA 1
ATOM 3404 C C . ILE A 1 457 ? -32.266 0.316 71.766 1.00 72.56 457 ILE A C 1
ATOM 3406 O O . ILE A 1 457 ? -32.336 -0.394 72.776 1.00 72.56 457 ILE A O 1
ATOM 3410 N N . PRO A 1 458 ? -31.194 0.278 70.948 1.00 74.19 458 PRO A N 1
ATOM 3411 C CA . PRO A 1 458 ? -30.027 -0.547 71.244 1.00 74.19 458 PRO A CA 1
ATOM 3412 C C . PRO A 1 458 ? -29.425 -0.227 72.620 1.00 74.19 458 PRO A C 1
ATOM 3414 O O . PRO A 1 458 ? -29.388 0.931 73.042 1.00 74.19 458 PRO A O 1
ATOM 3417 N N . ASN A 1 459 ? -28.911 -1.249 73.302 1.00 75.38 459 ASN A N 1
ATOM 3418 C CA . ASN A 1 459 ? -28.299 -1.210 74.634 1.00 75.38 459 ASN A CA 1
ATOM 3419 C C . ASN A 1 459 ? -29.260 -0.916 75.808 1.00 75.38 459 ASN A C 1
ATOM 3421 O O . ASN A 1 459 ? -28.800 -0.658 76.922 1.00 75.38 459 ASN A O 1
ATOM 3425 N N . GLN A 1 460 ? -30.585 -0.963 75.611 1.00 76.56 460 GLN A N 1
ATOM 3426 C CA . GLN A 1 460 ? -31.563 -0.880 76.710 1.00 76.56 460 GLN A CA 1
ATOM 3427 C C . GLN A 1 460 ? -31.908 -2.257 77.293 1.00 76.56 460 GLN A C 1
ATOM 3429 O O . GLN A 1 460 ? -31.948 -3.242 76.573 1.00 76.56 460 GLN A O 1
ATOM 3434 N N . ALA A 1 461 ? -32.208 -2.356 78.591 1.00 65.69 461 ALA A N 1
ATOM 3435 C CA . ALA A 1 461 ? -32.458 -3.650 79.244 1.00 65.69 461 ALA A CA 1
ATOM 3436 C C . ALA A 1 461 ? -33.841 -4.272 78.951 1.00 65.69 461 ALA A C 1
ATOM 3438 O O . ALA A 1 461 ? -34.001 -5.482 79.082 1.00 65.69 461 ALA A O 1
ATOM 3439 N N . HIS A 1 462 ? -34.841 -3.471 78.572 1.00 65.12 462 HIS A N 1
ATOM 3440 C CA . HIS A 1 462 ? -36.222 -3.928 78.388 1.00 65.12 462 HIS A CA 1
ATOM 3441 C C . HIS A 1 462 ? -36.615 -3.940 76.907 1.00 65.12 462 HIS A C 1
ATOM 3443 O O . HIS A 1 462 ? -36.319 -2.996 76.183 1.00 65.12 462 HIS A O 1
ATOM 3449 N N . LEU A 1 463 ? -37.287 -5.011 76.478 1.00 67.31 463 LEU A N 1
ATOM 3450 C CA . LEU A 1 463 ? -37.838 -5.191 75.132 1.00 67.31 463 LEU A CA 1
ATOM 3451 C C . LEU A 1 463 ? -39.369 -5.092 75.201 1.00 67.31 463 LEU A C 1
ATOM 3453 O O . LEU A 1 463 ? -39.994 -5.812 75.981 1.00 67.31 463 LEU A O 1
ATOM 3457 N N . GLY A 1 464 ? -39.969 -4.209 74.400 1.00 66.19 464 GLY A N 1
ATOM 3458 C CA . GLY A 1 464 ? -41.422 -4.172 74.185 1.00 66.19 464 GLY A CA 1
ATOM 3459 C C . GLY A 1 464 ? -41.912 -5.323 73.293 1.00 66.19 464 GLY A C 1
ATOM 3460 O O . GLY A 1 464 ? -41.122 -5.930 72.575 1.00 66.19 464 GLY A O 1
ATOM 3461 N N . SER A 1 465 ? -43.219 -5.613 73.294 1.00 65.81 465 SER A N 1
ATOM 3462 C CA . SER A 1 465 ? -43.836 -6.705 72.505 1.00 65.81 465 SER A CA 1
ATOM 3463 C C . SER A 1 465 ? -43.708 -6.558 70.982 1.00 65.81 465 SER A C 1
ATOM 3465 O O . SER A 1 465 ? -43.892 -7.525 70.249 1.00 65.81 465 SER A O 1
ATOM 3467 N N . ASN A 1 466 ? -43.374 -5.359 70.511 1.00 71.12 466 ASN A N 1
ATOM 3468 C CA . ASN A 1 466 ? -43.157 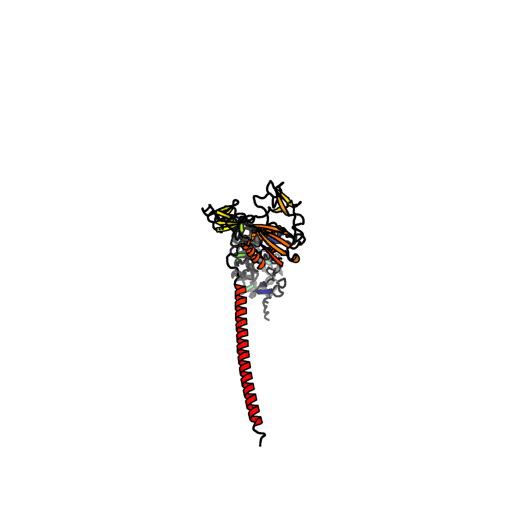-4.990 69.113 1.00 71.12 466 ASN A CA 1
ATOM 3469 C C . ASN A 1 466 ? -41.669 -4.751 68.786 1.00 71.12 466 ASN A C 1
ATOM 3471 O O . ASN A 1 466 ? -41.351 -4.055 67.819 1.00 71.12 466 ASN A O 1
ATOM 3475 N N . CYS A 1 467 ? -40.766 -5.281 69.618 1.00 77.62 467 CYS A N 1
ATOM 3476 C CA . CYS A 1 467 ? -39.328 -5.082 69.527 1.00 77.62 467 CYS A CA 1
ATOM 3477 C C . CYS A 1 467 ? -38.576 -6.415 69.514 1.00 77.62 467 CYS A C 1
ATOM 3479 O O . CYS A 1 467 ? -38.829 -7.296 70.341 1.00 77.62 467 CYS A O 1
ATOM 3481 N N . ALA A 1 468 ? -37.593 -6.531 68.626 1.00 81.38 468 ALA A N 1
ATOM 3482 C CA . ALA A 1 468 ? -36.622 -7.616 68.647 1.00 81.38 468 ALA A CA 1
ATOM 3483 C C . ALA A 1 468 ? -35.194 -7.082 68.573 1.00 81.38 468 ALA A C 1
ATOM 3485 O O . ALA A 1 468 ? -34.940 -5.982 68.080 1.00 81.38 468 ALA A O 1
ATOM 3486 N N . LYS A 1 469 ? -34.255 -7.887 69.060 1.00 85.00 469 LYS A N 1
ATOM 3487 C CA . LYS A 1 469 ? -32.829 -7.597 69.081 1.00 85.00 469 LYS A CA 1
ATOM 3488 C C . LYS A 1 469 ? -32.035 -8.690 68.399 1.00 85.00 469 LYS A C 1
ATOM 3490 O O . LYS A 1 469 ? -32.260 -9.878 68.627 1.00 85.00 469 LYS A O 1
ATOM 3495 N N . ILE A 1 470 ? -31.055 -8.258 67.621 1.00 86.19 470 ILE A N 1
ATOM 3496 C CA . ILE A 1 470 ? -30.032 -9.108 67.027 1.00 86.19 470 ILE A CA 1
ATOM 3497 C C . ILE A 1 470 ? -28.682 -8.600 67.518 1.00 86.19 470 ILE A C 1
ATOM 3499 O O . ILE A 1 470 ? -28.328 -7.445 67.299 1.00 86.19 470 ILE A O 1
ATOM 3503 N N . ILE A 1 471 ? -27.914 -9.461 68.172 1.00 86.50 471 ILE A N 1
ATOM 3504 C CA . ILE A 1 471 ? -26.555 -9.156 68.610 1.00 86.50 471 ILE A CA 1
ATOM 3505 C C . ILE A 1 471 ? -25.605 -9.906 67.684 1.00 86.50 471 ILE A C 1
ATOM 3507 O O . ILE A 1 471 ? -25.613 -11.138 67.641 1.00 86.50 471 ILE A O 1
ATOM 3511 N N . LEU A 1 472 ? -24.801 -9.155 66.936 1.00 87.94 472 LEU A N 1
ATOM 3512 C CA . LEU A 1 472 ? -23.779 -9.694 66.047 1.00 87.94 472 LEU A CA 1
ATOM 3513 C C . LEU A 1 472 ? -22.407 -9.525 66.684 1.00 87.94 472 LEU A C 1
ATOM 3515 O O . LEU A 1 472 ? -22.007 -8.407 67.010 1.00 87.94 472 LEU A O 1
ATOM 3519 N N . ILE A 1 473 ? -21.684 -10.633 66.812 1.00 87.44 473 ILE A N 1
ATOM 3520 C CA . ILE A 1 473 ? -20.295 -10.654 67.270 1.00 87.44 473 ILE A CA 1
ATOM 3521 C C . ILE A 1 473 ? -19.416 -10.927 66.051 1.00 87.44 473 ILE A C 1
ATOM 3523 O O . ILE A 1 473 ? -19.669 -11.871 65.294 1.00 87.44 473 ILE A O 1
ATOM 3527 N N . PHE A 1 474 ? -18.396 -10.096 65.841 1.00 86.06 474 PHE A N 1
ATOM 3528 C CA . PHE A 1 474 ? -17.555 -10.124 64.646 1.00 86.06 474 PHE A CA 1
ATOM 3529 C C . PHE A 1 474 ? -16.110 -10.532 64.943 1.00 86.06 474 PHE A C 1
ATOM 3531 O O . PHE A 1 474 ? -15.507 -10.109 65.926 1.00 86.06 474 PHE A O 1
ATOM 3538 N N . ASP A 1 475 ? -15.501 -11.275 64.019 1.00 85.19 475 ASP A N 1
ATOM 3539 C CA . ASP A 1 475 ? -14.052 -11.469 63.986 1.00 85.19 475 ASP A CA 1
ATOM 3540 C C . ASP A 1 475 ? -13.384 -10.268 63.306 1.00 85.19 475 ASP A C 1
ATOM 3542 O O . ASP A 1 475 ? -13.294 -10.188 62.076 1.00 85.19 475 ASP A O 1
ATOM 3546 N N . LYS A 1 476 ? -12.884 -9.332 64.120 1.00 79.62 476 LYS A N 1
ATOM 3547 C CA . LYS A 1 476 ? -12.218 -8.110 63.640 1.00 79.62 476 LYS A CA 1
ATOM 3548 C C . LYS A 1 476 ? -11.045 -8.373 62.696 1.00 79.62 476 LYS A C 1
ATOM 3550 O O . LYS A 1 476 ? -10.750 -7.517 61.869 1.00 79.62 476 LYS A O 1
ATOM 3555 N N . SER A 1 477 ? -10.384 -9.531 62.787 1.00 78.69 477 SER A N 1
ATOM 3556 C CA . SER A 1 477 ? -9.249 -9.865 61.913 1.00 78.69 477 SER A CA 1
ATOM 3557 C C . SER A 1 477 ? -9.662 -10.133 60.463 1.00 78.69 477 SER A C 1
ATOM 3559 O O . SER A 1 477 ? -8.845 -9.997 59.555 1.00 78.69 477 SER A O 1
ATOM 3561 N N . LYS A 1 478 ? -10.934 -10.482 60.235 1.00 79.25 478 LYS A N 1
ATOM 3562 C CA . LYS A 1 478 ? -11.502 -10.772 58.909 1.00 79.25 478 LYS A CA 1
ATOM 3563 C C . LYS A 1 478 ? -12.282 -9.600 58.320 1.00 79.25 478 LYS A C 1
ATOM 3565 O O . LYS A 1 478 ? -12.781 -9.702 57.202 1.00 79.25 478 LYS A O 1
ATOM 3570 N N . MET A 1 479 ? -12.406 -8.500 59.060 1.00 75.62 479 MET A N 1
ATOM 3571 C CA . MET A 1 479 ? -13.115 -7.311 58.605 1.00 75.62 479 MET A CA 1
ATOM 3572 C C . MET A 1 479 ? -12.224 -6.429 57.717 1.00 75.62 479 MET A C 1
ATOM 3574 O O . MET A 1 479 ? -11.052 -6.222 58.038 1.00 75.62 479 MET A O 1
ATOM 3578 N N . PRO A 1 480 ? -12.769 -5.840 56.636 1.00 70.75 480 PRO A N 1
ATOM 3579 C CA . PRO A 1 480 ? -12.082 -4.791 55.887 1.00 70.75 480 PRO A CA 1
ATOM 3580 C C . PRO A 1 480 ? -11.753 -3.584 56.775 1.00 70.75 480 PRO A C 1
ATOM 3582 O O . PRO A 1 480 ? -12.446 -3.329 57.759 1.00 70.75 480 PRO A O 1
ATOM 3585 N N . LEU A 1 481 ? -10.733 -2.804 56.411 1.00 70.56 481 LEU A N 1
ATOM 3586 C CA . LEU A 1 481 ? -10.427 -1.531 57.074 1.00 70.56 481 LEU A CA 1
ATOM 3587 C C . LEU A 1 481 ? -11.495 -0.471 56.743 1.00 70.56 481 LEU A C 1
ATOM 3589 O O . LEU A 1 481 ? -11.991 -0.421 55.618 1.00 70.56 481 LEU A O 1
ATOM 3593 N N . GLY A 1 482 ? -11.817 0.398 57.703 1.00 67.31 482 GLY A N 1
ATOM 3594 C CA . GLY A 1 482 ? -12.705 1.551 57.524 1.00 67.31 482 GLY A CA 1
ATOM 3595 C C . GLY A 1 482 ? -14.200 1.281 57.730 1.00 67.31 482 GLY A C 1
ATOM 3596 O O . GLY A 1 482 ? -15.021 2.080 57.279 1.00 67.31 482 GLY A O 1
ATOM 3597 N N . ILE A 1 483 ? -14.577 0.181 58.390 1.00 73.12 483 ILE A N 1
ATOM 3598 C CA . ILE A 1 483 ? -15.982 -0.194 58.606 1.00 73.12 483 ILE A CA 1
ATOM 3599 C C . ILE A 1 483 ? -16.561 0.520 59.834 1.00 73.12 483 ILE A C 1
ATOM 3601 O O . ILE A 1 483 ? -16.012 0.442 60.938 1.00 73.12 483 ILE A O 1
ATOM 3605 N N . SER A 1 484 ? -17.708 1.180 59.645 1.00 75.12 484 SER A N 1
ATOM 3606 C CA . SER A 1 484 ? -18.512 1.783 60.713 1.00 75.12 484 SER A CA 1
ATOM 3607 C C . SER A 1 484 ? -19.743 0.939 61.057 1.00 75.12 484 SER A C 1
ATOM 3609 O O . SER A 1 484 ? -20.246 0.178 60.227 1.00 75.12 484 SER A O 1
ATOM 3611 N N . VAL A 1 485 ? -20.266 1.112 62.274 1.00 77.25 485 VAL A N 1
ATOM 3612 C CA . VAL A 1 485 ? -21.525 0.486 62.724 1.00 77.25 485 VAL A CA 1
ATOM 3613 C C . VAL A 1 485 ? -22.687 0.829 61.786 1.00 77.25 485 VAL A C 1
ATOM 3615 O O . VAL A 1 485 ? -23.476 -0.045 61.442 1.00 77.25 485 VAL A O 1
ATOM 3618 N N . GLU A 1 486 ? -22.760 2.071 61.306 1.00 73.50 486 GLU A N 1
ATOM 3619 C CA . GLU A 1 486 ? -23.828 2.504 60.399 1.00 73.50 486 GLU A CA 1
ATOM 3620 C C . GLU A 1 486 ? -23.704 1.881 59.001 1.00 73.50 486 GLU A C 1
ATOM 3622 O O . GLU A 1 486 ? -24.713 1.573 58.378 1.00 73.50 486 GLU A O 1
ATOM 3627 N N . SER A 1 487 ? -22.487 1.597 58.521 1.00 69.62 487 SER A N 1
ATOM 3628 C CA . SER A 1 487 ? -22.283 0.860 57.261 1.00 69.62 487 SER A CA 1
ATOM 3629 C C . SER A 1 487 ? -22.846 -0.567 57.338 1.00 69.62 487 SER A C 1
ATOM 3631 O O . SER A 1 487 ? -23.507 -1.051 56.411 1.00 69.62 487 SER A O 1
ATOM 3633 N N . ILE A 1 488 ? -22.656 -1.222 58.488 1.00 76.19 488 ILE A N 1
ATOM 3634 C CA . ILE A 1 488 ? -23.261 -2.525 58.786 1.00 76.19 488 ILE A CA 1
ATOM 3635 C C . ILE A 1 488 ? -24.782 -2.384 58.883 1.00 76.19 488 ILE A C 1
ATOM 3637 O O . ILE A 1 488 ? -25.503 -3.162 58.259 1.00 76.19 488 ILE A O 1
ATOM 3641 N N . CYS A 1 489 ? -25.272 -1.366 59.595 1.00 77.44 489 CYS A N 1
ATOM 3642 C CA . CYS A 1 489 ? -26.703 -1.116 59.746 1.00 77.44 489 CYS A CA 1
ATOM 3643 C C . CYS A 1 489 ? -27.401 -0.877 58.405 1.00 77.44 489 CYS A C 1
ATOM 3645 O O . CYS A 1 489 ? -28.457 -1.444 58.143 1.00 77.44 489 CYS A O 1
ATOM 3647 N N . ASN A 1 490 ? -26.777 -0.102 57.520 1.00 71.00 490 ASN A N 1
ATOM 3648 C CA . ASN A 1 490 ? -27.278 0.161 56.179 1.00 71.00 490 ASN A CA 1
ATOM 3649 C C . ASN A 1 490 ? -27.327 -1.113 55.322 1.00 71.00 490 ASN A C 1
ATOM 3651 O O . ASN A 1 490 ? -28.330 -1.379 54.666 1.00 71.00 490 ASN A O 1
ATOM 3655 N N . SER A 1 491 ? -26.279 -1.943 55.384 1.00 71.75 491 SER A N 1
ATOM 3656 C CA . SER A 1 491 ? -26.254 -3.238 54.685 1.00 71.75 491 SER A CA 1
ATOM 3657 C C . SER A 1 491 ? -27.377 -4.164 55.166 1.00 71.75 491 SER A C 1
ATOM 3659 O O . SER A 1 491 ? -27.975 -4.883 54.375 1.00 71.75 491 SER A O 1
ATOM 3661 N N . LEU A 1 492 ? -27.676 -4.146 56.467 1.00 74.44 492 LEU A N 1
ATOM 3662 C CA . LEU A 1 492 ? -28.759 -4.930 57.060 1.00 74.44 492 LEU A CA 1
ATOM 3663 C C . LEU A 1 492 ? -30.140 -4.385 56.684 1.00 74.44 492 LEU A C 1
ATOM 3665 O O . LEU A 1 492 ? -31.037 -5.168 56.389 1.00 74.44 492 LEU A O 1
ATOM 3669 N N . ARG A 1 493 ? -30.305 -3.059 56.632 1.00 74.69 493 ARG A N 1
ATOM 3670 C CA . ARG A 1 493 ? -31.537 -2.401 56.169 1.00 74.69 493 ARG A CA 1
ATOM 3671 C C . ARG A 1 493 ? -31.909 -2.826 54.745 1.00 74.69 493 ARG A C 1
ATOM 3673 O O . ARG A 1 493 ? -33.067 -3.140 54.507 1.00 74.69 493 ARG A O 1
ATOM 3680 N N . GLN A 1 494 ? -30.934 -2.955 53.843 1.00 65.81 494 GLN A N 1
ATOM 3681 C CA . GLN A 1 494 ? -31.157 -3.455 52.476 1.00 65.81 494 GLN A CA 1
ATOM 3682 C C . GLN A 1 494 ? -31.676 -4.905 52.409 1.00 65.81 494 GLN A C 1
ATOM 3684 O O . GLN A 1 494 ? -32.260 -5.304 51.401 1.00 65.81 494 GLN A O 1
ATOM 3689 N N . LEU A 1 495 ? -31.465 -5.712 53.455 1.00 65.12 495 LEU A N 1
ATOM 3690 C CA . LEU A 1 495 ? -31.937 -7.100 53.506 1.00 65.12 495 LEU A CA 1
ATOM 3691 C C . LEU A 1 495 ? -33.401 -7.216 53.955 1.00 65.12 495 LEU A C 1
ATOM 3693 O O . LEU A 1 495 ? -34.015 -8.262 53.744 1.00 65.12 495 LEU A O 1
ATOM 3697 N N . VAL A 1 496 ? -33.967 -6.161 54.546 1.00 64.50 496 VAL A N 1
ATOM 3698 C CA . VAL A 1 496 ? -35.354 -6.135 55.021 1.00 64.50 496 VAL A CA 1
ATOM 3699 C C . VAL A 1 496 ? -36.269 -5.650 53.900 1.00 64.50 496 VAL A C 1
ATOM 3701 O O . VAL A 1 496 ? -36.101 -4.551 53.380 1.00 64.50 496 VAL A O 1
ATOM 3704 N N . LYS A 1 497 ? -37.270 -6.459 53.539 1.00 59.28 497 LYS A N 1
ATOM 3705 C CA . LYS A 1 497 ? -38.250 -6.135 52.483 1.00 59.28 497 LYS A CA 1
ATOM 3706 C C . LYS A 1 497 ? -39.576 -5.573 53.010 1.00 59.28 497 LYS A C 1
ATOM 3708 O O . LYS A 1 497 ? -40.458 -5.270 52.214 1.00 59.28 497 LYS A O 1
ATOM 3713 N N . GLU A 1 498 ? -39.715 -5.455 54.327 1.00 62.94 498 GLU A N 1
ATOM 3714 C CA . GLU A 1 498 ? -40.968 -5.101 54.998 1.00 62.94 498 GLU A CA 1
ATOM 3715 C C . GLU A 1 498 ? -41.194 -3.585 55.065 1.00 62.94 498 GLU A C 1
ATOM 3717 O O . GLU A 1 498 ? -40.284 -2.805 55.351 1.00 62.94 498 GLU A O 1
ATOM 3722 N N . GLU A 1 499 ? -42.433 -3.161 54.807 1.00 56.62 499 GLU A N 1
ATOM 3723 C CA . GLU A 1 499 ? -42.772 -1.757 54.544 1.00 56.62 499 GLU A CA 1
ATOM 3724 C C . GLU A 1 499 ? -42.824 -0.863 55.796 1.00 56.62 499 GLU A C 1
ATOM 3726 O O . GLU A 1 499 ? -42.926 0.349 55.643 1.00 56.62 499 GLU A O 1
ATOM 3731 N N . THR A 1 500 ? -42.758 -1.403 57.019 1.00 62.34 500 THR A N 1
ATOM 3732 C CA . THR A 1 500 ? -42.989 -0.641 58.270 1.00 62.34 500 THR A CA 1
ATOM 3733 C C . THR A 1 500 ? -41.987 -0.934 59.395 1.00 62.34 500 THR A C 1
ATOM 3735 O O . THR A 1 500 ? -42.261 -0.630 60.560 1.00 62.34 500 THR A O 1
ATOM 3738 N N . LEU A 1 501 ? -40.821 -1.509 59.075 1.00 69.56 501 LEU A N 1
ATOM 3739 C CA . LEU A 1 501 ? -39.810 -1.881 60.069 1.00 69.56 501 LEU A CA 1
ATOM 3740 C C . LEU A 1 501 ? -38.757 -0.777 60.273 1.00 69.56 501 LEU A C 1
ATOM 3742 O O . LEU A 1 501 ? -38.200 -0.227 59.323 1.00 69.56 501 LEU A O 1
ATOM 3746 N N . TYR A 1 502 ? -38.432 -0.487 61.528 1.00 72.38 502 TYR A N 1
ATOM 3747 C CA . TYR A 1 502 ? -37.349 0.413 61.917 1.00 72.38 502 TYR A CA 1
ATOM 3748 C C . TYR A 1 502 ? -36.146 -0.411 62.381 1.00 72.38 502 TYR A C 1
ATOM 3750 O O . TYR A 1 502 ? -36.275 -1.218 63.298 1.00 72.38 502 TYR A O 1
ATOM 3758 N N . VAL A 1 503 ? -34.978 -0.195 61.764 1.00 77.12 503 VAL A N 1
ATOM 3759 C CA . VAL A 1 503 ? -33.726 -0.902 62.090 1.00 77.12 503 VAL A CA 1
ATOM 3760 C C . VAL A 1 503 ? -32.696 0.087 62.630 1.00 77.12 503 VAL A C 1
ATOM 3762 O O . VAL A 1 503 ? -32.233 0.976 61.904 1.00 77.12 503 VAL A O 1
ATOM 3765 N N . MET A 1 504 ? -32.313 -0.077 63.894 1.00 75.44 504 MET A N 1
ATOM 3766 C CA . MET A 1 504 ? -31.308 0.754 64.564 1.00 75.44 504 MET A CA 1
ATOM 3767 C C . MET A 1 504 ? -30.126 -0.110 64.989 1.00 75.44 504 MET A C 1
ATOM 3769 O O . MET A 1 504 ? -30.324 -1.248 65.396 1.00 75.44 504 MET A O 1
ATOM 3773 N N . CYS A 1 505 ? -28.907 0.423 64.929 1.00 81.88 505 CYS A N 1
ATOM 3774 C CA . CYS A 1 505 ? -27.709 -0.317 65.317 1.00 81.88 505 CYS A CA 1
ATOM 3775 C C . CYS A 1 505 ? -26.808 0.535 66.202 1.00 81.88 505 CYS A C 1
ATOM 3777 O O . CYS A 1 505 ? -26.628 1.726 65.952 1.00 81.88 505 CYS A O 1
ATOM 3779 N N . ALA A 1 506 ? -26.203 -0.082 67.211 1.00 79.06 506 ALA A N 1
ATOM 3780 C CA . ALA A 1 506 ? -25.199 0.551 68.050 1.00 79.06 506 ALA A CA 1
ATOM 3781 C C . ALA A 1 506 ? -24.093 -0.440 68.407 1.00 79.06 506 ALA A C 1
ATOM 3783 O O . ALA A 1 506 ? -24.317 -1.647 68.486 1.00 79.06 506 ALA A O 1
ATOM 3784 N N . ILE A 1 507 ? -22.892 0.078 68.664 1.00 80.81 507 ILE A N 1
ATOM 3785 C CA . ILE A 1 507 ? -21.853 -0.728 69.302 1.00 80.81 507 ILE A CA 1
ATOM 3786 C C . ILE A 1 507 ? -22.287 -1.043 70.734 1.00 80.81 507 ILE A C 1
ATOM 3788 O O . ILE A 1 507 ? -22.862 -0.184 71.418 1.00 80.81 507 ILE A O 1
ATOM 3792 N N . LYS A 1 508 ? -22.013 -2.261 71.195 1.00 81.75 508 LYS A N 1
ATOM 3793 C CA . LYS A 1 508 ? -22.303 -2.632 72.574 1.00 81.75 508 LYS A CA 1
ATOM 3794 C C . LYS A 1 508 ? -21.252 -2.009 73.505 1.00 81.75 508 LYS A C 1
ATOM 3796 O O . LYS A 1 508 ? -20.050 -2.152 73.256 1.00 81.75 508 LYS A O 1
ATOM 3801 N N . PRO A 1 509 ? -21.648 -1.282 74.568 1.00 74.44 509 PRO A N 1
ATOM 3802 C CA . PRO A 1 509 ? -20.702 -0.697 75.506 1.00 74.44 509 PRO A CA 1
ATOM 3803 C C . PRO A 1 509 ? -19.770 -1.777 76.063 1.00 74.44 509 PRO A C 1
ATOM 3805 O O . PRO A 1 509 ? -20.236 -2.822 76.497 1.00 74.44 509 PRO A O 1
ATOM 3808 N N . GLN A 1 510 ? -18.461 -1.505 76.072 1.00 71.31 510 GLN A N 1
ATOM 3809 C CA . GLN A 1 510 ? -17.395 -2.413 76.539 1.00 71.31 510 GLN A CA 1
ATOM 3810 C C . GLN A 1 510 ? -17.069 -3.622 75.631 1.00 71.31 510 GLN A C 1
ATOM 3812 O O . GLN A 1 510 ? -16.024 -4.235 75.833 1.00 71.31 510 GLN A O 1
ATOM 3817 N N . GLU A 1 511 ? -17.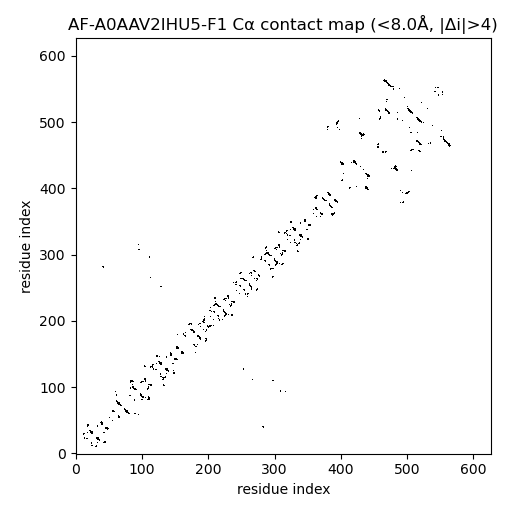855 -3.905 74.587 1.00 81.56 511 GLU A N 1
ATOM 3818 C CA . GLU A 1 511 ? -17.611 -4.981 73.608 1.00 81.56 511 GLU A CA 1
ATOM 3819 C C . GLU A 1 511 ? -17.433 -4.379 72.202 1.00 81.56 511 GLU A C 1
ATOM 3821 O O . GLU A 1 511 ? -18.373 -4.238 71.423 1.00 81.56 511 GLU A O 1
ATOM 3826 N N . GLN A 1 512 ? -16.206 -3.963 71.867 1.00 74.25 512 GLN A N 1
ATOM 3827 C CA . GLN A 1 512 ? -15.942 -3.217 70.626 1.00 74.25 512 GLN A CA 1
ATOM 3828 C C . GLN A 1 512 ? -16.042 -4.055 69.338 1.00 74.25 512 GLN A C 1
ATOM 3830 O O . GLN A 1 512 ? -15.853 -3.518 68.250 1.00 74.25 512 GLN A O 1
ATOM 3835 N N . ASP A 1 513 ? -16.197 -5.365 69.445 1.00 83.06 513 ASP A N 1
ATOM 3836 C CA . ASP A 1 513 ? -16.404 -6.345 68.373 1.00 83.06 513 ASP A CA 1
ATOM 3837 C C . ASP A 1 513 ? -17.877 -6.741 68.212 1.00 83.06 513 ASP A C 1
ATOM 3839 O O . ASP A 1 513 ? -18.199 -7.570 67.361 1.00 83.06 513 ASP A O 1
ATOM 3843 N N . THR A 1 514 ? -18.763 -6.137 69.006 1.00 85.81 514 THR A N 1
ATOM 3844 C CA . THR A 1 514 ? -20.166 -6.522 69.097 1.00 85.81 514 THR A CA 1
ATOM 3845 C C . THR A 1 514 ? -21.076 -5.355 68.727 1.00 85.81 514 THR A C 1
ATOM 3847 O O . THR A 1 514 ? -20.940 -4.239 69.237 1.00 85.81 514 THR A O 1
ATOM 3850 N N . VAL A 1 515 ? -22.025 -5.617 67.828 1.00 86.38 515 VAL A N 1
ATOM 3851 C CA . VAL A 1 515 ? -23.046 -4.655 67.393 1.00 86.38 515 VAL A CA 1
ATOM 3852 C C . VAL A 1 515 ? -24.419 -5.182 67.786 1.00 86.38 515 VAL A C 1
ATOM 3854 O O . VAL A 1 515 ? -24.794 -6.290 67.407 1.00 86.38 515 VAL A O 1
ATOM 3857 N N . GLU A 1 516 ? -25.167 -4.375 68.532 1.00 85.88 516 GLU A N 1
ATOM 3858 C CA . GLU A 1 516 ? -26.565 -4.633 68.866 1.00 85.88 516 GLU A CA 1
ATOM 3859 C C . GLU A 1 516 ? -27.467 -3.910 67.865 1.00 85.88 516 GLU A C 1
ATOM 3861 O O . GLU A 1 516 ? -27.333 -2.705 67.637 1.00 85.88 516 GLU A O 1
ATOM 3866 N N . ILE A 1 517 ? -28.380 -4.662 67.263 1.00 86.06 517 ILE A N 1
ATOM 3867 C CA . ILE A 1 517 ? -29.362 -4.195 66.291 1.00 86.06 517 ILE A CA 1
ATOM 3868 C C . ILE A 1 517 ? -30.738 -4.341 66.922 1.00 86.06 517 ILE A C 1
ATOM 3870 O O . ILE A 1 517 ? -31.070 -5.420 67.410 1.00 86.06 517 ILE A O 1
ATOM 3874 N N . THR A 1 518 ? -31.556 -3.295 66.877 1.00 82.31 518 THR A N 1
ATOM 3875 C CA . THR A 1 518 ? -32.969 -3.362 67.254 1.00 82.31 518 THR A CA 1
ATOM 3876 C C . THR A 1 518 ? -33.868 -3.244 66.033 1.00 82.31 518 THR A C 1
ATOM 3878 O O . THR A 1 518 ? -33.608 -2.455 65.121 1.00 82.31 518 THR A O 1
ATOM 3881 N N . LEU A 1 519 ? -34.932 -4.045 66.033 1.00 79.38 519 LEU A N 1
ATOM 3882 C CA . LEU A 1 519 ? -36.003 -4.065 65.046 1.00 79.38 519 LEU A CA 1
ATOM 3883 C C . LEU A 1 519 ? -37.297 -3.635 65.740 1.00 79.38 519 LEU A C 1
ATOM 3885 O O . LEU A 1 519 ? -37.726 -4.299 66.683 1.00 79.38 519 LEU A O 1
ATOM 3889 N N . LEU A 1 520 ? -37.911 -2.546 65.281 1.00 75.44 520 LEU A N 1
ATOM 3890 C CA . LEU A 1 520 ? -39.160 -2.004 65.824 1.00 75.44 520 LEU A CA 1
ATOM 3891 C C . LEU A 1 520 ? -40.242 -1.949 64.741 1.00 75.44 520 LEU A C 1
ATOM 3893 O O . LEU A 1 520 ? -39.991 -1.483 63.632 1.00 75.44 520 LEU A O 1
ATOM 3897 N N . GLU A 1 521 ? -41.455 -2.377 65.076 1.00 72.31 521 GLU A N 1
ATOM 3898 C CA . GLU A 1 521 ? -42.626 -2.280 64.198 1.00 72.31 521 GLU A CA 1
ATOM 3899 C C . GLU A 1 521 ? -43.326 -0.915 64.301 1.00 72.31 521 GLU A C 1
ATOM 3901 O O . GLU A 1 521 ? -43.605 -0.426 65.400 1.00 72.31 521 GLU A O 1
ATOM 3906 N N . GLY A 1 522 ? -43.631 -0.300 63.153 1.00 62.28 522 GLY A N 1
ATOM 3907 C CA . GLY A 1 522 ? -44.453 0.910 63.071 1.00 62.28 522 GLY A CA 1
ATOM 3908 C C . GLY A 1 522 ? -45.926 0.672 63.427 1.00 62.28 522 GLY A C 1
ATOM 3909 O O . GLY A 1 522 ? -46.456 -0.417 63.249 1.00 62.28 522 GLY A O 1
ATOM 3910 N N . SER A 1 523 ? -46.614 1.712 63.902 1.00 53.88 523 SER A N 1
ATOM 3911 C CA . SER A 1 523 ? -47.965 1.684 64.499 1.00 53.88 523 SER A CA 1
ATOM 3912 C C . SER A 1 523 ? -49.150 1.359 63.565 1.00 53.88 523 SER A C 1
ATOM 3914 O O . SER A 1 523 ? -50.291 1.689 63.898 1.00 53.88 523 SER A O 1
ATOM 3916 N N . ASP A 1 524 ? -48.937 0.722 62.411 1.00 50.91 524 ASP A N 1
ATOM 3917 C CA . ASP A 1 524 ? -50.030 0.405 61.484 1.00 50.91 524 ASP A CA 1
ATOM 3918 C C . ASP A 1 524 ? -50.690 -0.944 61.843 1.00 50.91 524 ASP A C 1
ATOM 3920 O O . ASP A 1 524 ? -50.088 -2.011 61.759 1.00 50.91 524 ASP A O 1
ATOM 3924 N N . LEU A 1 525 ? -51.960 -0.892 62.259 1.00 45.75 525 LEU A N 1
ATOM 3925 C CA . LEU A 1 525 ? -52.749 -1.948 62.930 1.00 45.75 525 LEU A CA 1
ATOM 3926 C C . LEU A 1 525 ? -53.009 -3.243 62.117 1.00 45.75 525 LEU A C 1
ATOM 3928 O O . LEU A 1 525 ? -53.838 -4.060 62.525 1.00 45.75 525 LEU A O 1
ATOM 3932 N N . LYS A 1 526 ? -52.360 -3.446 60.965 1.00 46.19 526 LYS A N 1
ATOM 3933 C CA . LYS A 1 526 ? -52.621 -4.576 60.048 1.00 46.19 526 LYS A CA 1
ATOM 3934 C C . LYS A 1 526 ? -51.507 -5.614 59.949 1.00 46.19 526 LYS A C 1
ATOM 3936 O O . LYS A 1 526 ? -51.756 -6.676 59.383 1.00 46.19 526 LYS A O 1
ATOM 3941 N N . ALA A 1 527 ? -50.330 -5.352 60.500 1.00 48.12 527 ALA A N 1
ATOM 3942 C CA . ALA A 1 527 ? -49.210 -6.278 60.458 1.00 48.12 527 ALA A CA 1
ATOM 3943 C C . ALA A 1 527 ? -48.895 -6.684 61.905 1.00 48.12 527 ALA A C 1
ATOM 3945 O O . ALA A 1 527 ? -48.562 -5.840 62.722 1.00 48.12 527 ALA A O 1
ATOM 3946 N N . LYS A 1 528 ? -49.177 -7.939 62.275 1.00 47.12 528 LYS A N 1
ATOM 3947 C CA . LYS A 1 528 ? -49.020 -8.441 63.658 1.00 47.12 528 LYS A CA 1
ATOM 3948 C C . LYS A 1 528 ? -47.892 -9.470 63.807 1.00 47.12 528 LYS A C 1
ATOM 3950 O O . LYS A 1 528 ? -47.632 -9.905 64.917 1.00 47.12 528 LYS A O 1
ATOM 3955 N N . ASN A 1 529 ? -47.229 -9.854 62.709 1.00 57.03 529 ASN A N 1
ATOM 3956 C CA . ASN A 1 529 ? -46.214 -10.923 62.676 1.00 57.03 529 ASN A CA 1
ATOM 3957 C C . ASN A 1 529 ? -44.909 -10.526 61.957 1.00 57.03 529 ASN A C 1
ATOM 3959 O O . ASN A 1 529 ? -44.078 -11.375 61.641 1.00 57.03 529 ASN A O 1
ATOM 3963 N N . THR A 1 530 ? -44.708 -9.234 61.714 1.00 64.81 530 THR A N 1
ATOM 3964 C CA . THR A 1 530 ? -43.706 -8.708 60.776 1.00 64.81 530 THR A CA 1
ATOM 3965 C C . THR A 1 530 ? -42.292 -8.708 61.361 1.00 64.81 530 THR A C 1
ATOM 3967 O O . THR A 1 530 ? -41.329 -8.997 60.656 1.00 64.81 530 THR A O 1
ATOM 3970 N N . VAL A 1 531 ? -42.151 -8.464 62.671 1.00 69.12 531 VAL A N 1
ATOM 3971 C CA . VAL A 1 531 ? -40.840 -8.442 63.352 1.00 69.12 531 VAL A CA 1
ATOM 3972 C C . VAL A 1 531 ? -40.210 -9.831 63.414 1.00 69.12 531 VAL A C 1
ATOM 3974 O O . VAL A 1 531 ? -39.039 -9.978 63.082 1.00 69.12 531 VAL A O 1
ATOM 3977 N N . ASN A 1 532 ? -40.978 -10.858 63.793 1.00 69.25 532 ASN A N 1
ATOM 3978 C CA . ASN A 1 532 ? -40.473 -12.234 63.884 1.00 69.25 532 ASN A CA 1
ATOM 3979 C C . ASN A 1 532 ? -40.125 -12.800 62.502 1.00 69.25 532 ASN A C 1
ATOM 3981 O O . ASN A 1 532 ? -39.129 -13.502 62.357 1.00 69.25 532 ASN A O 1
ATOM 3985 N N . GLN A 1 533 ? -40.905 -12.451 61.477 1.00 69.44 533 GLN A N 1
ATOM 3986 C CA . GLN A 1 533 ? -40.624 -12.849 60.101 1.00 69.44 533 GLN A CA 1
ATOM 3987 C C . GLN A 1 533 ? -39.359 -12.166 59.557 1.00 69.44 533 GLN A C 1
ATOM 3989 O O . GLN A 1 533 ? -38.494 -12.835 58.995 1.00 69.44 533 GLN A O 1
ATOM 3994 N N . ALA A 1 534 ? -39.194 -10.861 59.802 1.00 68.00 534 ALA A N 1
ATOM 3995 C CA . ALA A 1 534 ? -37.972 -10.141 59.451 1.00 68.00 534 ALA A CA 1
ATOM 3996 C C . ALA A 1 534 ? -36.742 -10.679 60.205 1.00 68.00 534 ALA A C 1
ATOM 3998 O O . ALA A 1 534 ? -35.655 -10.759 59.634 1.00 68.00 534 ALA A O 1
ATOM 3999 N N . LEU A 1 535 ? -36.913 -11.086 61.467 1.00 73.38 535 LEU A N 1
ATOM 4000 C CA . LEU A 1 535 ? -35.869 -11.710 62.279 1.00 73.38 535 LEU A CA 1
ATOM 4001 C C . LEU A 1 535 ? -35.387 -13.033 61.662 1.00 73.38 535 LEU A C 1
ATOM 4003 O O . LEU A 1 535 ? -34.180 -13.228 61.511 1.00 73.38 535 LEU A O 1
ATOM 4007 N N . ASP A 1 536 ? -36.317 -13.911 61.273 1.00 72.44 536 ASP A N 1
ATOM 4008 C CA . ASP A 1 536 ? -36.017 -15.202 60.639 1.00 72.44 536 ASP A CA 1
ATOM 4009 C C . ASP A 1 536 ? -35.346 -15.023 59.270 1.00 72.44 536 ASP A C 1
ATOM 4011 O O . ASP A 1 536 ? -34.357 -15.699 58.967 1.00 72.44 536 ASP A O 1
ATOM 4015 N N . ASP A 1 537 ? -35.819 -14.076 58.458 1.00 71.06 537 ASP A N 1
ATOM 4016 C CA . ASP A 1 537 ? -35.226 -13.775 57.153 1.00 71.06 537 ASP A CA 1
ATOM 4017 C C . ASP A 1 537 ? -33.798 -13.225 57.295 1.00 71.06 537 ASP A C 1
ATOM 4019 O O . ASP A 1 537 ? -32.876 -13.689 56.613 1.00 71.06 537 ASP A O 1
ATOM 4023 N N . MET A 1 538 ? -33.572 -12.299 58.234 1.00 72.38 538 MET A N 1
ATOM 4024 C CA . MET A 1 538 ? -32.235 -11.782 58.537 1.00 72.38 538 MET A CA 1
ATOM 4025 C C . MET A 1 538 ? -31.311 -12.884 59.067 1.00 72.38 538 MET A C 1
ATOM 4027 O O . MET A 1 538 ? -30.176 -13.010 58.600 1.00 72.38 538 MET A O 1
ATOM 4031 N N . ALA A 1 539 ? -31.787 -13.729 59.985 1.00 71.88 539 ALA A N 1
ATOM 4032 C CA . ALA A 1 539 ? -31.020 -14.853 60.519 1.00 71.88 539 ALA A CA 1
ATOM 4033 C C . ALA A 1 539 ? -30.657 -15.877 59.428 1.00 71.88 539 ALA A C 1
ATOM 4035 O O . ALA A 1 539 ? -29.542 -16.412 59.406 1.00 71.88 539 ALA A O 1
ATOM 4036 N N . LYS A 1 540 ? -31.556 -16.124 58.470 1.00 72.50 540 LYS A N 1
ATOM 4037 C CA . LYS A 1 540 ? -31.311 -17.022 57.336 1.00 72.50 540 LYS A CA 1
ATOM 4038 C C . LYS A 1 540 ? -30.261 -16.464 56.374 1.00 72.50 540 LYS A C 1
ATOM 4040 O O . LYS A 1 540 ? -29.359 -17.197 55.969 1.00 72.50 540 LYS A O 1
ATOM 4045 N N . VAL A 1 541 ? -30.326 -15.173 56.045 1.00 68.44 541 VAL A N 1
ATOM 4046 C CA . VAL A 1 541 ? -29.339 -14.526 55.160 1.00 68.44 541 VAL A CA 1
ATOM 4047 C C . VAL A 1 541 ? -27.955 -14.472 55.813 1.00 68.44 541 VAL A C 1
ATOM 4049 O O . VAL A 1 541 ? -26.948 -14.760 55.157 1.00 68.44 541 VAL A O 1
ATOM 4052 N N . LEU A 1 542 ? -27.898 -14.158 57.109 1.00 69.62 542 LEU A N 1
ATOM 4053 C CA . LEU A 1 542 ? -26.645 -14.081 57.858 1.00 69.62 542 LEU A CA 1
ATOM 4054 C C . LEU A 1 542 ? -26.021 -15.467 58.107 1.00 69.62 542 LEU A C 1
ATOM 4056 O O . LEU A 1 542 ? -24.800 -15.598 58.045 1.00 69.62 542 LEU A O 1
ATOM 4060 N N . SER A 1 543 ? -26.824 -16.519 58.312 1.00 66.12 543 SER A N 1
ATOM 4061 C CA . SER A 1 543 ? -26.316 -17.887 58.535 1.00 66.12 543 SER A CA 1
ATOM 4062 C C . SER A 1 543 ? -25.818 -18.586 57.263 1.00 66.12 543 SER A C 1
ATOM 4064 O O . SER A 1 543 ? -24.838 -19.330 57.320 1.00 66.12 543 SER A O 1
ATOM 4066 N N . HIS A 1 544 ? -26.416 -18.321 56.095 1.00 60.41 544 HIS A N 1
ATOM 4067 C CA . HIS A 1 544 ? -26.001 -18.932 54.824 1.00 60.41 544 HIS A CA 1
ATOM 4068 C C . HIS A 1 544 ? -24.785 -18.267 54.147 1.00 60.41 544 HIS A C 1
ATOM 4070 O O . HIS A 1 544 ? -24.421 -18.669 53.041 1.00 60.41 544 HIS A O 1
ATOM 4076 N N . LYS A 1 545 ? -24.139 -17.265 54.771 1.00 55.88 545 LYS A N 1
ATOM 4077 C CA . LYS A 1 545 ? -23.058 -16.449 54.164 1.00 55.88 545 LYS A CA 1
ATOM 4078 C C . LYS A 1 545 ? -23.419 -15.862 52.785 1.00 55.88 545 LYS A C 1
ATOM 4080 O O . LYS A 1 545 ? -22.537 -15.548 51.994 1.00 55.88 545 LYS A O 1
ATOM 4085 N N . GLN A 1 546 ? -24.710 -15.689 52.497 1.00 52.50 546 GLN A N 1
ATOM 4086 C CA . GLN A 1 546 ? -25.213 -15.102 51.247 1.00 52.50 546 GLN A CA 1
ATOM 4087 C C . GLN A 1 546 ? -25.225 -13.565 51.270 1.00 52.50 546 GLN A C 1
ATOM 4089 O O . GLN A 1 546 ? -25.731 -12.932 50.346 1.00 52.50 546 GLN A O 1
ATOM 4094 N N . ALA A 1 547 ? -24.673 -12.946 52.314 1.00 55.94 547 ALA A N 1
ATOM 4095 C CA . ALA A 1 547 ? -24.549 -11.502 52.386 1.00 55.94 547 ALA A CA 1
ATOM 4096 C C . ALA A 1 547 ? -23.483 -11.005 51.391 1.00 55.94 547 ALA A C 1
ATOM 4098 O O . ALA A 1 547 ? -22.303 -11.317 51.531 1.00 55.94 547 ALA A O 1
ATOM 4099 N N . ASN A 1 548 ? -23.881 -10.149 50.445 1.00 54.81 548 ASN A N 1
ATOM 4100 C CA . ASN A 1 548 ? -22.985 -9.459 49.499 1.00 54.81 548 ASN A CA 1
ATOM 4101 C C . ASN A 1 548 ? -22.045 -8.424 50.166 1.00 54.81 548 ASN A C 1
ATOM 4103 O O . ASN A 1 548 ? -21.372 -7.663 49.475 1.00 54.81 548 ASN A O 1
ATOM 4107 N N . SER A 1 549 ? -21.997 -8.370 51.502 1.00 65.25 549 SER A N 1
ATOM 4108 C CA . SER A 1 549 ? -21.169 -7.442 52.270 1.00 65.25 549 SER A CA 1
ATOM 4109 C C . SER A 1 549 ? -19.992 -8.170 52.912 1.00 65.25 549 SER A C 1
ATOM 4111 O O . SER A 1 549 ? -20.165 -9.051 53.758 1.00 65.25 549 SER A O 1
ATOM 4113 N N . SER A 1 550 ? -18.781 -7.733 52.566 1.00 66.38 550 SER A N 1
ATOM 4114 C CA . SER A 1 550 ? -17.516 -8.234 53.113 1.00 66.38 550 SER A CA 1
ATOM 4115 C C . SER A 1 550 ? -17.434 -8.112 54.641 1.00 66.38 550 SER A C 1
ATOM 4117 O O . SER A 1 550 ? -16.726 -8.883 55.279 1.00 66.38 550 SER A O 1
ATOM 4119 N N . ALA A 1 551 ? -18.164 -7.161 55.240 1.00 70.31 551 ALA A N 1
ATOM 4120 C CA . ALA A 1 551 ? -18.226 -6.975 56.690 1.00 70.31 551 ALA A CA 1
ATOM 4121 C C . ALA A 1 551 ? -19.165 -7.984 57.378 1.00 70.31 551 ALA A C 1
ATOM 4123 O O . ALA A 1 551 ? -18.829 -8.509 58.437 1.00 70.31 551 ALA A O 1
ATOM 4124 N N . LEU A 1 552 ? -20.312 -8.305 56.764 1.00 75.31 552 LEU A N 1
ATOM 4125 C CA . LEU A 1 552 ? -21.262 -9.296 57.294 1.00 75.31 552 LEU A CA 1
ATOM 4126 C C . LEU A 1 552 ? -20.725 -10.733 57.191 1.00 75.31 552 LEU A C 1
ATOM 4128 O O . LEU A 1 552 ? -21.088 -11.587 57.993 1.00 75.31 552 LEU A O 1
ATOM 4132 N N . ALA A 1 553 ? -19.799 -10.998 56.265 1.00 75.56 553 ALA A N 1
ATOM 4133 C CA . ALA A 1 553 ? -19.098 -12.280 56.177 1.00 75.56 553 ALA A CA 1
ATOM 4134 C C . ALA A 1 553 ? -18.170 -12.570 57.380 1.00 75.56 553 ALA A C 1
ATOM 4136 O O . ALA A 1 553 ? -17.780 -13.722 57.584 1.00 75.56 553 ALA A O 1
ATOM 4137 N N . ALA A 1 554 ? -17.815 -11.547 58.169 1.00 79.44 554 ALA A N 1
ATOM 4138 C CA . ALA A 1 554 ? -16.950 -11.660 59.345 1.00 79.44 554 ALA A CA 1
ATOM 4139 C C . ALA A 1 554 ? -17.714 -11.939 60.657 1.00 79.44 554 ALA A C 1
ATOM 4141 O O . ALA A 1 554 ? -17.091 -12.002 61.718 1.00 79.44 554 ALA A O 1
ATOM 4142 N N . VAL A 1 555 ? -19.043 -12.105 60.609 1.00 83.75 555 VAL A N 1
ATOM 4143 C CA . VAL A 1 555 ? -19.857 -12.494 61.774 1.00 83.75 555 VAL A CA 1
ATOM 4144 C C . VAL A 1 555 ? -19.458 -13.900 62.235 1.00 83.75 555 VAL A C 1
ATOM 4146 O O . VAL A 1 555 ? -19.440 -14.839 61.437 1.00 83.75 555 VAL A O 1
ATOM 4149 N N . ILE A 1 556 ? -19.147 -14.046 63.523 1.00 84.00 556 ILE A N 1
ATOM 4150 C CA . ILE A 1 556 ? -18.808 -15.333 64.154 1.00 84.00 556 ILE A CA 1
ATOM 4151 C C . ILE A 1 556 ? -19.950 -15.906 64.985 1.00 84.00 556 ILE A C 1
ATOM 4153 O O . ILE A 1 556 ? -20.089 -17.124 65.060 1.00 84.00 556 ILE A O 1
ATOM 4157 N N . GLU A 1 557 ? -20.774 -15.049 65.584 1.00 83.56 557 GLU A N 1
ATOM 4158 C CA . GLU A 1 557 ? -21.895 -15.461 66.422 1.00 83.56 557 GLU A CA 1
ATOM 4159 C C . GLU A 1 557 ? -23.064 -14.485 66.252 1.00 83.56 557 GLU A C 1
ATOM 4161 O O . GLU A 1 557 ? -22.871 -13.272 66.141 1.00 83.56 557 GLU A O 1
ATOM 4166 N N . ILE A 1 558 ? -24.279 -15.036 66.228 1.00 82.88 558 ILE A N 1
ATOM 4167 C CA . ILE A 1 558 ? -25.540 -14.298 66.138 1.00 82.88 558 ILE A CA 1
ATOM 4168 C C . ILE A 1 558 ? -26.379 -14.694 67.349 1.00 82.88 558 ILE A C 1
ATOM 4170 O O . ILE A 1 558 ? -26.649 -15.881 67.541 1.00 82.88 558 ILE A O 1
ATOM 4174 N N . ARG A 1 559 ? -26.812 -13.718 68.151 1.00 85.44 559 ARG A N 1
ATOM 4175 C CA . ARG A 1 559 ? -27.778 -13.931 69.239 1.00 85.44 559 ARG A CA 1
ATOM 4176 C C . ARG A 1 559 ? -29.058 -13.168 68.949 1.00 85.44 559 ARG A C 1
ATOM 4178 O O . ARG A 1 559 ? -29.009 -12.042 68.464 1.00 85.44 559 ARG A O 1
ATOM 4185 N N . LEU A 1 560 ? -30.188 -13.793 69.250 1.00 82.06 560 LEU A N 1
ATOM 4186 C CA . LEU A 1 560 ? -31.519 -13.247 69.013 1.00 82.06 560 LEU A CA 1
ATOM 4187 C C . LEU A 1 560 ? -32.232 -13.098 70.357 1.00 82.06 560 LEU A C 1
ATOM 4189 O O . LEU A 1 560 ? -32.275 -14.050 71.136 1.00 82.06 560 LEU A O 1
ATOM 4193 N N . GLU A 1 561 ? -32.794 -11.921 70.619 1.00 80.00 561 GLU A N 1
ATOM 4194 C CA . GLU A 1 561 ? -33.608 -11.646 71.805 1.00 80.00 561 GLU A CA 1
ATOM 4195 C C . GLU A 1 561 ? -34.948 -11.031 71.374 1.00 80.00 561 GLU A C 1
ATOM 4197 O O . GLU A 1 561 ? -34.987 -10.011 70.688 1.00 80.00 561 GLU A O 1
ATOM 4202 N N . THR A 1 562 ? -36.063 -11.633 71.781 1.00 74.19 562 THR A N 1
ATOM 4203 C CA . THR A 1 562 ? -37.426 -11.145 71.506 1.00 74.19 562 THR A CA 1
ATOM 4204 C C . THR A 1 562 ? -38.203 -11.019 72.811 1.00 74.19 562 THR A C 1
ATOM 4206 O O . THR A 1 562 ? -37.968 -11.783 73.750 1.00 74.19 562 THR A O 1
ATOM 4209 N N . ALA A 1 563 ? -39.161 -10.094 72.884 1.00 65.62 563 ALA A N 1
ATOM 4210 C CA . ALA A 1 563 ? -40.088 -10.054 74.011 1.00 65.62 563 ALA A CA 1
ATOM 4211 C C . ALA A 1 563 ? -40.943 -11.334 74.063 1.00 65.62 563 ALA A C 1
ATOM 4213 O O . ALA A 1 563 ? -41.415 -11.834 73.041 1.00 65.62 563 ALA A O 1
ATOM 4214 N N . VAL A 1 564 ? -41.146 -11.881 75.263 1.00 54.06 564 VAL A N 1
ATOM 4215 C CA . VAL A 1 564 ? -42.015 -13.046 75.467 1.00 54.06 564 VAL A CA 1
ATOM 4216 C C . VAL A 1 564 ? -43.468 -12.571 75.418 1.00 54.06 564 VAL A C 1
ATOM 4218 O O . VAL A 1 564 ? -43.981 -12.035 76.396 1.00 54.06 564 VAL A O 1
ATOM 4221 N N . ASN A 1 565 ? -44.140 -12.757 74.281 1.00 46.56 565 ASN A N 1
ATOM 4222 C CA . ASN A 1 565 ? -45.590 -12.587 74.195 1.00 46.56 565 ASN A CA 1
ATOM 4223 C C . ASN A 1 565 ? -46.270 -13.770 74.904 1.00 46.56 565 ASN A C 1
ATOM 4225 O O . ASN A 1 565 ? -46.286 -14.886 74.385 1.00 46.56 565 ASN A O 1
ATOM 4229 N N . GLU A 1 566 ? -46.860 -13.541 76.080 1.00 44.41 566 GLU A N 1
ATOM 4230 C CA . GLU A 1 566 ? -47.665 -14.557 76.781 1.00 44.41 566 GLU A CA 1
ATOM 4231 C C . GLU A 1 566 ? -49.025 -14.845 76.104 1.00 44.41 566 GLU A C 1
ATOM 4233 O O . GLU A 1 566 ? -49.720 -15.776 76.514 1.00 44.41 566 GLU A O 1
ATOM 4238 N N . GLU A 1 567 ? -49.409 -14.124 75.041 1.00 43.09 567 GLU A N 1
ATOM 4239 C CA . GLU A 1 567 ? -50.783 -14.175 74.507 1.00 43.09 567 GLU A CA 1
ATOM 4240 C C . GLU A 1 567 ? -50.994 -14.882 73.154 1.00 43.09 567 GLU A C 1
ATOM 4242 O O . GLU A 1 567 ? -52.143 -15.142 72.804 1.00 43.09 567 GLU A O 1
ATOM 4247 N N . GLU A 1 568 ? -49.964 -15.319 72.421 1.00 38.47 568 GLU A N 1
ATOM 4248 C CA . GLU A 1 568 ? -50.165 -15.990 71.118 1.00 38.47 568 GLU A CA 1
ATOM 4249 C C . GLU A 1 568 ? -49.622 -17.424 71.083 1.00 38.47 568 GLU A C 1
ATOM 4251 O O . GLU A 1 568 ? -48.794 -17.815 70.271 1.00 38.47 568 GLU A O 1
ATOM 4256 N N . ASN A 1 569 ? -50.144 -18.246 71.996 1.00 32.00 569 ASN A N 1
ATOM 4257 C CA . ASN A 1 569 ? -50.243 -19.693 71.796 1.00 32.00 569 ASN A CA 1
ATOM 4258 C C . ASN A 1 569 ? -51.582 -20.215 72.350 1.00 32.00 569 ASN A C 1
ATOM 4260 O O . ASN A 1 569 ? -51.648 -21.068 73.239 1.00 32.00 569 ASN A O 1
ATOM 4264 N N . GLN A 1 570 ? -52.674 -19.687 71.786 1.00 38.16 570 GLN A N 1
ATOM 4265 C CA . GLN A 1 570 ? -53.958 -20.395 71.682 1.00 38.16 570 GLN A CA 1
ATOM 4266 C C . GLN A 1 570 ? -54.028 -21.316 70.443 1.00 38.16 570 GLN A C 1
ATOM 4268 O O . GLN A 1 570 ? -55.074 -21.891 70.158 1.00 38.16 570 GLN A O 1
ATOM 4273 N N . GLY A 1 571 ? -52.905 -21.554 69.758 1.00 43.56 571 GLY A N 1
ATOM 4274 C CA . GLY A 1 571 ? -52.765 -22.573 68.720 1.00 43.56 571 GLY A CA 1
ATOM 4275 C C . GLY A 1 571 ? -51.624 -23.535 69.041 1.00 43.56 571 GLY A C 1
ATOM 4276 O O . GLY A 1 571 ? -50.489 -23.286 68.676 1.00 43.56 571 GLY A O 1
ATOM 4277 N N . LEU A 1 572 ? -51.948 -24.659 69.686 1.00 40.09 572 LEU A N 1
ATOM 4278 C CA . LEU A 1 572 ? -51.076 -25.830 69.869 1.00 40.09 572 LEU A CA 1
ATOM 4279 C C . LEU A 1 572 ? -49.875 -25.682 70.835 1.00 40.09 572 LEU A C 1
ATOM 4281 O O . LEU A 1 572 ? -48.722 -25.926 70.488 1.00 40.09 572 LEU A O 1
ATOM 4285 N N . LYS A 1 573 ? -50.154 -25.460 72.128 1.00 34.62 573 LYS A N 1
ATOM 4286 C CA . LYS A 1 573 ? -49.236 -25.923 73.187 1.00 34.62 573 LYS A CA 1
ATOM 4287 C C . LYS A 1 573 ? -49.052 -27.449 73.054 1.00 34.62 573 LYS A C 1
ATOM 4289 O O . LYS A 1 573 ? -50.059 -28.163 73.092 1.00 34.62 573 LYS A O 1
ATOM 4294 N N . PRO A 1 574 ? -47.829 -28.012 73.018 1.00 44.69 574 PRO A N 1
ATOM 4295 C CA . PRO A 1 574 ? -47.629 -29.444 73.204 1.00 44.69 574 PRO A CA 1
ATOM 4296 C C . PRO A 1 574 ? -47.711 -29.779 74.703 1.00 44.69 574 PRO A C 1
ATOM 4298 O O . PRO A 1 574 ? -46.878 -30.501 75.241 1.00 44.69 574 PRO A O 1
ATOM 4301 N N . THR A 1 575 ? -48.736 -29.286 75.406 1.00 47.06 575 THR A N 1
ATOM 4302 C CA . THR A 1 575 ? -49.037 -29.682 76.792 1.00 47.06 575 THR A CA 1
ATOM 4303 C C . THR A 1 575 ? -49.472 -31.140 76.885 1.00 47.06 575 THR A C 1
ATOM 4305 O O . THR A 1 575 ? -49.548 -31.675 77.983 1.00 47.06 575 THR A O 1
ATOM 4308 N N . TYR A 1 576 ? -49.720 -31.802 75.751 1.00 55.91 576 TYR A N 1
ATOM 4309 C CA . TYR A 1 576 ? -50.074 -33.216 75.695 1.00 55.91 576 TYR A CA 1
ATOM 4310 C C . TYR A 1 576 ? -48.870 -34.123 75.456 1.00 55.91 576 TYR A C 1
ATOM 4312 O O . TYR A 1 576 ? -48.923 -35.273 75.859 1.00 55.91 576 TYR A O 1
ATOM 4320 N N . LEU A 1 577 ? -47.770 -33.650 74.857 1.00 57.91 577 LEU A N 1
ATOM 4321 C CA . LEU A 1 577 ? -46.684 -34.550 74.452 1.00 57.91 577 LEU A CA 1
ATOM 4322 C C . LEU A 1 577 ? -45.946 -35.130 75.663 1.00 57.91 577 LEU A C 1
ATOM 4324 O O . LEU A 1 577 ? -45.670 -36.322 75.694 1.00 57.91 577 LEU A O 1
ATOM 4328 N N . VAL A 1 578 ? -45.705 -34.315 76.694 1.00 61.41 578 VAL A N 1
ATOM 4329 C CA . VAL A 1 578 ? -45.078 -34.765 77.947 1.00 61.41 578 VAL A CA 1
ATOM 4330 C C . VAL A 1 578 ? -45.991 -35.716 78.735 1.00 61.41 578 VAL A C 1
ATOM 4332 O O . VAL A 1 578 ? -45.537 -36.813 79.040 1.00 61.41 578 VAL A O 1
ATOM 4335 N N . PRO A 1 579 ? -47.273 -35.413 79.029 1.00 62.06 579 PRO A N 1
ATOM 4336 C CA . PRO A 1 579 ? -48.142 -36.375 79.710 1.00 62.06 579 PRO A CA 1
ATOM 4337 C C . PRO A 1 579 ? -48.515 -37.593 78.847 1.00 62.06 579 PRO A C 1
ATOM 4339 O O . PRO A 1 579 ? -48.716 -38.672 79.403 1.00 62.06 579 PRO A O 1
ATOM 4342 N N . VAL A 1 580 ? -48.554 -37.490 77.513 1.00 68.25 580 VAL A N 1
ATOM 4343 C CA . VAL A 1 580 ? -48.730 -38.645 76.609 1.00 68.25 580 VAL A CA 1
ATOM 4344 C C . VAL A 1 580 ? -47.476 -39.517 76.601 1.00 68.25 580 VAL A C 1
ATOM 4346 O O . VAL A 1 580 ? -47.588 -40.726 76.749 1.00 68.25 580 VAL A O 1
ATOM 4349 N N . LEU A 1 581 ? -46.273 -38.942 76.533 1.00 68.62 581 LEU A N 1
ATOM 4350 C CA . LEU A 1 581 ? -45.031 -39.708 76.669 1.00 68.62 581 LEU A CA 1
ATOM 4351 C C . LEU A 1 581 ? -44.913 -40.327 78.062 1.00 68.62 581 LEU A C 1
ATOM 4353 O O . LEU A 1 581 ? -44.601 -41.506 78.165 1.00 68.62 581 LEU A O 1
ATOM 4357 N N . CYS A 1 582 ? -45.238 -39.595 79.127 1.00 70.69 582 CYS A N 1
ATOM 4358 C CA . CYS A 1 582 ? -45.248 -40.133 80.485 1.00 70.69 582 CYS A CA 1
ATOM 4359 C C . CYS A 1 582 ? -46.295 -41.242 80.662 1.00 70.69 582 CYS A C 1
ATOM 4361 O O . CYS A 1 582 ? -46.012 -42.220 81.345 1.00 70.69 582 CYS A O 1
ATOM 4363 N N . SER A 1 583 ? -47.472 -41.146 80.034 1.00 75.81 583 SER A N 1
ATOM 4364 C CA . SER A 1 583 ? -48.492 -42.205 80.089 1.00 75.81 583 SER A CA 1
ATOM 4365 C C . SER A 1 583 ? -48.143 -43.407 79.212 1.00 75.81 583 SER A C 1
ATOM 4367 O O . SER A 1 583 ? -48.358 -44.534 79.643 1.00 75.81 583 SER A O 1
ATOM 4369 N N . VAL A 1 584 ? -47.519 -43.215 78.047 1.00 78.12 584 VAL A N 1
ATOM 4370 C CA . VAL A 1 584 ? -46.986 -44.307 77.217 1.00 78.12 584 VAL A CA 1
ATOM 4371 C C . VAL A 1 584 ? -45.818 -45.000 77.922 1.00 78.12 584 VAL A C 1
ATOM 4373 O O . VAL A 1 584 ? -45.793 -46.225 77.982 1.00 78.12 584 VAL A O 1
ATOM 4376 N N . ILE A 1 585 ? -44.895 -44.252 78.535 1.00 79.12 585 ILE A N 1
ATOM 4377 C CA . ILE A 1 585 ? -43.796 -44.804 79.342 1.00 79.12 585 ILE A CA 1
ATOM 4378 C C . ILE A 1 585 ? -44.347 -45.513 80.585 1.00 79.12 585 ILE A C 1
ATOM 4380 O O . ILE A 1 585 ? -43.873 -46.596 80.918 1.00 79.12 585 ILE A O 1
ATOM 4384 N N . ALA A 1 586 ? -45.379 -44.974 81.240 1.00 78.00 586 ALA A N 1
ATOM 4385 C CA . ALA A 1 586 ? -46.037 -45.640 82.362 1.00 78.00 586 ALA A CA 1
ATOM 4386 C C . ALA A 1 586 ? -46.751 -46.928 81.924 1.00 78.00 586 ALA A C 1
ATOM 4388 O O . ALA A 1 586 ? -46.629 -47.944 82.601 1.00 78.00 586 ALA A O 1
ATOM 4389 N N . LEU A 1 587 ? -47.437 -46.933 80.777 1.00 81.38 587 LEU A N 1
ATOM 4390 C CA . LEU A 1 587 ? -48.090 -48.123 80.222 1.00 81.38 587 LEU A CA 1
ATOM 4391 C C . LEU A 1 587 ? -47.073 -49.183 79.786 1.00 81.38 587 LEU A C 1
ATOM 4393 O O . LEU A 1 587 ? -47.269 -50.362 80.073 1.00 81.38 587 LEU A O 1
ATOM 4397 N N . LEU A 1 588 ? -45.959 -48.781 79.169 1.00 81.31 588 LEU A N 1
ATOM 4398 C CA . LEU A 1 588 ? -44.843 -49.674 78.846 1.00 81.31 588 LEU A CA 1
ATOM 4399 C C . LEU A 1 588 ? -44.158 -50.195 80.115 1.00 81.31 588 LEU A C 1
ATOM 4401 O O . LEU A 1 588 ? -43.808 -51.370 80.181 1.00 81.31 588 LEU A O 1
ATOM 4405 N N . GLY A 1 589 ? -44.035 -49.364 81.152 1.00 78.94 589 GLY A N 1
ATOM 4406 C CA . GLY A 1 589 ? -43.554 -49.759 82.473 1.00 78.94 589 GLY A CA 1
ATOM 4407 C C . GLY A 1 589 ? -44.463 -50.799 83.131 1.00 78.94 589 GLY A C 1
ATOM 4408 O O . GLY A 1 589 ? -43.982 -51.838 83.579 1.00 78.94 589 GLY A O 1
ATOM 4409 N N . ILE A 1 590 ? -45.781 -50.581 83.116 1.00 82.50 590 ILE A N 1
ATOM 4410 C CA . ILE A 1 590 ? -46.782 -51.529 83.631 1.00 82.50 590 ILE A CA 1
ATOM 4411 C C . ILE A 1 590 ? -46.770 -52.825 82.814 1.00 82.50 590 ILE A C 1
ATOM 4413 O O . ILE A 1 590 ? -46.833 -53.908 83.395 1.00 82.50 590 ILE A O 1
ATOM 4417 N N . ALA A 1 591 ? -46.628 -52.748 81.488 1.00 79.44 591 ALA A N 1
ATOM 4418 C CA . ALA A 1 591 ? -46.501 -53.921 80.628 1.00 79.44 591 ALA A CA 1
ATOM 4419 C C . ALA A 1 591 ? -45.211 -54.706 80.922 1.00 79.44 591 ALA A C 1
ATOM 4421 O O . ALA A 1 591 ? -45.264 -55.927 81.052 1.00 79.44 591 ALA A O 1
ATOM 4422 N N . CYS A 1 592 ? -44.076 -54.029 81.120 1.00 79.94 592 CYS A N 1
ATOM 4423 C CA . CYS A 1 592 ? -42.818 -54.652 81.538 1.00 79.94 592 CYS A CA 1
ATOM 4424 C C . CYS A 1 592 ? -42.936 -55.315 82.914 1.00 79.94 592 CYS A C 1
ATOM 4426 O O . CYS A 1 592 ? -42.516 -56.459 83.075 1.00 79.94 592 CYS A O 1
ATOM 4428 N N . VAL A 1 593 ? -43.561 -54.658 83.896 1.00 82.25 593 VAL A N 1
ATOM 4429 C CA . VAL A 1 593 ? -43.828 -55.255 85.215 1.00 82.25 593 VAL A CA 1
ATOM 4430 C C . VAL A 1 593 ? -44.778 -56.448 85.086 1.00 82.25 593 VAL A C 1
ATOM 4432 O O . VAL A 1 593 ? -44.540 -57.485 85.700 1.00 82.25 593 VAL A O 1
ATOM 4435 N N . GLY A 1 594 ? -45.802 -56.366 84.237 1.00 80.94 594 GLY A N 1
ATOM 4436 C CA . GLY A 1 594 ? -46.699 -57.476 83.922 1.00 80.94 594 GLY A CA 1
ATOM 4437 C C . GLY A 1 594 ? -45.964 -58.665 83.301 1.00 80.94 594 GLY A C 1
ATOM 4438 O O . GLY A 1 594 ? -46.141 -59.798 83.748 1.00 80.94 594 GLY A O 1
ATOM 4439 N N . ILE A 1 595 ? -45.075 -58.418 82.336 1.00 81.44 595 ILE A N 1
ATOM 4440 C CA . ILE A 1 595 ? -44.219 -59.439 81.717 1.00 81.44 595 ILE A CA 1
ATOM 4441 C C . ILE A 1 595 ? -43.260 -60.032 82.751 1.00 81.44 595 ILE A C 1
ATOM 4443 O O . ILE A 1 595 ? -43.112 -61.251 82.792 1.00 81.44 595 ILE A O 1
ATOM 4447 N N . LEU A 1 596 ? -42.670 -59.222 83.634 1.00 78.44 596 LEU A N 1
ATOM 4448 C CA . LEU A 1 596 ? -41.810 -59.696 84.720 1.00 78.44 596 LEU A CA 1
ATOM 4449 C C . LEU A 1 596 ? -42.587 -60.514 85.755 1.00 78.44 596 LEU A C 1
ATOM 4451 O O . LEU A 1 596 ? -42.070 -61.523 86.222 1.00 78.44 596 LEU A O 1
ATOM 4455 N N . ILE A 1 597 ? -43.835 -60.165 86.076 1.00 80.56 597 ILE A N 1
ATOM 4456 C CA . ILE A 1 597 ? -44.701 -60.955 86.965 1.00 80.56 597 ILE A CA 1
ATOM 4457 C C . ILE A 1 597 ? -45.115 -62.262 86.286 1.00 80.56 597 ILE A C 1
ATOM 4459 O O . ILE A 1 597 ? -45.108 -63.309 86.934 1.00 80.56 597 ILE A O 1
ATOM 4463 N N . ILE A 1 598 ? -45.454 -62.242 84.994 1.00 79.69 598 ILE A N 1
ATOM 4464 C CA . ILE A 1 598 ? -45.768 -63.453 84.226 1.00 79.69 598 ILE A CA 1
ATOM 4465 C C . ILE A 1 598 ? -44.531 -64.342 84.141 1.00 79.69 598 ILE A C 1
ATOM 4467 O O . ILE A 1 598 ? -44.639 -65.538 84.396 1.00 79.69 598 ILE A O 1
ATOM 4471 N N . TRP A 1 599 ? -43.358 -63.775 83.859 1.00 77.50 599 TRP A N 1
ATOM 4472 C CA . TRP A 1 599 ? -42.083 -64.482 83.839 1.00 77.50 599 TRP A CA 1
ATOM 4473 C C . TRP A 1 599 ? -41.743 -65.036 85.220 1.00 77.50 599 TRP A C 1
ATOM 4475 O O . TRP A 1 599 ? -41.453 -66.220 85.329 1.00 77.50 599 TRP A O 1
ATOM 4485 N N . HIS A 1 600 ? -41.902 -64.259 86.292 1.00 76.38 600 HIS A N 1
ATOM 4486 C CA . HIS A 1 600 ? -41.677 -64.710 87.663 1.00 76.38 600 HIS A CA 1
ATOM 4487 C C . HIS A 1 600 ? -42.678 -65.796 88.079 1.00 76.38 600 HIS A C 1
ATOM 4489 O O . HIS A 1 600 ? -42.287 -66.771 88.712 1.00 76.38 600 HIS A O 1
ATOM 4495 N N . ARG A 1 601 ? -43.949 -65.717 87.662 1.00 76.19 601 ARG A N 1
ATOM 4496 C CA . ARG A 1 601 ? -44.942 -66.790 87.852 1.00 76.19 601 ARG A CA 1
ATOM 4497 C C . ARG A 1 601 ? -44.604 -68.029 87.025 1.00 76.19 601 ARG A C 1
ATOM 4499 O O . ARG A 1 601 ? -44.783 -69.139 87.518 1.00 76.19 601 ARG A O 1
ATOM 4506 N N . ARG A 1 602 ? -44.080 -67.872 85.804 1.00 75.38 602 ARG A N 1
ATOM 4507 C CA . ARG A 1 602 ? -43.608 -68.981 84.955 1.00 75.38 602 ARG A CA 1
ATOM 4508 C C . ARG A 1 602 ? -42.376 -69.646 85.560 1.00 75.38 602 ARG A C 1
ATOM 4510 O O . ARG A 1 602 ? -42.342 -70.865 85.646 1.00 75.38 602 ARG A O 1
ATOM 4517 N N . VAL A 1 603 ? -41.419 -68.861 86.048 1.00 73.38 603 VAL A N 1
ATOM 4518 C CA . VAL A 1 603 ? -40.212 -69.319 86.746 1.00 73.38 603 VAL A CA 1
ATOM 4519 C C . VAL A 1 603 ? -40.576 -69.962 88.080 1.00 73.38 603 VAL A C 1
ATOM 4521 O O . VAL A 1 603 ? -40.042 -71.019 88.390 1.00 73.38 603 VAL A O 1
ATOM 4524 N N . GLN A 1 604 ? -41.526 -69.416 88.845 1.00 69.38 604 GLN A N 1
ATOM 4525 C CA . GLN A 1 604 ? -42.024 -70.056 90.064 1.00 69.38 604 GLN A CA 1
ATOM 4526 C C . GLN A 1 604 ? -42.763 -71.362 89.768 1.00 69.38 604 GLN A C 1
ATOM 4528 O O . GLN A 1 604 ? -42.550 -72.328 90.491 1.00 69.38 604 GLN A O 1
ATOM 4533 N N . ARG A 1 605 ? -43.578 -71.442 88.706 1.00 68.62 605 ARG A N 1
ATOM 4534 C CA . ARG A 1 605 ? -44.185 -72.714 88.269 1.00 68.62 605 ARG A CA 1
ATOM 4535 C C . ARG A 1 605 ? -43.121 -73.723 87.844 1.00 68.62 605 ARG A C 1
ATOM 4537 O O . ARG A 1 605 ? -43.204 -74.871 88.253 1.00 68.62 605 ARG A O 1
ATOM 4544 N N . ARG A 1 606 ? -42.085 -73.292 87.117 1.00 67.12 606 ARG A N 1
ATOM 4545 C CA . ARG A 1 606 ? -40.950 -74.148 86.730 1.00 67.12 606 ARG A CA 1
ATOM 4546 C C . ARG A 1 606 ? -40.136 -74.606 87.944 1.00 67.12 606 ARG A C 1
ATOM 4548 O O . ARG A 1 606 ? -39.756 -75.763 88.010 1.00 67.12 606 ARG A O 1
ATOM 4555 N N . ARG A 1 607 ? -39.930 -73.735 88.939 1.00 65.25 607 ARG A N 1
ATOM 4556 C CA . ARG A 1 607 ? -39.281 -74.072 90.219 1.00 65.25 607 ARG A CA 1
ATOM 4557 C C . ARG A 1 607 ? -40.137 -74.991 91.092 1.00 65.25 607 ARG A C 1
ATOM 4559 O O . ARG A 1 607 ? -39.562 -75.788 91.816 1.00 65.25 607 ARG A O 1
ATOM 4566 N N . ARG A 1 608 ? -41.472 -74.892 91.043 1.00 65.31 608 ARG A N 1
ATOM 4567 C CA . ARG A 1 608 ? -42.379 -75.847 91.706 1.00 65.31 608 ARG A CA 1
ATOM 4568 C C . ARG A 1 608 ? -42.327 -77.206 91.016 1.00 65.31 608 ARG A C 1
ATOM 4570 O O . ARG A 1 608 ? -42.086 -78.179 91.700 1.00 65.31 608 ARG A O 1
ATOM 4577 N N . HIS A 1 609 ? -42.370 -77.246 89.684 1.00 65.38 609 HIS A N 1
ATOM 4578 C CA . HIS A 1 609 ? -42.218 -78.490 88.923 1.00 65.38 609 HIS A CA 1
ATOM 4579 C C . HIS A 1 609 ? -40.863 -79.176 89.178 1.00 65.38 609 HIS A C 1
ATOM 4581 O O . HIS A 1 609 ? -40.825 -80.373 89.413 1.00 65.38 609 HIS A O 1
ATOM 4587 N N . LEU A 1 610 ? -39.764 -78.411 89.234 1.00 63.91 610 LEU A N 1
ATOM 4588 C CA . LEU A 1 610 ? -38.437 -78.934 89.597 1.00 63.91 610 LEU A CA 1
ATOM 4589 C C . LEU A 1 610 ? -38.342 -79.362 91.073 1.00 63.91 610 LEU A C 1
ATOM 4591 O O . LEU A 1 610 ? -37.578 -80.262 91.400 1.00 63.91 610 LEU A O 1
ATOM 4595 N N . ARG A 1 611 ? -39.092 -78.724 91.982 1.00 62.94 611 ARG A N 1
ATOM 4596 C CA . ARG A 1 611 ? -39.157 -79.113 93.401 1.00 62.94 611 ARG A CA 1
ATOM 4597 C C . ARG A 1 611 ? -40.001 -80.374 93.597 1.00 62.94 611 ARG A C 1
ATOM 4599 O O . ARG A 1 611 ? -39.631 -81.200 94.422 1.00 62.94 611 ARG A O 1
ATOM 4606 N N . ASP A 1 612 ? -41.071 -80.532 92.825 1.00 65.00 612 ASP A N 1
ATOM 4607 C CA . ASP A 1 612 ? -41.912 -81.729 92.808 1.00 65.00 612 ASP A CA 1
ATOM 4608 C C . ASP A 1 612 ? -41.169 -82.906 92.142 1.00 65.00 612 AS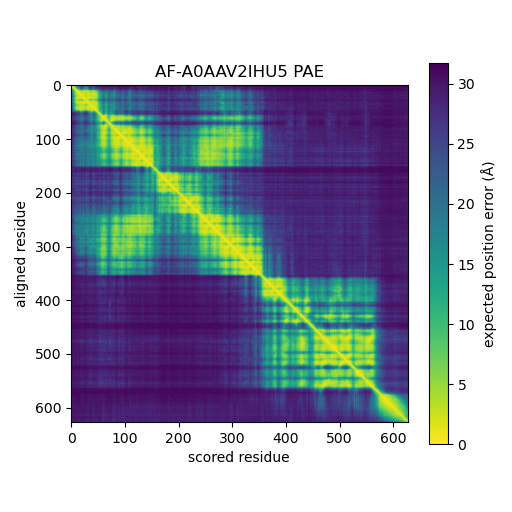P A C 1
ATOM 4610 O O . ASP A 1 612 ? -41.224 -84.018 92.655 1.00 65.00 612 ASP A O 1
ATOM 4614 N N . GLU A 1 613 ? -40.367 -82.666 91.093 1.00 63.56 613 GLU A N 1
ATOM 4615 C CA . GLU A 1 613 ? -39.432 -83.663 90.534 1.00 63.56 613 GLU A CA 1
ATOM 4616 C C . GLU A 1 613 ? -38.313 -84.041 91.521 1.00 63.56 613 GLU A C 1
ATOM 4618 O O . GLU A 1 613 ? -37.978 -85.217 91.635 1.00 63.56 613 GLU A O 1
ATOM 4623 N N . TYR A 1 614 ? -37.775 -83.084 92.289 1.00 59.19 614 TYR A N 1
ATOM 4624 C CA . TYR A 1 614 ? -36.777 -83.352 93.338 1.00 59.19 614 TYR A CA 1
ATOM 4625 C C . TYR A 1 614 ? -37.362 -84.124 94.539 1.00 59.19 614 TYR A C 1
ATOM 4627 O O . TYR A 1 614 ? -36.693 -84.976 95.130 1.00 59.19 614 TYR A O 1
ATOM 4635 N N . LEU A 1 615 ? -38.624 -83.864 94.903 1.00 59.81 615 LEU A N 1
ATOM 4636 C CA . LEU A 1 615 ? -39.351 -84.619 95.932 1.00 59.81 615 LEU A CA 1
ATOM 4637 C C . LEU A 1 615 ? -39.737 -86.025 95.443 1.00 59.81 615 LEU A C 1
ATOM 4639 O O . LEU A 1 615 ? -39.626 -86.983 96.203 1.00 59.81 615 LEU A O 1
ATOM 4643 N N . ALA A 1 616 ? -40.082 -86.186 94.163 1.00 59.84 616 ALA A N 1
ATOM 4644 C CA . ALA A 1 616 ? -40.306 -87.497 93.559 1.00 59.84 616 ALA A CA 1
ATOM 4645 C C . ALA A 1 616 ? -39.007 -88.323 93.464 1.00 59.84 616 ALA A C 1
ATOM 4647 O O . ALA A 1 616 ? -39.024 -89.513 93.773 1.00 59.84 616 ALA A O 1
ATOM 4648 N N . SER A 1 617 ? -37.865 -87.701 93.133 1.00 58.16 617 SER A N 1
ATOM 4649 C CA . SER A 1 617 ? -36.569 -88.395 93.063 1.00 58.16 617 SER A CA 1
ATOM 4650 C C . SER A 1 617 ? -36.025 -88.802 94.437 1.00 58.16 617 SER A C 1
ATOM 4652 O O . SER A 1 617 ? -35.407 -89.861 94.563 1.00 58.16 617 SER A O 1
ATOM 4654 N N . THR A 1 618 ? -36.273 -88.003 95.483 1.00 56.28 618 THR A N 1
ATOM 4655 C CA . THR A 1 618 ? -35.892 -88.343 96.870 1.00 56.28 618 THR A CA 1
ATOM 4656 C C . THR A 1 618 ? -36.781 -89.434 97.475 1.00 56.28 618 THR A C 1
ATOM 4658 O O . THR A 1 618 ? -36.309 -90.200 98.312 1.00 56.28 618 THR A O 1
ATOM 4661 N N . GLN A 1 619 ? -38.014 -89.604 96.987 1.00 55.94 619 GLN A N 1
ATOM 4662 C CA . GLN A 1 619 ? -38.905 -90.691 97.407 1.00 55.94 619 GL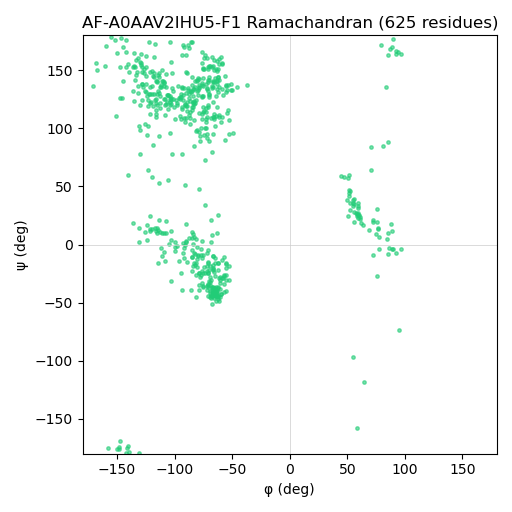N A CA 1
ATOM 4663 C C . GLN A 1 619 ? -38.605 -92.028 96.700 1.00 55.94 619 GLN A C 1
ATOM 4665 O O . GLN A 1 619 ? -38.803 -93.087 97.290 1.00 55.94 619 GLN A O 1
ATOM 4670 N N . THR A 1 620 ? -38.025 -92.009 95.493 1.00 53.62 620 THR A N 1
ATOM 4671 C CA . THR A 1 620 ? -37.442 -93.209 94.854 1.00 53.62 620 THR A CA 1
ATOM 4672 C C . THR A 1 620 ? -36.057 -93.590 95.388 1.00 53.62 620 THR A C 1
ATOM 4674 O O . THR A 1 620 ? -35.707 -94.765 95.339 1.00 53.62 620 THR A O 1
ATOM 4677 N N . ALA A 1 621 ? -35.286 -92.652 95.950 1.00 51.44 621 ALA A N 1
ATOM 4678 C CA . ALA A 1 621 ? -34.021 -92.963 96.630 1.00 51.44 621 ALA A CA 1
ATOM 4679 C C . ALA A 1 621 ? -34.228 -93.548 98.044 1.00 51.44 621 ALA A C 1
ATOM 4681 O O . ALA A 1 621 ? -33.415 -94.342 98.498 1.00 51.44 621 ALA A O 1
ATOM 4682 N N . ALA A 1 622 ? -35.345 -93.233 98.712 1.00 51.09 622 ALA A N 1
ATOM 4683 C CA . ALA A 1 622 ? -35.691 -93.782 100.030 1.00 51.09 622 ALA A CA 1
ATOM 4684 C C . ALA A 1 622 ? -36.345 -95.185 99.992 1.00 51.09 622 ALA A C 1
ATOM 4686 O O . ALA A 1 622 ? -36.516 -95.800 101.041 1.00 51.09 622 ALA A O 1
ATOM 4687 N N . ASN A 1 623 ? -36.686 -95.712 98.807 1.00 52.28 623 ASN A N 1
ATOM 4688 C CA . ASN A 1 623 ? -37.300 -97.039 98.636 1.00 52.28 623 ASN A CA 1
ATOM 4689 C C . ASN A 1 623 ? -36.327 -98.137 98.145 1.00 52.28 623 ASN A C 1
ATOM 4691 O O . ASN A 1 623 ? -36.772 -99.261 97.945 1.00 52.28 623 ASN A O 1
ATOM 4695 N N . ASN A 1 624 ? -35.024 -97.851 97.993 1.00 53.88 624 ASN A N 1
ATOM 4696 C CA . ASN A 1 624 ? -34.008 -98.811 97.516 1.00 53.88 624 ASN A CA 1
ATOM 4697 C C . ASN A 1 624 ? -32.807 -99.024 98.473 1.00 53.88 624 ASN A C 1
ATOM 4699 O O . ASN A 1 624 ? -31.805 -99.596 98.062 1.00 53.88 624 ASN A O 1
ATOM 4703 N N . GLU A 1 625 ? -32.911 -98.636 99.751 1.00 45.41 625 GLU A N 1
ATOM 4704 C CA . GLU A 1 625 ? -31.983 -99.067 100.827 1.00 45.41 625 GLU A CA 1
ATOM 4705 C C . GLU A 1 625 ? -32.712 -99.801 101.976 1.00 45.41 625 GLU A C 1
ATOM 4707 O O . GLU A 1 625 ? -32.232 -99.879 103.102 1.00 45.41 625 GLU A O 1
ATOM 4712 N N . ASN A 1 626 ? -33.876 -100.387 101.676 1.00 49.56 626 ASN A N 1
ATOM 4713 C CA . ASN A 1 626 ? -34.482 -101.468 102.464 1.00 49.56 626 ASN A CA 1
ATOM 4714 C C . ASN A 1 626 ? -34.503 -102.766 101.637 1.00 49.56 626 ASN A C 1
ATOM 4716 O O . ASN A 1 626 ? -35.547 -103.401 101.465 1.00 49.56 626 ASN A O 1
ATOM 4720 N N . GLN A 1 627 ? -33.330 -103.142 101.119 1.00 40.16 627 GLN A N 1
ATOM 4721 C CA . GLN A 1 627 ? -32.998 -104.518 100.755 1.00 40.16 627 GLN A CA 1
ATOM 4722 C C . GLN A 1 627 ? -31.516 -104.797 100.979 1.00 40.16 627 GLN A C 1
ATOM 4724 O O . GLN A 1 627 ? -30.694 -103.995 100.484 1.00 40.16 627 GLN A O 1
#

Organism: Lymnaea stagnalis (NCBI:txid6523)

Mean predicted aligned error: 22.48 Å

Nearest PDB structures (foldseek):
  4cud-assembly1_A  TM=9.063E-01  e=6.338E-13  Homo sapiens
  4cuf-assembly1_A  TM=8.721E-01  e=7.952E-13  Homo sapiens
  4xlw-assembly1_A  TM=8.860E-01  e=3.554E-11  Rattus norvegicus
  5fm9-assembly1_A-2  TM=3.887E-01  e=2.062E-15  Homo sapiens
  5fma-assembly2_B  TM=4.123E-01  e=1.681E-14  Homo sapiens

Foldseek 3Di:
DDPDPPPPPPQQVVVHLAPPPWDWDGDRPAIATRADPQFFDRRRPHGPQDPVDPAWDDPAQFWIWHDDPPDDPDIDIDTPCQLPPFWHWDTDPQRDIATDGDQQFDDRSSQAGDAPCPVVQAPDPWFWAGDRNDIATDADQQFDDRRSPQGPQQDPVGDGHAPQPCPVVLAPDPWDWDGDRVDIATQEPDQQEARRSPHRDFNDDPQQAPDPWDWDGPPRDIATHEDPQADDRRRQHGPDFQCVVVQAPPPWGWDGDRNHIATHEGQQFDDRRSPHGDFQCPPHQAPPPWDWDGDRSHIATREDAQFDHRRRPDGRFPCVVVQADDPWDWAGDRNDIATDADPQFDDRNSPGGNDDDDDQQWEDDPNDIHHAQDWDADLLWTWHRHRHDIDTFQEDQPFFKFADDPPDPDGPDDADPQWDFDFPPDFFALAPPAHRIGGTHGDDDDPPDPDDDCPWAPPDPDADQQKKKKKFAFDSVQADHRDGQSNVQSLLSSQQNHRFKYKDKGQHPPRSRMIMIMIGGDPDPPDDCRRVVSVVSSVVCLVVCVRPDSRSNRTDDMDMDHDDDPPPVPDDDVPPVVVVVVVVVVVVVVVVVVVVVVVVVVVVVVVVVVVVVVVVVVVVVVVPVPD

Sequence (627 aa):
MFLFVFQTDADPCSPNPCKHESTCFNIQGDFYCHCNEGWEGKDCSHQRHHCDSTSCEVIDSCTVSIPSNISVGGFRLISSGVCGKHGVCISQPNGAFSCACVPGYMGTYCHLNIDDCASNPCQNAGTCIDGVNSYQCICADGWEGALCNISKSADVDGHSKNKNDCEMNPCRNGGECIDLTAEFQCKCANNWKGKTCSIKESHCEAMTCLNGGTCKDLGDTFSCRCTERWKGTFCQIPTKRPCESSPCQNSGTCVNSGDSFTCICKDGFEGPTCGININNCNPFPCYNGGTCIDGDNWYVCDCAEGFSGPDCRININECASNPCTYGSTCIDGIASFRCICPPGRTGSLCEEVIGQLPSPKSCEHGRRIFSDGTTWEHDCHACKCDNGQVICAKLWCGPKNCLRHPNITTPVFQCAPHETCVVQTHMTCLTPPCLPFGECQAARKEITNPGLEWTCIPNQAHLGSNCAKIILIFDKSKMPLGISVESICNSLRQLVKEETLYVMCAIKPQEQDTVEITLLEGSDLKAKNTVNQALDDMAKVLSHKQANSSALAAVIEIRLETAVNEEENQGLKPTYLVPVLCSVIALLGIACVGILIIWHRRVQRRRRHLRDEYLASTQTAANNENQ

Radius of gyration: 58.33 Å; Cα contacts (8 Å, |Δi|>4): 1137; chains: 1; bounding box: 113×128×162 Å